Protein AF-A0A957YJZ7-F1 (afdb_monomer)

Sequence (368 aa):
MTRAVYEALVDGCMPLAQTTYSGGDKSKKPYHYKDLKKHHGKECNSVDFLCRACQLFGTIEGDKTHCQSRIRFTDAVLTSGGPRTEKCHLRTLLSPKPHHN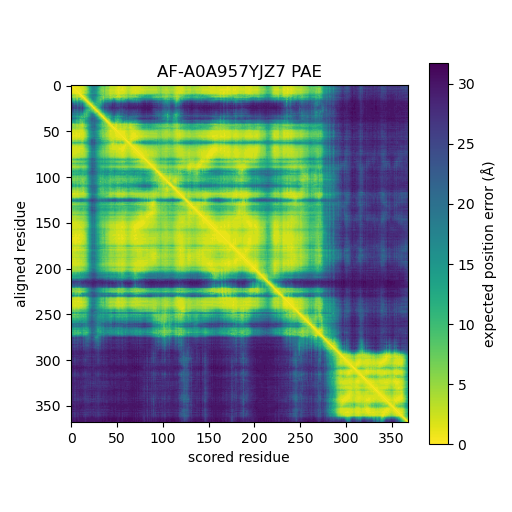QNYGLHGKGGGTIAGRKFYYHHDEATDFALDRPTEYSKTIRDYAPHGALFSFNVHIQDLTPQELGQLILTLELDTGLGHKLGLGKAIGMGSCQITIKDDKSSIYHPKQRYEQWPQSEYSSSWREHKLSRSHLPKMLEQILRLNKSRDGDIGYPNHQDYKSGYANKPIDEKGFFGEAEHAATYSQAMINKAPKPIQKGQEIEGELYKKGERWSAKFIGDKREAIVINFREVPESTPDGARAEFFITEQSKRAGIKARFSKIINTSKDS

Foldseek 3Di:
DLLQLLCCQQVFLQHDFDQDDDPDDPFRAFGPQDPSCQPPYHGCQAPVNGGPSCQAQPDDDPPHHTHDHQKDKDDWAWDDQDKDFAKFWFDFDDDDDQLQCLVFADLSDGPHDTSGDDDFFAAPPQPPGGDPDHDPRTDIDGIDGDPPTDIDMDMHGHDDDLQRLLSSCCSQAPDPLFWDADDDCSNRRPRTDGHDDDPVPDADDDVVVPVVDPDDDSPPPVSVVSNVVDDHRDPLSVCLRNGYCVPPDNQDADDSVVCVVPLPSAHAHSSRHGGDPVVVVVVSVVVPVVQDDDDDAFDKFKFFWADDDPFIWTDGPRDPFIEGAPPRVPPDPPADGRFMFIWHWHDDDPPPTTYIHTDGTDDPPPDD

Solvent-accessible surface area (backbone atoms only — not comparable to full-atom values): 21842 Å² total; per-residue (Å²): 86,51,65,59,49,38,14,39,70,67,57,18,54,47,21,54,55,37,62,58,86,62,90,92,54,94,72,81,49,43,58,44,51,68,61,51,62,36,52,96,78,36,48,62,72,37,76,94,44,49,30,70,41,39,57,38,66,25,42,77,48,85,95,81,20,69,39,75,47,36,53,46,75,52,76,69,42,80,76,42,76,57,71,44,79,50,84,39,23,30,57,70,70,76,74,91,52,76,86,48,17,48,82,43,14,45,74,23,36,66,96,51,58,64,44,49,64,88,82,71,53,44,44,60,86,62,81,81,35,63,39,99,63,74,54,99,60,33,51,74,44,49,67,45,74,48,91,87,44,38,67,49,62,52,76,49,75,51,95,64,49,68,66,57,45,14,50,48,46,45,38,52,42,53,58,92,76,41,53,43,59,45,80,85,45,30,92,52,34,38,41,71,44,77,50,80,82,57,66,97,79,56,87,68,84,57,70,72,60,55,75,74,42,82,96,70,67,92,58,78,64,67,66,66,50,37,38,71,77,44,83,72,70,54,67,68,58,47,49,56,41,45,38,26,43,74,79,70,42,96,48,43,79,68,57,73,69,54,46,73,72,77,53,55,64,46,43,41,41,99,58,26,44,71,60,60,77,78,45,56,55,57,54,46,50,64,50,66,67,49,71,54,82,76,86,55,60,79,40,77,47,65,29,30,36,37,76,60,83,99,42,41,32,34,44,40,90,73,48,96,64,62,22,44,33,75,50,43,85,77,54,63,89,85,62,58,76,63,38,45,26,38,30,37,26,75,39,60,46,94,85,82,41,34,33,25,35,70,72,49,76,56,80,75,86,80,75,134

Structure (mmCIF, N/CA/C/O backbone):
data_AF-A0A957YJZ7-F1
#
_entry.id   AF-A0A957YJZ7-F1
#
loop_
_atom_site.group_PDB
_atom_site.id
_atom_site.type_symbol
_atom_site.label_atom_id
_atom_site.label_alt_id
_atom_site.label_comp_id
_atom_site.label_asym_id
_atom_site.label_entity_id
_atom_site.label_seq_id
_atom_site.pdbx_PDB_ins_code
_atom_site.Cartn_x
_atom_site.Cartn_y
_atom_site.Cartn_z
_atom_site.occupancy
_atom_site.B_iso_or_equiv
_atom_site.auth_seq_id
_atom_site.auth_comp_id
_atom_site.auth_asym_id
_atom_site.auth_atom_id
_atom_site.pdbx_PDB_model_num
ATOM 1 N N . MET A 1 1 ? 1.423 -0.418 4.459 1.00 88.25 1 MET A N 1
ATOM 2 C CA . MET A 1 1 ? 0.469 -0.307 3.333 1.00 88.25 1 MET A CA 1
ATOM 3 C C . MET A 1 1 ? -0.937 -0.113 3.865 1.00 88.25 1 MET A C 1
ATOM 5 O O . MET A 1 1 ? -1.402 1.012 3.792 1.00 88.25 1 MET A O 1
ATOM 9 N N . THR A 1 2 ? -1.524 -1.108 4.535 1.00 92.88 2 THR A N 1
ATOM 10 C CA . THR A 1 2 ? -2.866 -1.035 5.140 1.00 92.88 2 THR A CA 1
ATOM 11 C C . THR A 1 2 ? -3.058 0.181 6.045 1.00 92.88 2 THR A C 1
ATOM 13 O O . THR A 1 2 ? -4.012 0.922 5.851 1.00 92.88 2 THR A O 1
ATOM 16 N N . ARG A 1 3 ? -2.101 0.475 6.944 1.00 92.06 3 ARG A N 1
ATOM 17 C CA . ARG A 1 3 ? -2.146 1.682 7.795 1.00 92.06 3 ARG A CA 1
ATOM 18 C C . ARG A 1 3 ? -2.320 2.977 6.999 1.00 92.06 3 ARG A C 1
ATOM 20 O O . ARG A 1 3 ? -3.103 3.818 7.404 1.00 92.06 3 ARG A O 1
ATOM 27 N N . ALA A 1 4 ? -1.620 3.127 5.873 1.00 88.44 4 ALA A N 1
ATOM 28 C CA . ALA A 1 4 ? -1.685 4.351 5.074 1.00 88.44 4 ALA A CA 1
ATOM 29 C C . ALA A 1 4 ? -3.058 4.522 4.407 1.00 88.44 4 ALA A C 1
ATOM 31 O O . ALA A 1 4 ? -3.582 5.630 4.375 1.00 88.44 4 ALA A O 1
ATOM 32 N N . VAL A 1 5 ? -3.652 3.428 3.917 1.00 91.25 5 VAL A N 1
ATOM 33 C CA . VAL A 1 5 ? -5.015 3.443 3.363 1.00 91.25 5 VAL A CA 1
ATOM 34 C C . VAL A 1 5 ? -6.038 3.713 4.467 1.00 91.25 5 VAL A C 1
ATOM 36 O O . VAL A 1 5 ? -6.919 4.545 4.288 1.00 91.25 5 VAL A O 1
ATOM 39 N N . TYR A 1 6 ? -5.891 3.072 5.629 1.00 91.94 6 TYR A N 1
ATOM 40 C CA . TYR A 1 6 ? -6.776 3.284 6.774 1.00 91.94 6 TYR A CA 1
ATOM 41 C C . TYR A 1 6 ? -6.712 4.723 7.294 1.00 91.94 6 TYR A C 1
ATOM 43 O O . TYR A 1 6 ? -7.745 5.340 7.509 1.00 91.94 6 TYR A O 1
ATOM 51 N N . GLU A 1 7 ? -5.517 5.297 7.443 1.00 87.31 7 GLU A N 1
ATOM 52 C CA . GLU A 1 7 ? -5.337 6.704 7.822 1.00 87.31 7 GLU A CA 1
ATOM 53 C C . GLU A 1 7 ? -5.985 7.667 6.830 1.00 87.31 7 GLU A C 1
ATOM 55 O O . GLU A 1 7 ? -6.613 8.635 7.256 1.00 87.31 7 GLU A O 1
ATOM 60 N N . ALA A 1 8 ? -5.856 7.392 5.529 1.00 83.69 8 ALA A N 1
ATOM 61 C CA . ALA A 1 8 ? -6.506 8.166 4.479 1.00 83.69 8 ALA A CA 1
ATOM 62 C C . ALA A 1 8 ? -8.037 8.029 4.509 1.00 83.69 8 ALA A C 1
ATOM 64 O O . ALA A 1 8 ? -8.735 9.000 4.243 1.00 83.69 8 ALA A O 1
ATOM 65 N N . LEU A 1 9 ? -8.558 6.849 4.857 1.00 85.88 9 LEU A N 1
ATOM 66 C CA . LEU A 1 9 ? -9.993 6.589 4.993 1.00 85.88 9 LEU A CA 1
ATOM 67 C C . LEU A 1 9 ? -10.613 7.332 6.185 1.00 85.88 9 LEU A C 1
ATOM 69 O O . LEU A 1 9 ? -11.751 7.784 6.099 1.00 85.88 9 LEU A O 1
ATOM 73 N N . VAL A 1 10 ? -9.893 7.428 7.305 1.00 83.19 10 VAL A N 1
ATOM 74 C CA . VAL A 1 10 ? -10.430 7.972 8.566 1.00 83.19 10 VAL A CA 1
ATOM 75 C C . VAL A 1 10 ? -10.015 9.415 8.852 1.00 83.19 10 VAL A C 1
ATOM 77 O O . VAL A 1 10 ? -10.259 9.889 9.959 1.00 83.19 10 VAL A O 1
ATOM 80 N N . ASP A 1 11 ? -9.378 10.094 7.891 1.00 75.44 11 ASP A N 1
ATOM 81 C CA . ASP A 1 11 ? -8.783 11.426 8.063 1.00 75.44 11 ASP A CA 1
ATOM 82 C C . ASP A 1 11 ? -7.869 11.510 9.305 1.00 75.44 11 ASP A C 1
ATOM 84 O O . ASP A 1 11 ? -8.021 12.382 10.162 1.00 75.44 11 ASP A O 1
ATOM 88 N N . GLY A 1 12 ? -6.921 10.574 9.426 1.00 76.69 12 GLY A N 1
ATOM 89 C CA . GLY A 1 12 ? -6.000 10.501 10.563 1.00 76.69 12 GLY A CA 1
ATOM 90 C C . GLY A 1 12 ? -5.043 11.699 10.690 1.00 76.69 12 GLY A C 1
ATOM 91 O O . GLY A 1 12 ? -5.116 12.674 9.951 1.00 76.69 12 GLY A O 1
ATOM 92 N N . CYS A 1 13 ? -4.069 11.609 11.602 1.00 73.81 13 CYS A N 1
ATOM 93 C CA . CYS A 1 13 ? -3.030 12.638 11.785 1.00 73.81 13 CYS A CA 1
ATOM 94 C C . CYS A 1 13 ? -2.080 12.801 10.586 1.00 73.81 13 CYS A C 1
ATOM 96 O O . CYS A 1 13 ? -1.299 13.743 10.535 1.00 73.81 13 CYS A O 1
ATOM 98 N N . MET A 1 14 ? -2.156 11.881 9.624 1.00 72.19 14 MET A N 1
ATOM 99 C CA . MET A 1 14 ? -1.515 11.941 8.316 1.00 72.19 14 MET A CA 1
ATOM 100 C C . MET A 1 14 ? -2.589 11.663 7.251 1.00 72.19 14 MET A C 1
ATOM 102 O O . MET A 1 14 ? -2.565 10.585 6.652 1.00 72.19 14 MET A O 1
ATOM 106 N N . PRO A 1 15 ? -3.586 12.552 7.059 1.00 63.78 15 PRO A N 1
ATOM 107 C CA . PRO A 1 15 ? -4.691 12.279 6.167 1.00 63.78 15 PRO A CA 1
ATOM 108 C C . PRO A 1 15 ? -4.212 12.289 4.715 1.00 63.78 15 PRO A C 1
ATOM 110 O O . PRO A 1 15 ? -3.104 12.734 4.379 1.00 63.78 15 PRO A O 1
ATOM 113 N N . LEU A 1 16 ? -5.083 11.790 3.841 1.00 52.88 16 LEU A N 1
ATOM 114 C CA . LEU A 1 16 ? -4.949 12.067 2.424 1.00 52.88 16 LEU A CA 1
ATOM 115 C C . LEU A 1 16 ? -5.110 13.567 2.237 1.00 52.88 16 LEU A C 1
ATOM 117 O O . LEU A 1 16 ? -5.997 14.190 2.824 1.00 52.88 16 LEU A O 1
ATOM 121 N N . ALA A 1 17 ? -4.243 14.158 1.438 1.00 53.25 17 ALA A N 1
ATOM 122 C CA . ALA A 1 17 ? -4.367 15.570 1.212 1.00 53.25 17 ALA A CA 1
ATOM 123 C C . ALA A 1 17 ? -5.624 15.854 0.380 1.00 53.25 17 ALA A C 1
ATOM 125 O O . ALA A 1 17 ? -5.786 15.325 -0.719 1.00 53.25 17 ALA A O 1
ATOM 126 N N . GLN A 1 18 ? -6.544 16.635 0.942 1.00 40.59 18 GLN A N 1
ATOM 127 C CA . GLN A 1 18 ? -7.795 16.963 0.275 1.00 40.59 18 GLN A CA 1
ATOM 128 C C . GLN A 1 18 ? -7.533 18.053 -0.762 1.00 40.59 18 GLN A C 1
ATOM 130 O O . GLN A 1 18 ? -6.764 18.974 -0.528 1.00 40.59 18 GLN A O 1
ATOM 135 N N . THR A 1 19 ? -8.188 18.003 -1.911 1.00 37.47 19 THR A N 1
ATOM 136 C CA . THR A 1 19 ? -8.359 19.175 -2.777 1.00 37.47 19 THR A CA 1
ATOM 137 C C . THR A 1 19 ? -9.716 19.776 -2.413 1.00 37.47 19 THR A C 1
ATOM 139 O O . THR A 1 19 ? -10.742 19.185 -2.750 1.00 37.47 19 THR A O 1
ATOM 142 N N . THR A 1 20 ? -9.786 20.892 -1.680 1.00 33.31 20 THR A N 1
ATOM 143 C CA . THR A 1 20 ? -11.094 21.540 -1.474 1.00 33.31 20 THR A CA 1
ATOM 144 C C . THR A 1 20 ? -11.386 22.490 -2.620 1.00 33.31 20 THR A C 1
ATOM 146 O O . THR A 1 20 ? -10.597 23.383 -2.922 1.00 33.31 20 THR A O 1
ATOM 149 N N . TYR A 1 21 ? -12.565 22.319 -3.210 1.00 33.25 21 TYR A N 1
ATOM 150 C CA . TYR A 1 21 ? -13.220 23.330 -4.023 1.00 33.25 21 TYR A CA 1
ATOM 151 C C . TYR A 1 21 ? -13.899 24.313 -3.062 1.00 33.25 21 TYR A C 1
ATOM 153 O O . TYR A 1 21 ? -14.850 23.942 -2.377 1.00 33.25 21 TYR A O 1
ATOM 161 N N . SER A 1 22 ? -13.411 25.547 -2.973 1.00 31.58 22 SER A N 1
ATOM 162 C CA . SER A 1 22 ? -14.134 26.632 -2.305 1.00 31.58 22 SER A CA 1
ATOM 163 C C . SER A 1 22 ? -14.664 27.576 -3.375 1.00 31.58 22 SER A C 1
ATOM 165 O O . SER A 1 22 ? -13.898 28.310 -3.996 1.00 31.58 22 SER A O 1
ATOM 167 N N . GLY A 1 23 ? -15.975 27.513 -3.618 1.00 37.81 23 GLY A N 1
ATOM 168 C CA . GLY A 1 23 ? -16.668 28.453 -4.492 1.00 37.81 23 GLY A CA 1
ATOM 169 C C . GLY A 1 23 ? -16.469 29.893 -4.015 1.00 37.81 23 GLY A C 1
ATOM 170 O O . GLY A 1 23 ? -16.541 30.171 -2.821 1.00 37.81 23 GLY A O 1
ATOM 171 N N . GLY A 1 24 ? -16.200 30.786 -4.967 1.00 32.75 24 GLY A N 1
ATOM 172 C CA . GLY A 1 24 ? -16.052 32.229 -4.760 1.00 32.75 24 GLY A CA 1
ATOM 173 C C . GLY A 1 24 ? -14.754 32.802 -5.328 1.00 32.75 24 GLY A C 1
ATOM 174 O O . GLY A 1 24 ? -14.742 33.945 -5.769 1.00 32.75 24 GLY A O 1
ATOM 175 N N . ASP A 1 25 ? -13.701 31.991 -5.413 1.00 34.94 25 ASP A N 1
ATOM 176 C CA . ASP A 1 25 ? -12.435 32.361 -6.040 1.00 34.94 25 ASP A CA 1
ATOM 177 C C . ASP A 1 25 ? -12.094 31.324 -7.119 1.00 34.94 25 ASP A C 1
ATOM 179 O O . ASP A 1 25 ? -12.176 30.119 -6.886 1.00 34.94 25 ASP A O 1
ATOM 183 N N . LYS A 1 26 ? -11.767 31.779 -8.332 1.00 36.75 26 LYS A N 1
ATOM 184 C CA . LYS A 1 26 ? -11.501 30.903 -9.491 1.00 36.75 26 LYS A CA 1
ATOM 185 C C . LYS A 1 26 ? -10.148 30.187 -9.396 1.00 36.75 26 LYS A C 1
ATOM 187 O O . LYS A 1 26 ? -9.775 29.503 -10.339 1.00 36.75 26 LYS A O 1
ATOM 192 N N . SER A 1 27 ? -9.430 30.324 -8.280 1.00 30.94 27 SER A N 1
ATOM 193 C CA . SER A 1 27 ? -8.170 29.631 -8.042 1.00 30.94 27 SER A CA 1
ATOM 194 C C . SER A 1 27 ? -8.422 28.182 -7.610 1.00 30.94 27 SER A C 1
ATOM 196 O O . SER A 1 27 ? -8.846 27.895 -6.487 1.00 30.94 27 SER A O 1
ATOM 198 N N . LYS A 1 28 ? -8.142 27.223 -8.501 1.00 36.31 28 LYS A N 1
ATOM 199 C CA . LYS A 1 28 ? -8.052 25.814 -8.097 1.00 36.31 28 LYS A CA 1
ATOM 200 C C . LYS A 1 28 ? -6.794 25.668 -7.245 1.00 36.31 28 LYS A C 1
ATOM 202 O O . LYS A 1 28 ? -5.681 25.745 -7.756 1.00 36.31 28 LYS A O 1
ATOM 207 N N . LYS A 1 29 ? -6.955 25.463 -5.938 1.00 34.81 29 LYS A N 1
ATOM 208 C CA . LYS A 1 29 ? -5.850 25.101 -5.041 1.00 34.81 29 LYS A CA 1
ATOM 209 C C . LYS A 1 29 ? -5.775 23.582 -4.965 1.00 34.81 29 LYS A C 1
ATOM 211 O O . LYS A 1 29 ? -6.592 22.975 -4.267 1.00 34.81 29 LYS A O 1
ATOM 216 N N . PRO A 1 30 ? -4.841 22.935 -5.672 1.00 35.53 30 PRO A N 1
ATOM 217 C CA . PRO A 1 30 ? -4.609 21.535 -5.421 1.00 35.53 30 PRO A CA 1
ATOM 218 C C . PRO A 1 30 ? -3.930 21.432 -4.050 1.00 35.53 30 PRO A C 1
ATOM 220 O O . PRO A 1 30 ? -3.076 22.246 -3.704 1.00 35.53 30 PRO A O 1
ATOM 223 N N . TYR A 1 31 ? -4.379 20.486 -3.233 1.00 39.47 31 TYR A N 1
ATOM 224 C CA . TYR A 1 31 ? -3.986 20.327 -1.835 1.00 39.47 31 TYR A CA 1
ATOM 225 C C . TYR A 1 31 ? -4.431 21.449 -0.869 1.00 39.47 31 TYR A C 1
ATOM 227 O O . TYR A 1 31 ? -3.634 22.251 -0.381 1.00 39.47 31 TYR A O 1
ATOM 235 N N . HIS A 1 32 ? -5.696 21.425 -0.454 1.00 34.91 32 HIS A N 1
ATOM 236 C CA . HIS A 1 32 ? -6.027 21.798 0.920 1.00 34.91 32 HIS A CA 1
ATOM 237 C C . HIS A 1 32 ? -5.661 20.648 1.858 1.00 34.91 32 HIS A C 1
ATOM 239 O O . HIS A 1 32 ? -6.451 19.779 2.225 1.00 34.91 32 HIS A O 1
ATOM 245 N N . TYR A 1 33 ? -4.401 20.652 2.259 1.00 45.59 33 TYR A N 1
ATOM 246 C CA . TYR A 1 33 ? -3.954 19.872 3.392 1.00 45.59 33 TYR A CA 1
ATOM 247 C C . TYR A 1 33 ? -4.780 20.274 4.623 1.00 45.59 33 TYR A C 1
ATOM 249 O O . TYR A 1 33 ? -4.748 21.436 5.034 1.00 45.59 33 TYR A O 1
ATOM 257 N N . LYS A 1 34 ? -5.521 19.329 5.222 1.00 41.44 34 LYS A N 1
ATOM 258 C CA . LYS A 1 34 ? -5.943 19.500 6.618 1.00 41.44 34 LYS A CA 1
ATOM 259 C C . LYS A 1 34 ? -4.668 19.766 7.407 1.00 41.44 34 LYS A C 1
ATOM 261 O O . LYS A 1 34 ? -3.677 19.066 7.206 1.00 41.44 34 LYS A O 1
ATOM 266 N N . ASP A 1 35 ? -4.686 20.792 8.248 1.00 47.75 35 ASP A N 1
ATOM 267 C CA . ASP A 1 35 ? -3.572 21.111 9.129 1.00 47.75 35 ASP A CA 1
ATOM 268 C C . ASP A 1 35 ? -3.246 19.840 9.932 1.00 47.75 35 ASP A C 1
ATOM 270 O O . ASP A 1 35 ? -4.014 19.430 10.800 1.00 47.75 35 ASP A O 1
ATOM 274 N N . LEU A 1 36 ? -2.170 19.139 9.558 1.00 50.75 36 LEU A N 1
ATOM 275 C CA . LEU A 1 36 ? -1.832 17.791 10.051 1.00 50.75 36 LEU A CA 1
ATOM 276 C C . LEU A 1 36 ? -1.641 17.758 11.565 1.00 50.75 36 LEU A C 1
ATOM 278 O O . LEU A 1 36 ? -1.778 16.720 12.209 1.00 50.75 36 LEU A O 1
ATOM 282 N N . LYS A 1 37 ? -1.363 18.934 12.127 1.00 46.25 37 LYS A N 1
ATOM 283 C CA . LYS A 1 37 ? -1.264 19.180 13.558 1.00 46.25 37 LYS A CA 1
ATOM 284 C C . LYS A 1 37 ? -2.618 19.210 14.268 1.00 46.25 37 LYS A C 1
ATOM 286 O O . LYS A 1 37 ? -2.645 19.312 15.482 1.00 46.25 37 LYS A O 1
ATOM 291 N N . LYS A 1 38 ? -3.752 19.171 13.569 1.00 49.25 38 LYS A N 1
ATOM 292 C CA . LYS A 1 38 ? -5.072 19.361 14.178 1.00 49.25 38 LYS A CA 1
ATOM 293 C C . LYS A 1 38 ? -6.080 18.334 13.675 1.00 49.25 38 LYS A C 1
ATOM 295 O O . LYS A 1 38 ? -6.949 18.641 12.862 1.00 49.25 38 LYS A O 1
ATOM 300 N N . HIS A 1 39 ? -6.042 17.130 14.242 1.00 51.00 39 HIS A N 1
ATOM 301 C CA . HIS A 1 39 ? -7.198 16.236 14.191 1.00 51.00 39 HIS A CA 1
ATOM 302 C C . HIS A 1 39 ? -8.281 16.819 15.114 1.00 51.00 39 HIS A C 1
ATOM 304 O O . HIS A 1 39 ? -8.073 16.939 16.319 1.00 51.00 39 HIS A O 1
ATOM 310 N N . HIS A 1 40 ? -9.408 17.269 14.552 1.00 53.22 40 HIS A N 1
ATOM 311 C CA . HIS A 1 40 ? -10.446 18.018 15.287 1.00 53.22 40 HIS A CA 1
ATOM 312 C C . HIS A 1 40 ? -9.902 19.192 16.131 1.00 53.22 40 HIS A C 1
ATOM 314 O O . HIS A 1 40 ? -10.383 19.455 17.230 1.00 53.22 40 HIS A O 1
ATOM 320 N N . GLY A 1 41 ? -8.881 19.903 15.64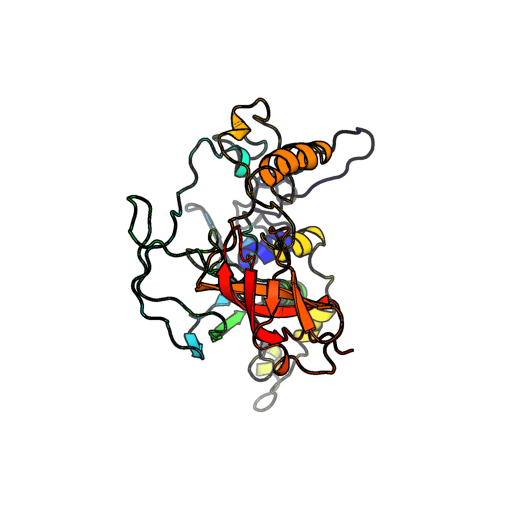1 1.00 57.06 41 GLY A N 1
ATOM 321 C CA . GLY A 1 41 ? -8.328 21.062 16.351 1.00 57.06 41 GLY A CA 1
ATOM 322 C C . GLY A 1 41 ? -7.202 20.762 17.349 1.00 57.06 41 GLY A C 1
ATOM 323 O O . GLY A 1 41 ? -6.667 21.719 17.908 1.00 57.06 41 GLY A O 1
ATOM 324 N N . LYS A 1 42 ? -6.807 19.493 17.553 1.00 59.94 42 LYS A N 1
ATOM 325 C CA . LYS A 1 42 ? -5.749 19.086 18.501 1.00 59.94 42 LYS A CA 1
ATOM 326 C C . LYS A 1 42 ? -4.656 18.221 17.861 1.00 59.94 42 LYS A C 1
ATOM 328 O O . LYS A 1 42 ? -4.916 17.486 16.906 1.00 59.94 42 LYS A O 1
ATOM 333 N N . GLU A 1 43 ? -3.443 18.316 18.403 1.00 71.19 43 GLU A N 1
ATOM 334 C CA . GLU A 1 43 ? -2.297 17.508 17.977 1.00 71.19 43 GLU A CA 1
ATOM 335 C C . GLU A 1 43 ? -2.477 16.041 18.389 1.00 71.19 43 GLU A C 1
ATOM 337 O O . GLU A 1 43 ? -2.957 15.732 19.477 1.00 71.19 43 GLU A O 1
ATOM 342 N N . CYS A 1 44 ? -2.091 15.124 17.498 1.00 78.12 44 CYS A N 1
ATOM 343 C CA . CYS A 1 44 ? -2.158 13.679 17.727 1.00 78.12 44 CYS A CA 1
ATOM 344 C C . CYS A 1 44 ? -0.925 13.192 18.504 1.00 78.12 44 CYS A C 1
ATOM 346 O O . CYS A 1 44 ? -0.243 12.271 18.065 1.00 78.12 44 CYS A O 1
ATOM 348 N N . ASN A 1 45 ? -0.640 13.838 19.632 1.00 77.56 45 ASN A N 1
ATOM 349 C CA . ASN A 1 45 ? 0.567 13.635 20.436 1.00 77.56 45 ASN A CA 1
ATOM 350 C C . ASN A 1 45 ? 0.267 13.377 21.917 1.00 77.56 45 ASN A C 1
ATOM 352 O O . ASN A 1 45 ? 1.153 13.495 22.758 1.00 77.56 45 ASN A O 1
ATOM 356 N N . SER A 1 46 ? -0.973 13.014 22.238 1.00 82.25 46 SER A N 1
ATOM 357 C CA . SER A 1 46 ? -1.411 12.576 23.563 1.00 82.25 46 SER A CA 1
ATOM 358 C C . SER A 1 46 ? -2.375 11.408 23.407 1.00 82.25 46 SER A C 1
ATOM 360 O O . SER A 1 46 ? -3.130 11.366 22.433 1.00 82.25 46 SER A O 1
ATOM 362 N N . VAL A 1 47 ? -2.376 10.492 24.378 1.00 83.62 47 VAL A N 1
ATOM 363 C CA . VAL A 1 47 ? -3.277 9.328 24.436 1.00 83.62 47 VAL A CA 1
ATOM 364 C C . VAL A 1 47 ? -4.749 9.748 24.308 1.00 83.62 47 VAL A C 1
ATOM 366 O O . VAL A 1 47 ? -5.509 9.093 23.595 1.00 83.62 47 VAL A O 1
ATOM 369 N N . ASP A 1 48 ? -5.123 10.895 24.879 1.00 84.00 48 ASP A N 1
ATOM 370 C CA . ASP A 1 48 ? -6.495 11.423 24.844 1.00 84.00 48 ASP A CA 1
ATOM 371 C C . ASP A 1 48 ? -6.899 12.011 23.481 1.00 84.00 48 ASP A C 1
ATOM 373 O O . ASP A 1 48 ? -8.082 12.215 23.205 1.00 84.00 48 ASP A O 1
ATOM 377 N N . PHE A 1 49 ? -5.923 12.308 22.616 1.00 81.69 49 PHE A N 1
ATOM 378 C CA . PHE A 1 49 ? -6.131 13.008 21.342 1.00 81.69 49 PHE A CA 1
ATOM 379 C C . PHE A 1 49 ? -5.583 12.240 20.138 1.00 81.69 49 PHE A C 1
ATOM 381 O O . PHE A 1 49 ? -5.329 12.815 19.077 1.00 81.69 49 PHE A O 1
ATOM 388 N N . LEU A 1 50 ? -5.431 10.921 20.271 1.00 85.81 50 LEU A N 1
ATOM 389 C CA . LEU A 1 50 ? -5.015 10.079 19.159 1.00 85.81 50 LEU A CA 1
ATOM 390 C C . LEU A 1 50 ? -6.088 10.009 18.072 1.00 85.81 50 LEU A C 1
ATOM 392 O O . LEU A 1 50 ? -7.268 9.793 18.340 1.00 85.81 50 LEU A O 1
ATOM 396 N N . CYS A 1 51 ? -5.662 10.124 16.814 1.00 86.19 51 CYS A N 1
ATOM 397 C CA . CYS A 1 51 ? -6.539 9.842 15.686 1.00 86.19 51 CYS A CA 1
ATOM 398 C C . CYS A 1 51 ? -6.912 8.350 15.641 1.00 86.19 51 CYS A C 1
ATOM 400 O O . CYS A 1 51 ? -6.184 7.490 16.145 1.00 86.19 51 CYS A O 1
ATOM 402 N N . ARG A 1 52 ? -8.005 8.023 14.943 1.00 88.69 52 ARG A N 1
ATOM 403 C CA . ARG A 1 52 ? -8.551 6.652 14.858 1.00 88.69 52 ARG A CA 1
ATOM 404 C C . ARG A 1 52 ? -7.532 5.628 14.352 1.00 88.69 52 ARG A C 1
ATOM 406 O O . ARG A 1 52 ? -7.550 4.473 14.760 1.00 88.69 52 ARG A O 1
ATOM 413 N N . ALA A 1 53 ? -6.619 6.042 13.476 1.00 91.25 53 ALA A N 1
ATOM 414 C CA . ALA A 1 53 ? -5.562 5.164 12.999 1.00 91.25 53 ALA A CA 1
ATOM 415 C C . ALA A 1 53 ? -4.483 4.890 14.054 1.00 91.25 53 ALA A C 1
ATOM 417 O O . ALA A 1 53 ? -4.072 3.744 14.196 1.00 91.25 53 ALA A O 1
ATOM 418 N N . CYS A 1 54 ? -4.043 5.903 14.808 1.00 90.81 54 CYS A N 1
ATOM 419 C CA . CYS A 1 54 ? -3.093 5.715 15.908 1.00 90.81 54 CYS A CA 1
ATOM 420 C C . CYS A 1 54 ? -3.702 4.885 17.044 1.00 90.81 54 CYS A C 1
ATOM 422 O O . CYS A 1 54 ? -2.998 4.074 17.630 1.00 90.81 54 CYS A O 1
ATOM 424 N N . GLN A 1 55 ? -5.004 5.027 17.306 1.00 92.06 55 GLN A N 1
ATOM 425 C CA . GLN A 1 55 ? -5.728 4.194 18.276 1.00 92.06 55 GLN A CA 1
ATOM 426 C C . GLN A 1 55 ? -5.876 2.730 17.828 1.00 92.06 55 GLN A C 1
ATOM 428 O O . GLN A 1 55 ? -5.962 1.835 18.664 1.00 92.06 55 GLN A O 1
ATOM 433 N N . LEU A 1 56 ? -5.962 2.468 16.518 1.00 95.00 56 LEU A N 1
ATOM 434 C CA . LEU A 1 56 ? -6.114 1.107 15.995 1.00 95.00 56 LEU A CA 1
ATOM 435 C C . LEU A 1 56 ? -4.763 0.408 15.790 1.00 95.00 56 LEU A C 1
ATOM 437 O O . LEU A 1 56 ? -4.576 -0.707 16.265 1.00 95.00 56 LEU A O 1
ATOM 441 N N . PHE A 1 57 ? -3.834 1.061 15.083 1.00 95.19 57 PHE A N 1
ATOM 442 C CA . PHE A 1 57 ? -2.516 0.524 14.710 1.00 95.19 57 PHE A CA 1
ATOM 443 C C . PHE A 1 57 ? -1.435 0.758 15.774 1.00 95.19 57 PHE A C 1
ATOM 445 O O . PHE A 1 57 ? -0.304 0.301 15.602 1.00 95.19 57 PHE A O 1
ATOM 452 N N . GLY A 1 58 ? -1.752 1.506 16.828 1.00 93.44 58 GLY A N 1
ATOM 453 C CA . GLY A 1 58 ? -0.806 1.924 17.851 1.00 93.44 58 GLY A CA 1
ATOM 454 C C . GLY A 1 58 ? 0.074 3.109 17.441 1.00 93.44 58 GLY A C 1
ATOM 455 O O . GLY A 1 58 ? 0.238 3.456 16.258 1.00 93.44 58 GLY A O 1
ATOM 456 N N . THR A 1 59 ? 0.663 3.739 18.454 1.00 90.00 59 THR A N 1
ATOM 457 C CA . THR A 1 59 ? 1.626 4.831 18.298 1.00 90.00 59 THR A CA 1
ATOM 458 C C . THR A 1 59 ? 2.642 4.837 19.433 1.00 90.00 59 THR A C 1
ATOM 460 O O . THR A 1 59 ? 2.324 4.455 20.558 1.00 90.00 59 THR A O 1
ATOM 463 N N . ILE A 1 60 ? 3.850 5.292 19.113 1.00 87.12 60 ILE A N 1
ATOM 464 C CA . ILE A 1 60 ? 4.913 5.614 20.064 1.00 87.12 60 ILE A CA 1
ATOM 465 C C . ILE A 1 60 ? 5.458 6.970 19.624 1.00 87.12 60 ILE A C 1
ATOM 467 O O . ILE A 1 60 ? 5.984 7.094 18.516 1.00 87.12 60 ILE A O 1
ATOM 471 N N . GLU A 1 61 ? 5.295 7.985 20.463 1.00 80.25 61 GLU A N 1
ATOM 472 C CA . GLU A 1 61 ? 5.824 9.327 20.238 1.00 80.25 61 GLU A CA 1
ATOM 473 C C . GLU A 1 61 ? 6.487 9.846 21.517 1.00 80.25 61 GLU A C 1
ATOM 475 O O . GLU A 1 61 ? 5.829 10.131 22.524 1.00 80.25 61 GLU A O 1
ATOM 480 N N . GLY A 1 62 ? 7.819 9.947 21.463 1.00 77.38 62 GLY A N 1
ATOM 481 C CA . GLY A 1 62 ? 8.645 10.284 22.619 1.00 77.38 62 GLY A CA 1
ATOM 482 C C . GLY A 1 62 ? 8.396 9.346 23.803 1.00 77.38 62 GLY A C 1
ATOM 483 O O . GLY A 1 62 ? 8.039 8.183 23.629 1.00 77.38 62 GLY A O 1
ATOM 484 N N . ASP A 1 63 ? 8.551 9.880 25.012 1.00 78.06 63 ASP A N 1
ATOM 485 C CA . ASP A 1 63 ? 8.416 9.097 26.246 1.00 78.06 63 ASP A CA 1
ATOM 486 C C . ASP A 1 63 ? 7.001 9.112 26.834 1.00 78.06 63 ASP A C 1
ATOM 488 O O . ASP A 1 63 ? 6.724 8.374 27.776 1.00 78.06 63 ASP A O 1
ATOM 492 N N . LYS A 1 64 ? 6.093 9.940 26.303 1.00 78.38 64 LYS A N 1
ATOM 493 C CA . LYS A 1 64 ? 4.790 10.215 26.938 1.00 78.38 64 LYS A CA 1
ATOM 494 C C . LYS A 1 64 ? 3.594 9.628 26.200 1.00 78.38 64 LYS A C 1
ATOM 496 O O . LYS A 1 64 ? 2.569 9.385 26.831 1.00 78.38 64 LYS A O 1
ATOM 501 N N . THR A 1 65 ? 3.708 9.388 24.897 1.00 83.75 65 THR A N 1
ATOM 502 C CA . THR A 1 65 ? 2.552 9.023 24.073 1.00 83.75 65 THR A CA 1
ATOM 503 C C . THR A 1 65 ? 2.735 7.630 23.513 1.00 83.75 65 THR A C 1
ATOM 505 O O . THR A 1 65 ? 3.283 7.431 22.431 1.00 83.75 65 THR A O 1
ATOM 508 N N . HIS A 1 66 ? 2.238 6.662 24.280 1.00 91.81 66 HIS A N 1
ATOM 509 C CA . HIS A 1 66 ? 2.284 5.242 23.957 1.00 91.81 66 HIS A CA 1
ATOM 510 C C . HIS A 1 66 ? 0.865 4.695 23.905 1.00 91.81 66 HIS A C 1
ATOM 512 O O . HIS A 1 66 ? 0.122 4.775 24.880 1.00 91.81 66 HIS A O 1
ATOM 518 N N . CYS A 1 67 ? 0.481 4.132 22.766 1.00 92.19 67 CYS A N 1
ATOM 519 C CA . CYS A 1 67 ? -0.788 3.436 22.609 1.00 92.19 67 CYS A CA 1
ATOM 520 C C . CYS A 1 67 ? -0.533 2.103 21.922 1.00 92.19 67 CYS A C 1
ATOM 522 O O . CYS A 1 67 ? 0.020 2.052 20.819 1.00 92.19 67 CYS A O 1
ATOM 524 N N . GLN A 1 68 ? -0.921 1.023 22.595 1.00 94.50 68 GLN A N 1
ATOM 525 C CA . GLN A 1 68 ? -0.796 -0.320 22.059 1.00 94.50 68 GLN A CA 1
ATOM 526 C C . GLN A 1 68 ? -1.782 -0.527 20.905 1.00 94.50 68 GLN A C 1
ATOM 528 O O . GLN A 1 68 ? -2.939 -0.117 20.965 1.00 94.50 68 GLN A O 1
ATOM 533 N N . SER A 1 69 ? -1.312 -1.191 19.850 1.00 96.19 69 SER A N 1
ATOM 534 C CA . SER A 1 69 ? -2.159 -1.593 18.728 1.00 96.19 69 SER A CA 1
ATOM 535 C C . SER A 1 69 ? -3.229 -2.590 19.175 1.00 96.19 69 SER A C 1
ATOM 537 O O . SER A 1 69 ? -2.932 -3.536 19.903 1.00 96.19 69 SER A O 1
ATOM 539 N N . ARG A 1 70 ? -4.445 -2.435 18.648 1.00 96.50 70 ARG A N 1
ATOM 540 C CA . ARG A 1 70 ? -5.541 -3.411 18.773 1.00 96.50 70 ARG A CA 1
ATOM 541 C C . ARG A 1 70 ? -5.576 -4.419 17.626 1.00 96.50 70 ARG A C 1
ATOM 543 O O . ARG A 1 70 ? -6.468 -5.260 17.551 1.00 96.50 70 ARG A O 1
ATOM 550 N N . ILE A 1 71 ? -4.605 -4.338 16.720 1.00 97.19 71 ILE A N 1
ATOM 551 C CA . ILE A 1 71 ? -4.429 -5.288 15.624 1.00 97.19 71 ILE A CA 1
ATOM 552 C C . ILE A 1 71 ? -2.996 -5.812 15.576 1.00 97.19 71 ILE A C 1
ATOM 554 O O . ILE A 1 71 ? -2.036 -5.084 15.840 1.00 97.19 71 ILE A O 1
ATOM 558 N N . ARG A 1 72 ? -2.835 -7.075 15.193 1.00 96.88 72 ARG A N 1
ATOM 559 C CA . ARG A 1 72 ? -1.533 -7.728 15.053 1.00 96.88 72 ARG A CA 1
ATOM 560 C C . ARG A 1 72 ? -1.491 -8.525 13.761 1.00 96.88 72 ARG A C 1
ATOM 562 O O . ARG A 1 72 ? -2.286 -9.438 13.571 1.00 96.88 72 ARG A O 1
ATOM 569 N N . PHE A 1 73 ? -0.536 -8.194 12.904 1.00 97.25 73 PHE A N 1
ATOM 570 C CA . PHE A 1 73 ? -0.231 -8.955 11.698 1.00 97.25 73 PHE A CA 1
ATOM 571 C C . PHE A 1 73 ? 0.822 -10.006 12.040 1.00 97.25 73 PHE A C 1
ATOM 573 O O . PHE A 1 73 ? 1.793 -9.693 12.729 1.00 97.25 73 PHE A O 1
ATOM 580 N N . THR A 1 74 ? 0.637 -11.239 11.579 1.00 98.12 74 THR A N 1
ATOM 581 C CA . THR A 1 74 ? 1.746 -12.197 11.520 1.00 98.12 74 THR A CA 1
ATOM 582 C C . THR A 1 74 ? 2.642 -11.878 10.331 1.00 98.12 74 THR A C 1
ATOM 584 O O . THR A 1 74 ? 2.250 -11.140 9.421 1.00 98.12 74 THR A O 1
ATOM 587 N N . ASP A 1 75 ? 3.816 -12.497 10.299 1.00 97.31 75 ASP A N 1
ATOM 588 C CA . ASP A 1 75 ? 4.626 -12.505 9.090 1.00 97.31 75 ASP A CA 1
ATOM 589 C C . ASP A 1 75 ? 3.841 -13.123 7.927 1.00 97.31 75 ASP A C 1
ATOM 591 O O . ASP A 1 75 ? 3.045 -14.054 8.102 1.00 97.31 75 ASP A O 1
ATOM 595 N N . ALA A 1 76 ? 4.054 -12.561 6.738 1.00 96.00 76 ALA A N 1
ATOM 596 C CA . ALA A 1 76 ? 3.485 -13.059 5.500 1.00 96.00 76 ALA A CA 1
ATOM 597 C C . ALA A 1 76 ? 4.400 -14.127 4.911 1.00 96.00 76 ALA A C 1
ATOM 599 O O . ALA A 1 76 ? 5.516 -13.841 4.480 1.00 96.00 76 ALA A O 1
ATOM 600 N N . VAL A 1 77 ? 3.909 -15.362 4.898 1.00 96.25 77 VAL A N 1
ATOM 601 C CA . VAL A 1 77 ? 4.645 -16.539 4.439 1.00 96.25 77 VAL A CA 1
ATOM 602 C C . VAL A 1 77 ? 4.304 -16.805 2.983 1.00 96.25 77 VAL A C 1
ATOM 604 O O . VAL A 1 77 ? 3.131 -16.836 2.620 1.00 96.25 77 VAL A O 1
ATOM 607 N N . LEU A 1 78 ? 5.320 -16.999 2.146 1.00 95.56 78 LEU A N 1
ATOM 608 C CA . LEU A 1 78 ? 5.140 -17.361 0.745 1.00 95.56 78 LEU A CA 1
ATOM 609 C C . LEU A 1 78 ? 4.540 -18.770 0.641 1.00 95.56 78 LEU A C 1
ATOM 611 O O . LEU A 1 78 ? 5.124 -19.731 1.135 1.00 95.56 78 LEU A O 1
ATOM 615 N N . THR A 1 79 ? 3.393 -18.893 -0.018 1.00 95.38 79 THR A N 1
ATOM 616 C CA . THR A 1 79 ? 2.669 -20.163 -0.182 1.00 95.38 79 THR A CA 1
ATOM 617 C C . THR A 1 79 ? 2.634 -20.654 -1.626 1.00 95.38 79 THR A C 1
ATOM 619 O O . THR A 1 79 ? 2.405 -21.838 -1.852 1.00 95.38 79 THR A O 1
ATOM 622 N N . SER A 1 80 ? 2.866 -19.775 -2.608 1.00 94.69 80 SER A N 1
ATOM 623 C CA . SER A 1 80 ? 2.924 -20.138 -4.030 1.00 94.69 80 SER A CA 1
ATOM 624 C C . SER A 1 80 ? 3.819 -19.187 -4.829 1.00 94.69 80 SER A C 1
ATOM 626 O O . SER A 1 80 ? 3.955 -18.015 -4.481 1.00 94.69 80 SER A O 1
ATOM 628 N N . GLY A 1 81 ? 4.408 -19.692 -5.917 1.00 88.19 81 GLY A N 1
ATOM 629 C CA . GLY A 1 81 ? 5.248 -18.947 -6.863 1.00 88.19 81 GLY A CA 1
ATOM 630 C C . GLY A 1 81 ? 6.758 -19.072 -6.631 1.00 88.19 81 GLY A C 1
ATOM 631 O O . GLY A 1 81 ? 7.513 -18.952 -7.589 1.00 88.19 81 GLY A O 1
ATOM 632 N N . GLY A 1 82 ? 7.196 -19.366 -5.399 1.00 89.56 82 GLY A N 1
ATOM 633 C CA . GLY A 1 82 ? 8.620 -19.417 -5.032 1.00 89.56 82 GLY A CA 1
ATOM 634 C C . GLY A 1 82 ? 9.310 -18.039 -5.105 1.00 89.56 82 GLY A C 1
ATOM 635 O O . GLY A 1 82 ? 8.857 -17.154 -5.833 1.00 89.56 82 GLY A O 1
ATOM 636 N N . PRO A 1 83 ? 10.377 -17.782 -4.326 1.00 90.00 83 PRO A N 1
ATOM 637 C CA . PRO A 1 83 ? 11.180 -16.589 -4.553 1.00 90.00 83 PRO A CA 1
ATOM 638 C C . PRO A 1 83 ? 11.941 -16.746 -5.874 1.00 90.00 83 PRO A C 1
ATOM 640 O O . PRO A 1 83 ? 12.455 -17.821 -6.184 1.00 90.00 83 PRO A O 1
ATOM 643 N N . ARG A 1 84 ? 12.050 -15.667 -6.652 1.00 88.88 84 ARG A N 1
ATOM 644 C CA . ARG A 1 84 ? 13.049 -15.593 -7.717 1.00 88.88 84 ARG A CA 1
ATOM 645 C C . ARG A 1 84 ? 14.385 -15.247 -7.090 1.00 88.88 84 ARG A C 1
ATOM 647 O O . ARG A 1 84 ? 14.550 -14.135 -6.593 1.00 88.88 84 ARG A O 1
ATOM 654 N N . THR A 1 85 ? 15.304 -16.204 -7.129 1.00 91.00 85 THR A N 1
ATOM 655 C CA . THR A 1 85 ? 16.670 -16.042 -6.635 1.00 91.00 85 THR A CA 1
ATOM 656 C C . THR A 1 85 ? 17.583 -15.671 -7.793 1.00 91.00 85 THR A C 1
ATOM 658 O O . THR A 1 85 ? 18.150 -16.523 -8.475 1.00 91.00 85 THR A O 1
ATOM 661 N N . GLU A 1 86 ? 17.710 -14.372 -8.026 1.00 87.56 86 GLU A N 1
ATOM 662 C CA . GLU A 1 86 ? 18.621 -13.808 -9.012 1.00 87.56 86 GLU A CA 1
ATOM 663 C C . GLU A 1 86 ? 19.192 -12.484 -8.505 1.00 87.56 86 GLU A C 1
ATOM 665 O O . GLU A 1 86 ? 18.533 -11.676 -7.842 1.00 87.56 86 GLU A O 1
ATOM 670 N N . LYS A 1 87 ? 20.467 -12.248 -8.814 1.00 90.12 87 LYS A N 1
ATOM 671 C CA . LYS A 1 87 ? 21.121 -10.995 -8.455 1.00 90.12 87 LYS A CA 1
ATOM 672 C C . LYS A 1 87 ? 20.605 -9.892 -9.375 1.00 90.12 87 LYS A C 1
ATOM 674 O O . LYS A 1 87 ? 20.973 -9.840 -10.541 1.00 90.12 87 LYS A O 1
ATOM 679 N N . CYS A 1 88 ? 19.816 -8.980 -8.821 1.00 89.62 88 CYS A N 1
ATOM 680 C CA . CYS A 1 88 ? 19.217 -7.875 -9.557 1.00 89.62 88 CYS A CA 1
ATOM 681 C C . CYS A 1 88 ? 19.708 -6.530 -9.005 1.00 89.62 88 CYS A C 1
ATOM 683 O O . CYS A 1 88 ? 19.553 -6.227 -7.816 1.00 89.62 88 CYS A O 1
ATOM 685 N N . HIS A 1 89 ? 20.286 -5.696 -9.873 1.00 91.94 89 HIS A N 1
ATOM 686 C CA . HIS A 1 89 ? 20.661 -4.321 -9.544 1.00 91.94 89 HIS A CA 1
ATOM 687 C C . HIS A 1 89 ? 19.480 -3.397 -9.816 1.00 91.94 89 HIS A C 1
ATOM 689 O O . HIS A 1 89 ? 19.186 -3.080 -10.959 1.00 91.94 89 HIS A O 1
ATOM 695 N N . LEU A 1 90 ? 18.783 -2.951 -8.777 1.00 91.69 90 LEU A N 1
ATOM 696 C CA . LEU A 1 90 ? 17.625 -2.084 -8.952 1.00 91.69 90 LEU A CA 1
ATOM 697 C C . LEU A 1 90 ? 18.031 -0.712 -9.497 1.00 91.69 90 LEU A C 1
ATOM 699 O O . LEU A 1 90 ? 19.070 -0.149 -9.117 1.00 91.69 90 LEU A O 1
ATOM 703 N N . ARG A 1 91 ? 17.149 -0.133 -10.318 1.00 87.88 91 ARG A N 1
ATOM 704 C CA . ARG A 1 91 ? 17.200 1.292 -10.658 1.00 87.88 91 ARG A CA 1
ATOM 705 C C . ARG A 1 91 ? 17.284 2.135 -9.390 1.00 87.88 91 ARG A C 1
ATOM 707 O O . ARG A 1 91 ? 16.724 1.799 -8.351 1.00 87.88 91 ARG A O 1
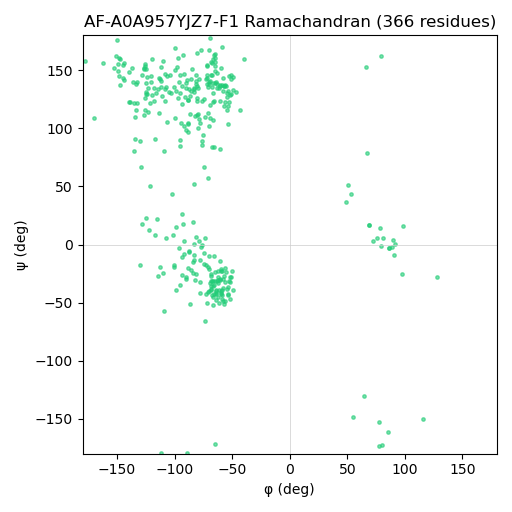ATOM 714 N N . THR A 1 92 ? 18.004 3.240 -9.498 1.00 82.62 92 THR A N 1
ATOM 715 C CA . THR A 1 92 ? 18.354 4.118 -8.385 1.00 82.62 92 THR A CA 1
ATOM 716 C C . THR A 1 92 ? 17.130 4.583 -7.585 1.00 82.62 92 THR A C 1
ATOM 718 O O . THR A 1 92 ? 16.242 5.261 -8.102 1.00 82.62 92 THR A O 1
ATOM 721 N N . LEU A 1 93 ? 17.112 4.239 -6.294 1.00 78.19 93 LEU A N 1
ATOM 722 C CA . LEU A 1 93 ? 16.074 4.606 -5.327 1.00 78.19 93 LEU A CA 1
ATOM 723 C C . LEU A 1 93 ? 16.650 5.629 -4.345 1.00 78.19 93 LEU A C 1
ATOM 725 O O . LEU A 1 93 ? 17.086 5.274 -3.248 1.00 78.19 93 LEU A O 1
ATOM 729 N N . LEU A 1 94 ? 16.696 6.897 -4.757 1.00 68.31 94 LEU A N 1
ATOM 730 C CA . LEU A 1 94 ? 17.271 7.960 -3.932 1.00 68.31 94 LEU A CA 1
ATOM 731 C C . LEU A 1 94 ? 16.378 8.315 -2.746 1.00 68.31 94 LEU A C 1
ATOM 733 O O . LEU A 1 94 ? 15.148 8.351 -2.840 1.00 68.31 94 LEU A O 1
ATOM 737 N N . SER A 1 95 ? 17.034 8.662 -1.642 1.00 64.31 95 SER A N 1
ATOM 738 C CA . SER A 1 95 ? 16.391 9.309 -0.505 1.00 64.31 95 SER A CA 1
ATOM 739 C C . SER A 1 95 ? 15.839 10.683 -0.903 1.00 64.31 95 SER A C 1
ATOM 741 O O . SER A 1 95 ? 16.452 11.371 -1.730 1.00 64.31 95 SER A O 1
ATOM 743 N N . PRO A 1 96 ? 14.718 11.121 -0.300 1.00 62.50 96 PRO A N 1
ATOM 744 C CA . PRO A 1 96 ? 14.207 12.469 -0.503 1.00 62.50 96 PRO A CA 1
ATOM 745 C C . PRO A 1 96 ? 15.285 13.494 -0.131 1.00 62.50 96 PRO A C 1
ATOM 747 O O . PRO A 1 96 ? 15.821 13.488 0.975 1.00 62.50 96 PRO A O 1
ATOM 750 N N . LYS A 1 97 ? 15.637 14.354 -1.086 1.00 68.50 97 LYS A N 1
ATOM 751 C CA . LYS A 1 97 ? 16.570 15.468 -0.889 1.00 68.50 97 LYS A CA 1
ATOM 752 C C . LYS A 1 97 ? 15.833 16.697 -0.338 1.00 68.50 97 LYS A C 1
ATOM 754 O O . LYS A 1 97 ? 14.665 16.884 -0.682 1.00 68.50 97 LYS A O 1
ATOM 759 N N . PRO A 1 98 ? 16.502 17.575 0.436 1.00 59.69 98 PRO A N 1
ATOM 760 C CA . PRO A 1 98 ? 15.885 18.782 1.003 1.00 59.69 98 PRO A CA 1
ATOM 761 C C . PRO A 1 98 ? 15.177 19.685 -0.021 1.00 59.69 98 PRO A C 1
ATOM 763 O O . PRO A 1 98 ? 14.159 20.294 0.292 1.00 59.69 98 PRO A O 1
ATOM 766 N N . HIS A 1 99 ? 15.666 19.726 -1.264 1.00 66.56 99 HIS A N 1
ATOM 767 C CA . HIS A 1 99 ? 15.069 20.502 -2.356 1.00 66.56 99 HIS A CA 1
ATOM 768 C C . HIS A 1 99 ? 13.809 19.868 -2.978 1.00 66.56 99 HIS A C 1
ATOM 770 O O . HIS A 1 99 ? 13.214 20.467 -3.863 1.00 66.56 99 HIS A O 1
ATOM 776 N N . HIS A 1 100 ? 13.384 18.680 -2.534 1.00 69.69 100 HIS A N 1
ATOM 777 C CA . HIS A 1 100 ? 12.082 18.091 -2.877 1.00 69.69 100 HIS A CA 1
ATOM 778 C C . HIS A 1 100 ? 10.991 18.439 -1.854 1.00 69.69 100 HIS A C 1
ATOM 780 O O . HIS A 1 100 ? 9.957 17.777 -1.802 1.00 69.69 100 HIS A O 1
ATOM 786 N N . ASN A 1 101 ? 11.202 19.460 -1.023 1.00 67.12 101 ASN A N 1
ATOM 787 C CA . ASN A 1 101 ? 10.196 20.001 -0.108 1.00 67.12 101 ASN A CA 1
ATOM 788 C C . ASN A 1 101 ? 8.855 20.324 -0.792 1.00 67.12 101 ASN A C 1
ATOM 790 O O . ASN A 1 101 ? 7.818 20.189 -0.160 1.00 67.12 101 ASN A O 1
ATOM 794 N N . GLN A 1 102 ? 8.848 20.647 -2.084 1.00 66.12 102 GLN A N 1
ATOM 795 C CA . GLN A 1 102 ? 7.624 20.838 -2.870 1.00 66.12 102 GLN A CA 1
ATOM 796 C C . GLN A 1 102 ? 6.759 19.571 -2.969 1.00 66.12 102 GLN A C 1
ATOM 798 O O . GLN A 1 102 ? 5.540 19.673 -3.035 1.00 66.12 102 GLN A O 1
ATOM 803 N N . ASN A 1 103 ? 7.368 18.384 -2.880 1.00 65.88 103 ASN A N 1
ATOM 804 C CA . ASN A 1 103 ? 6.657 17.103 -2.893 1.00 65.88 103 ASN A CA 1
ATOM 805 C C . ASN A 1 103 ? 6.160 16.663 -1.509 1.00 65.88 103 ASN A C 1
ATOM 807 O O . ASN A 1 103 ? 5.309 15.780 -1.421 1.00 65.88 103 ASN A O 1
ATOM 811 N N . TYR A 1 104 ? 6.756 17.184 -0.432 1.00 68.88 104 TYR A N 1
ATOM 812 C CA . TYR A 1 104 ? 6.613 16.603 0.909 1.00 68.88 104 TYR A CA 1
ATOM 813 C C . TYR A 1 104 ? 6.238 17.603 1.998 1.00 68.88 104 TYR A C 1
ATOM 815 O O . TYR A 1 104 ? 5.820 17.169 3.063 1.00 68.88 104 TYR A O 1
ATOM 823 N N . GLY A 1 105 ? 6.407 18.903 1.779 1.00 66.31 105 GLY A N 1
ATOM 824 C CA . GLY A 1 105 ? 6.128 19.959 2.743 1.00 66.31 105 GLY A CA 1
ATOM 825 C C . GLY A 1 105 ? 4.742 20.559 2.537 1.00 66.31 105 GLY A C 1
ATOM 826 O O . GLY A 1 105 ? 4.316 20.812 1.410 1.00 66.31 105 GLY A O 1
ATOM 827 N N . LEU A 1 106 ? 4.060 20.841 3.639 1.00 62.91 106 LEU A N 1
ATOM 828 C CA . LEU A 1 106 ? 2.862 21.663 3.710 1.00 62.91 106 LEU A CA 1
ATOM 829 C C . LEU A 1 106 ? 3.192 23.024 3.070 1.00 62.91 106 LEU A C 1
ATOM 831 O O . LEU A 1 106 ? 4.080 23.736 3.540 1.00 62.91 106 LEU A O 1
ATOM 835 N N . HIS A 1 107 ? 2.537 23.358 1.953 1.00 61.56 107 HIS A N 1
ATOM 836 C CA . HIS A 1 107 ? 2.823 24.539 1.108 1.00 61.56 107 HIS A CA 1
ATOM 837 C C . HIS A 1 107 ? 4.156 24.516 0.334 1.00 61.56 107 HIS A C 1
ATOM 839 O O . HIS A 1 107 ? 4.630 25.556 -0.119 1.00 61.56 107 HIS A O 1
ATOM 845 N N . GLY A 1 108 ? 4.781 23.347 0.194 1.00 60.81 108 GLY A N 1
ATOM 846 C CA . GLY A 1 108 ? 6.000 23.161 -0.590 1.00 60.81 108 GLY A CA 1
ATOM 847 C C . GLY A 1 108 ? 7.262 23.810 -0.011 1.00 60.81 108 GLY A C 1
ATOM 848 O O . GLY A 1 108 ? 8.253 23.969 -0.723 1.00 60.81 108 GLY A O 1
ATOM 849 N N . LYS A 1 109 ? 7.243 24.183 1.277 1.00 60.19 109 LYS A N 1
ATOM 850 C CA . LYS A 1 109 ? 8.373 24.806 1.982 1.00 60.19 109 LYS A CA 1
ATOM 851 C C . LYS A 1 109 ? 9.210 23.779 2.744 1.00 60.19 109 LYS A C 1
ATOM 853 O O . LYS A 1 109 ? 8.707 22.784 3.258 1.00 60.19 109 LYS A O 1
ATOM 858 N N . GLY A 1 110 ? 10.519 24.027 2.809 1.00 60.88 110 GLY A N 1
ATOM 859 C CA . GLY A 1 110 ? 11.475 23.178 3.528 1.00 60.88 110 GLY A CA 1
ATOM 860 C C . GLY A 1 110 ? 11.455 23.499 5.018 1.00 60.88 110 GLY A C 1
ATOM 861 O O . GLY A 1 110 ? 11.223 24.646 5.384 1.00 60.88 110 GLY A O 1
ATOM 862 N N . GLY A 1 111 ? 11.663 22.493 5.871 1.00 60.66 111 GLY A N 1
ATOM 863 C CA . GLY A 1 111 ? 11.633 22.660 7.332 1.00 60.66 111 GLY A CA 1
ATOM 864 C C . GLY A 1 111 ? 10.237 22.885 7.936 1.00 60.66 111 GLY A C 1
ATOM 865 O O . GLY A 1 111 ? 10.131 23.090 9.141 1.00 60.66 111 GLY A O 1
ATOM 866 N N . GLY A 1 112 ? 9.176 22.855 7.121 1.00 62.47 112 GLY A N 1
ATOM 867 C CA . GLY A 1 112 ? 7.785 22.970 7.563 1.00 62.47 112 GLY A CA 1
ATOM 868 C C . GLY A 1 112 ? 7.134 21.624 7.907 1.00 62.47 112 GLY A C 1
ATOM 869 O O . GLY A 1 112 ? 7.753 20.565 7.792 1.00 62.47 112 GLY A O 1
ATOM 870 N N . THR A 1 113 ? 5.857 21.666 8.299 1.00 63.75 113 THR A N 1
ATOM 871 C CA . THR A 1 113 ? 5.005 20.474 8.461 1.00 63.75 113 THR A CA 1
ATOM 872 C C . THR A 1 113 ? 5.028 19.636 7.179 1.00 63.75 113 THR A C 1
ATOM 874 O O . THR A 1 113 ? 5.104 20.188 6.085 1.00 63.75 113 THR A O 1
ATOM 877 N N . ILE A 1 114 ? 4.972 18.308 7.285 1.00 67.62 114 ILE A N 1
ATOM 878 C CA . ILE A 1 114 ? 4.865 17.420 6.112 1.00 67.62 114 ILE A CA 1
ATOM 879 C C . ILE A 1 114 ? 3.502 17.655 5.428 1.00 67.62 114 ILE A C 1
ATOM 881 O O . ILE A 1 114 ? 2.634 18.274 6.013 1.00 67.62 114 ILE A O 1
ATOM 885 N N . ALA A 1 115 ? 3.307 17.233 4.184 1.00 66.38 115 ALA A N 1
ATOM 886 C CA . ALA A 1 115 ? 2.072 17.377 3.404 1.00 66.38 115 ALA A CA 1
ATOM 887 C C . ALA A 1 115 ? 1.063 16.220 3.613 1.00 66.38 115 ALA A C 1
ATOM 889 O O . ALA A 1 115 ? -0.053 16.247 3.111 1.00 66.38 115 ALA A O 1
ATOM 890 N N . GLY A 1 116 ? 1.430 15.175 4.353 1.00 70.62 116 GLY A N 1
ATOM 891 C CA . GLY A 1 116 ? 0.606 13.983 4.570 1.00 70.62 116 GLY A CA 1
ATOM 892 C C . GLY A 1 116 ? 1.225 12.721 3.976 1.00 70.62 116 GLY A C 1
ATOM 893 O O . GLY A 1 116 ? 2.450 12.562 3.959 1.00 70.62 116 GLY A O 1
ATOM 894 N N . ARG A 1 117 ? 0.383 11.768 3.558 1.00 74.00 117 ARG A N 1
ATOM 895 C CA . ARG A 1 117 ? 0.838 10.444 3.103 1.00 74.00 117 ARG A CA 1
ATOM 896 C C . ARG A 1 117 ? 1.216 10.428 1.626 1.00 74.00 117 ARG A C 1
ATOM 898 O O . ARG A 1 117 ? 0.452 10.819 0.751 1.00 74.00 117 ARG A O 1
ATOM 905 N N . LYS A 1 118 ? 2.387 9.851 1.355 1.00 77.88 118 LYS A N 1
ATOM 906 C CA . LYS A 1 118 ? 2.839 9.506 0.009 1.00 77.88 118 LYS A CA 1
ATOM 907 C C . LYS A 1 118 ? 2.208 8.186 -0.445 1.00 77.88 118 LYS A C 1
ATOM 909 O O . LYS A 1 118 ? 2.437 7.156 0.192 1.00 77.88 118 LYS A O 1
ATOM 914 N N . PHE A 1 119 ? 1.511 8.203 -1.578 1.00 82.50 119 PHE A N 1
ATOM 915 C CA . PHE A 1 119 ? 1.063 7.004 -2.291 1.00 82.50 119 PHE A CA 1
ATOM 916 C C . PHE A 1 119 ? 1.934 6.760 -3.527 1.00 82.50 119 PHE A C 1
ATOM 918 O O . PHE A 1 119 ? 2.431 7.697 -4.141 1.00 82.50 119 PHE A O 1
ATOM 925 N N . TYR A 1 120 ? 2.168 5.493 -3.866 1.00 84.81 120 TYR A N 1
ATOM 926 C CA . TYR A 1 120 ? 2.910 5.120 -5.072 1.00 84.81 120 TYR A CA 1
ATOM 927 C C . TYR A 1 120 ? 1.925 4.613 -6.117 1.00 84.81 120 TYR A C 1
ATOM 929 O O . TYR A 1 120 ? 1.129 3.731 -5.810 1.00 84.81 120 TYR A O 1
ATOM 937 N N . TYR A 1 121 ? 2.028 5.120 -7.341 1.00 85.81 121 TYR A N 1
ATOM 938 C CA . TYR A 1 121 ? 1.175 4.697 -8.449 1.00 85.81 121 TYR A CA 1
ATOM 939 C C . TYR A 1 121 ? 1.524 3.285 -8.930 1.00 85.81 121 TYR A C 1
ATOM 941 O O . TYR A 1 121 ? 2.646 2.790 -8.748 1.00 85.81 121 TYR A O 1
ATOM 949 N N . HIS A 1 122 ? 0.553 2.608 -9.529 1.00 86.12 122 HIS A N 1
ATOM 950 C CA . HIS A 1 122 ? 0.774 1.365 -10.248 1.00 86.12 122 HIS A CA 1
ATOM 951 C C . HIS A 1 122 ? 1.580 1.612 -11.522 1.00 86.12 122 HIS A C 1
ATOM 953 O O . HIS A 1 122 ? 1.706 2.729 -12.014 1.00 86.12 122 HIS A O 1
ATOM 959 N N . HIS A 1 123 ? 2.223 0.557 -11.985 1.00 82.69 123 HIS A N 1
ATOM 960 C CA . HIS A 1 123 ? 2.903 0.507 -13.265 1.00 82.69 123 HIS A CA 1
ATOM 961 C C . HIS A 1 123 ? 2.330 -0.728 -13.963 1.00 82.69 123 HIS A C 1
ATOM 963 O O . HIS A 1 123 ? 1.939 -1.675 -13.267 1.00 82.69 123 HIS A O 1
ATOM 969 N N . ASP A 1 124 ? 2.299 -0.744 -15.293 1.00 76.31 124 ASP A N 1
ATOM 970 C CA . ASP A 1 124 ? 2.205 -2.020 -16.004 1.00 76.31 124 ASP A CA 1
ATOM 971 C C . ASP A 1 124 ? 3.399 -2.916 -15.646 1.00 76.31 124 ASP A C 1
ATOM 973 O O . ASP A 1 124 ? 4.325 -2.484 -14.946 1.00 76.31 124 ASP A O 1
ATOM 977 N N . GLU A 1 125 ? 3.331 -4.180 -16.066 1.00 69.75 125 GLU A N 1
ATOM 978 C CA . GLU A 1 125 ? 4.295 -5.209 -15.695 1.00 69.75 125 GLU A CA 1
ATOM 979 C C . GLU A 1 125 ? 5.726 -4.666 -15.776 1.00 69.75 125 GLU A C 1
ATOM 981 O O . GLU A 1 125 ? 6.191 -4.191 -16.815 1.00 69.75 125 GLU A O 1
ATOM 986 N N . ALA A 1 126 ? 6.383 -4.610 -14.614 1.00 63.88 126 ALA A N 1
ATOM 987 C CA . ALA A 1 126 ? 7.651 -3.921 -14.488 1.00 63.88 126 ALA A CA 1
ATOM 988 C C . ALA A 1 126 ? 8.707 -4.735 -15.238 1.00 63.88 126 ALA A 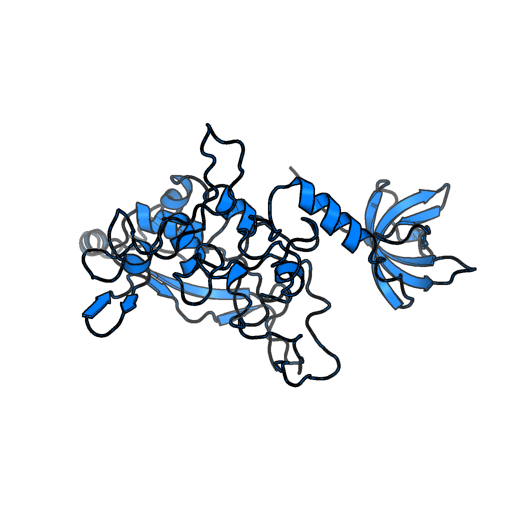C 1
ATOM 990 O O . ALA A 1 126 ? 9.180 -5.747 -14.734 1.00 63.88 126 ALA A O 1
ATOM 991 N N . THR A 1 127 ? 9.073 -4.292 -16.436 1.00 63.81 127 THR A N 1
ATOM 992 C CA . THR A 1 127 ? 10.121 -4.922 -17.254 1.00 63.81 127 THR A CA 1
ATOM 993 C C . THR A 1 127 ? 11.458 -4.182 -17.167 1.00 63.81 127 THR A C 1
ATOM 995 O O . THR A 1 127 ? 12.500 -4.761 -17.443 1.00 63.81 127 THR A O 1
ATOM 998 N N . ASP A 1 128 ? 11.455 -2.923 -16.713 1.00 73.81 128 ASP A N 1
ATOM 999 C CA . ASP A 1 128 ? 12.627 -2.027 -16.666 1.00 73.81 128 ASP A CA 1
ATOM 1000 C C . ASP A 1 128 ? 12.915 -1.544 -15.226 1.00 73.81 128 ASP A C 1
ATOM 1002 O O . ASP A 1 128 ? 12.987 -0.343 -14.931 1.00 73.81 128 ASP A O 1
ATOM 1006 N N . PHE A 1 129 ? 12.983 -2.488 -14.277 1.00 84.06 129 PHE A N 1
ATOM 1007 C CA . PHE A 1 129 ? 13.343 -2.218 -12.874 1.00 84.06 129 PHE A CA 1
ATOM 1008 C C . PHE A 1 129 ? 14.804 -2.562 -12.545 1.00 84.06 129 PHE A C 1
ATOM 1010 O O . PHE A 1 129 ? 15.335 -2.052 -11.551 1.00 84.06 129 PHE A O 1
ATOM 1017 N N . ALA A 1 130 ? 15.441 -3.399 -13.366 1.00 87.25 130 ALA A N 1
ATOM 1018 C CA . ALA A 1 130 ? 16.811 -3.868 -13.207 1.00 87.25 130 ALA A CA 1
ATOM 1019 C C . ALA A 1 130 ? 17.784 -3.091 -14.111 1.00 87.25 130 ALA A C 1
ATOM 1021 O O . ALA A 1 130 ? 17.419 -2.610 -15.178 1.00 87.25 130 ALA A O 1
ATOM 1022 N N . LEU A 1 131 ? 19.030 -2.963 -13.668 1.00 87.00 131 LEU A N 1
ATOM 1023 C CA . LEU A 1 131 ? 20.154 -2.400 -14.404 1.00 87.00 131 LEU A CA 1
ATOM 1024 C C . LEU A 1 131 ? 21.170 -3.506 -14.694 1.00 87.00 131 LEU A C 1
ATOM 1026 O O . LEU A 1 131 ? 21.474 -4.308 -13.812 1.00 87.00 131 LEU A O 1
ATOM 1030 N N . ASP A 1 132 ? 21.787 -3.468 -15.874 1.00 86.69 132 ASP A N 1
ATOM 1031 C CA . ASP A 1 132 ? 22.868 -4.401 -16.227 1.00 86.69 132 ASP A CA 1
ATOM 1032 C C . ASP A 1 132 ? 24.098 -4.236 -15.323 1.00 86.69 132 ASP A C 1
ATOM 1034 O O . ASP A 1 132 ? 24.831 -5.186 -15.047 1.00 86.69 132 ASP A O 1
ATOM 1038 N N . ARG A 1 133 ? 24.347 -3.005 -14.857 1.00 86.31 133 ARG A N 1
ATOM 1039 C CA . ARG A 1 133 ? 25.463 -2.658 -13.969 1.00 86.31 133 ARG A CA 1
ATOM 1040 C C . ARG A 1 133 ? 24.975 -1.792 -12.807 1.00 86.31 133 ARG A C 1
ATOM 1042 O O . ARG A 1 133 ? 24.156 -0.897 -13.024 1.00 86.31 133 ARG A O 1
ATOM 1049 N N . PRO A 1 134 ? 25.480 -2.011 -11.581 1.00 87.94 134 PRO A N 1
ATOM 1050 C CA . PRO A 1 134 ? 25.121 -1.176 -10.446 1.00 87.94 134 PRO A CA 1
ATOM 1051 C C . PRO A 1 134 ? 25.692 0.235 -10.606 1.00 87.94 134 PRO A C 1
ATOM 1053 O O . PRO A 1 134 ? 26.801 0.424 -11.102 1.00 87.94 134 PRO A O 1
ATOM 1056 N N . THR A 1 135 ? 24.946 1.222 -10.123 1.00 86.44 135 THR A N 1
ATOM 1057 C CA . THR A 1 135 ? 25.457 2.573 -9.856 1.00 86.44 135 THR A CA 1
ATOM 1058 C C . THR A 1 135 ? 25.768 2.726 -8.365 1.00 86.44 135 THR A C 1
ATOM 1060 O O . THR A 1 135 ? 25.331 1.903 -7.559 1.00 86.44 135 THR A O 1
ATOM 1063 N N . GLU A 1 136 ? 26.444 3.811 -7.975 1.00 85.19 136 GLU A N 1
ATOM 1064 C CA . GLU A 1 136 ? 26.674 4.180 -6.562 1.00 85.19 136 GLU A CA 1
ATOM 1065 C C . GLU A 1 136 ? 25.373 4.215 -5.733 1.00 85.19 136 GLU A C 1
ATOM 1067 O O . GLU A 1 136 ? 25.374 3.945 -4.535 1.00 85.19 136 GLU A O 1
ATOM 1072 N N . TYR A 1 137 ? 24.240 4.498 -6.382 1.00 82.94 137 TYR A N 1
ATOM 1073 C CA . TYR A 1 137 ? 22.936 4.660 -5.738 1.00 82.94 137 TYR A CA 1
ATOM 1074 C C . TYR A 1 137 ? 21.970 3.494 -5.996 1.00 82.94 137 TYR A C 1
ATOM 1076 O O . TYR A 1 137 ? 20.796 3.553 -5.611 1.00 82.94 137 TYR A O 1
ATOM 1084 N N . SER A 1 138 ? 22.441 2.438 -6.662 1.00 86.12 138 SER A N 1
ATOM 1085 C CA . SER A 1 138 ? 21.655 1.237 -6.929 1.00 86.12 138 SER A CA 1
ATOM 1086 C C . SER A 1 138 ? 21.646 0.320 -5.714 1.00 86.12 138 SER A C 1
ATOM 1088 O O . SER A 1 138 ? 22.663 0.105 -5.059 1.00 86.12 138 SER A O 1
ATOM 1090 N N . LYS A 1 139 ? 20.493 -0.290 -5.440 1.00 89.62 139 LYS A N 1
ATOM 1091 C CA . LYS A 1 139 ? 20.386 -1.357 -4.439 1.00 89.62 139 LYS A CA 1
ATOM 1092 C C . LYS A 1 139 ? 20.418 -2.701 -5.142 1.00 89.62 139 LYS A C 1
ATOM 1094 O O . LYS A 1 139 ? 19.694 -2.902 -6.110 1.00 89.62 139 LYS A O 1
ATOM 1099 N N . THR A 1 140 ? 21.242 -3.617 -4.648 1.00 91.19 140 THR A N 1
ATOM 1100 C CA . THR A 1 140 ? 21.286 -4.987 -5.168 1.00 91.19 140 THR A CA 1
ATOM 1101 C C . THR A 1 140 ? 20.430 -5.877 -4.288 1.00 91.19 140 THR A C 1
ATOM 1103 O O . THR A 1 140 ? 20.635 -5.917 -3.076 1.00 91.19 140 THR A O 1
ATOM 1106 N N . ILE A 1 141 ? 19.489 -6.586 -4.899 1.00 92.19 141 ILE A N 1
ATOM 1107 C CA . ILE A 1 141 ? 18.698 -7.627 -4.244 1.00 92.19 141 ILE A CA 1
ATOM 1108 C C . ILE A 1 141 ? 19.109 -8.993 -4.793 1.00 92.19 141 ILE A C 1
ATOM 1110 O O . ILE A 1 141 ? 19.699 -9.080 -5.872 1.00 92.19 141 ILE A O 1
ATOM 1114 N N . ARG A 1 142 ? 18.844 -10.045 -4.021 1.00 92.25 142 ARG A N 1
ATOM 1115 C CA . ARG A 1 142 ? 19.106 -11.436 -4.423 1.00 92.25 142 ARG A CA 1
ATOM 1116 C C . ARG A 1 142 ? 17.836 -12.255 -4.574 1.00 92.25 142 ARG A C 1
ATOM 1118 O O . ARG A 1 142 ? 17.827 -13.182 -5.365 1.00 92.25 142 ARG A O 1
ATOM 1125 N N . ASP A 1 143 ? 16.794 -11.877 -3.841 1.00 91.56 143 ASP A N 1
ATOM 1126 C CA . ASP A 1 143 ? 15.516 -12.565 -3.844 1.00 91.56 143 ASP A CA 1
ATOM 1127 C C . ASP A 1 143 ? 14.387 -11.551 -3.976 1.00 91.56 143 ASP A C 1
ATOM 1129 O O . ASP A 1 143 ? 14.396 -10.492 -3.335 1.00 91.56 143 ASP A O 1
ATOM 1133 N N . TYR A 1 144 ? 13.399 -11.881 -4.800 1.00 91.31 144 TYR A N 1
ATOM 1134 C CA . TYR A 1 144 ? 12.144 -11.146 -4.858 1.00 91.31 144 TYR A CA 1
ATOM 1135 C C . TYR A 1 144 ? 10.980 -12.057 -5.229 1.00 91.31 144 TYR A C 1
ATOM 1137 O O . TYR A 1 144 ? 11.141 -13.104 -5.851 1.00 91.31 144 TYR A O 1
ATOM 1145 N N . ALA A 1 145 ? 9.780 -11.646 -4.831 1.00 91.69 145 ALA A N 1
ATOM 1146 C CA . ALA A 1 145 ? 8.563 -12.348 -5.197 1.00 91.69 145 ALA A CA 1
ATOM 1147 C C . ALA A 1 145 ? 8.229 -12.076 -6.676 1.00 91.69 145 ALA A C 1
ATOM 1149 O O . ALA A 1 145 ? 8.126 -10.899 -7.047 1.00 91.69 145 ALA A O 1
ATOM 1150 N N . PRO A 1 146 ? 8.057 -13.107 -7.524 1.00 88.81 146 PRO A N 1
ATOM 1151 C CA . PRO A 1 146 ? 7.584 -12.912 -8.888 1.00 88.81 146 PRO A CA 1
ATOM 1152 C C . PRO A 1 146 ? 6.151 -12.372 -8.917 1.00 88.81 146 PRO A C 1
ATOM 1154 O O . PRO A 1 146 ? 5.406 -12.458 -7.937 1.00 88.81 146 PRO A O 1
ATOM 1157 N N . HIS A 1 147 ? 5.745 -11.847 -10.074 1.00 88.69 147 HIS A N 1
ATOM 1158 C CA . HIS A 1 147 ? 4.341 -11.535 -10.318 1.00 88.69 147 HIS A CA 1
ATOM 1159 C C . HIS A 1 147 ? 3.472 -12.787 -10.099 1.00 88.69 147 HIS A C 1
ATOM 1161 O O . HIS A 1 147 ? 3.851 -13.889 -10.493 1.00 88.69 147 HIS A O 1
ATOM 1167 N N . GLY A 1 148 ? 2.330 -12.620 -9.429 1.00 90.25 148 GLY A N 1
ATOM 1168 C CA . GLY A 1 148 ? 1.430 -13.724 -9.079 1.00 90.25 148 GLY A CA 1
ATOM 1169 C C . GLY A 1 148 ? 1.845 -14.559 -7.860 1.00 90.25 148 GLY A C 1
ATOM 1170 O O . GLY A 1 148 ? 1.103 -15.464 -7.485 1.00 90.25 148 GLY A O 1
ATOM 1171 N N . ALA A 1 149 ? 2.978 -14.265 -7.210 1.00 93.81 149 ALA A N 1
ATOM 1172 C CA . ALA A 1 149 ? 3.348 -14.923 -5.957 1.00 93.81 149 ALA A CA 1
ATOM 1173 C C . ALA A 1 149 ? 2.284 -14.700 -4.871 1.00 93.81 149 ALA A C 1
ATOM 1175 O O . ALA A 1 149 ? 1.792 -13.583 -4.683 1.00 93.81 149 ALA A O 1
ATOM 1176 N N . LEU A 1 150 ? 1.961 -15.761 -4.129 1.00 96.75 150 LEU A N 1
ATOM 1177 C CA . LEU A 1 150 ? 0.944 -15.724 -3.080 1.00 96.75 150 LEU A CA 1
ATOM 1178 C C . LEU A 1 150 ? 1.594 -15.806 -1.707 1.00 96.75 150 LEU A C 1
ATOM 1180 O O . LEU A 1 150 ? 2.445 -16.659 -1.461 1.00 96.75 150 LEU A O 1
ATOM 1184 N N . PHE A 1 151 ? 1.142 -14.937 -0.810 1.00 97.06 151 PHE A N 1
ATOM 1185 C CA . PHE A 1 151 ? 1.545 -14.924 0.587 1.00 97.06 151 PHE A CA 1
ATOM 1186 C C . PHE A 1 151 ? 0.324 -15.106 1.483 1.00 97.06 151 PHE A C 1
ATOM 1188 O O . PHE A 1 151 ? -0.751 -14.586 1.184 1.00 97.06 151 PHE A O 1
ATOM 1195 N N . SER A 1 152 ? 0.504 -15.803 2.600 1.00 97.56 152 SER A N 1
ATOM 1196 C CA . SER A 1 152 ? -0.513 -15.982 3.633 1.00 97.56 152 SER A CA 1
ATOM 1197 C C . SER A 1 152 ? -0.037 -15.376 4.946 1.00 97.56 152 SER A C 1
ATOM 1199 O O . SER A 1 152 ? 1.097 -15.599 5.364 1.00 97.56 152 SER A O 1
ATOM 1201 N N . PHE A 1 153 ? -0.912 -14.627 5.605 1.00 97.75 153 PHE A N 1
ATOM 1202 C CA . PHE A 1 153 ? -0.704 -14.071 6.940 1.00 97.75 153 PHE A CA 1
ATOM 1203 C C . PHE A 1 153 ? -2.040 -14.010 7.672 1.00 97.75 153 PHE A C 1
ATOM 1205 O O . PHE A 1 153 ? -3.097 -13.989 7.044 1.00 97.75 153 PHE A O 1
ATOM 1212 N N . ASN A 1 154 ? -1.978 -13.930 8.996 1.00 97.38 154 ASN A N 1
ATOM 1213 C CA . ASN A 1 154 ? -3.143 -13.742 9.844 1.00 97.38 154 ASN A CA 1
ATOM 1214 C C . ASN A 1 154 ? -3.163 -12.317 10.399 1.00 97.38 154 ASN A C 1
ATOM 1216 O O . ASN A 1 154 ? -2.121 -11.737 10.719 1.00 97.38 154 ASN A O 1
ATOM 1220 N N . VAL A 1 155 ? -4.369 -11.770 10.547 1.00 96.69 155 VAL A N 1
ATOM 1221 C CA . VAL A 1 155 ? -4.611 -10.515 11.260 1.00 96.69 155 VAL A CA 1
ATOM 1222 C C . VAL A 1 155 ? -5.429 -10.837 12.497 1.00 96.69 155 VAL A C 1
ATOM 1224 O O . VAL A 1 155 ? -6.582 -11.243 12.405 1.00 96.69 155 VAL A O 1
ATOM 1227 N N . HIS A 1 156 ? -4.821 -10.658 13.661 1.00 95.62 156 HIS A N 1
ATOM 1228 C CA . HIS A 1 156 ? -5.516 -10.748 14.935 1.00 95.62 156 HIS A CA 1
ATOM 1229 C C . HIS A 1 156 ? -6.050 -9.370 15.303 1.00 95.62 156 HIS A C 1
ATOM 1231 O O . HIS A 1 156 ? -5.349 -8.371 15.131 1.00 95.62 156 HIS A O 1
ATOM 1237 N N . ILE A 1 157 ? -7.270 -9.326 15.821 1.00 94.00 157 ILE A N 1
ATOM 1238 C CA . ILE A 1 157 ? -7.953 -8.100 16.228 1.00 94.00 157 ILE A CA 1
ATOM 1239 C C . ILE A 1 157 ? -8.389 -8.222 17.688 1.00 94.00 157 ILE A C 1
ATOM 1241 O O . ILE A 1 157 ? -8.663 -9.326 18.160 1.00 94.00 157 ILE A O 1
ATOM 1245 N N . GLN A 1 158 ? -8.468 -7.098 18.388 1.00 92.25 158 GLN A N 1
ATOM 1246 C CA . GLN A 1 158 ? -8.892 -7.034 19.780 1.00 92.25 158 GLN A CA 1
ATOM 1247 C C . GLN A 1 158 ? -9.814 -5.833 19.993 1.00 92.25 158 GLN A C 1
ATOM 1249 O O . GLN A 1 158 ? -9.413 -4.702 19.745 1.00 92.25 158 GLN A O 1
ATOM 1254 N N . ASP A 1 159 ? -11.031 -6.078 20.483 1.00 90.38 159 ASP A N 1
ATOM 1255 C CA . ASP A 1 159 ? -11.969 -5.034 20.919 1.00 90.38 159 ASP A CA 1
ATOM 1256 C C . ASP A 1 159 ? -12.230 -3.947 19.856 1.00 90.38 159 ASP A C 1
ATOM 1258 O O . ASP A 1 159 ? -12.222 -2.746 20.137 1.00 90.38 159 ASP A O 1
ATOM 1262 N N . LEU A 1 160 ? -12.426 -4.367 18.601 1.00 91.81 160 LEU A N 1
ATOM 1263 C CA . LEU A 1 160 ? -12.829 -3.475 17.512 1.00 91.81 160 LEU A CA 1
ATOM 1264 C C . LEU A 1 160 ? -14.343 -3.281 17.545 1.00 91.81 160 LEU A C 1
ATOM 1266 O O . LEU A 1 160 ? -15.111 -4.243 17.595 1.00 91.81 160 LEU A O 1
ATOM 1270 N N . THR A 1 161 ? -14.780 -2.032 17.427 1.00 89.62 161 THR A N 1
ATOM 1271 C CA . THR A 1 161 ? -16.188 -1.743 17.140 1.00 89.62 161 THR A CA 1
ATOM 1272 C C . THR A 1 161 ? -16.568 -2.268 15.745 1.00 89.62 161 THR A C 1
ATOM 1274 O O . THR A 1 161 ? -15.706 -2.341 14.863 1.00 89.62 161 THR A O 1
ATOM 1277 N N . PRO A 1 162 ? -17.860 -2.531 15.467 1.00 88.12 162 PRO A N 1
ATOM 1278 C CA . PRO A 1 162 ? -18.321 -2.865 14.115 1.00 88.12 162 PRO A CA 1
ATOM 1279 C C . PRO A 1 162 ? -17.880 -1.851 13.047 1.00 88.12 162 PRO A C 1
ATOM 1281 O O . PRO A 1 162 ? -17.619 -2.202 11.898 1.00 88.12 162 PRO A O 1
ATOM 1284 N N . GLN A 1 163 ? -17.763 -0.571 13.426 1.00 88.00 163 GLN A N 1
ATOM 1285 C CA . GLN A 1 163 ? -17.250 0.474 12.543 1.00 88.00 163 GLN A CA 1
ATOM 1286 C C . GLN A 1 163 ? -15.774 0.281 12.199 1.00 88.00 163 GLN A C 1
ATOM 1288 O O . GLN A 1 163 ? -15.423 0.320 11.022 1.00 88.00 163 GLN A O 1
ATOM 1293 N N . GLU A 1 164 ? -14.925 0.103 13.208 1.00 91.69 164 GLU A N 1
ATOM 1294 C CA . GLU A 1 164 ? -13.482 -0.078 13.019 1.00 91.69 164 GLU A CA 1
ATOM 1295 C C . GLU A 1 164 ? -13.185 -1.358 12.248 1.00 91.69 164 GLU A C 1
ATOM 1297 O O . GLU A 1 164 ? -12.334 -1.357 11.362 1.00 91.69 164 GLU A O 1
ATOM 1302 N N . LEU A 1 165 ? -13.932 -2.426 12.535 1.00 92.25 165 LEU A N 1
ATOM 1303 C CA . LEU A 1 165 ? -13.839 -3.686 11.815 1.00 92.25 165 LEU A CA 1
ATOM 1304 C C . LEU A 1 165 ? -14.191 -3.516 10.333 1.00 92.25 165 LEU A C 1
ATOM 1306 O O . LEU A 1 165 ? -13.398 -3.900 9.477 1.00 92.25 165 LEU A O 1
ATOM 1310 N N . GLY A 1 166 ? -15.325 -2.883 10.015 1.00 91.31 166 GLY A N 1
ATOM 1311 C CA . GLY A 1 166 ? -15.709 -2.613 8.627 1.00 91.31 166 GLY A CA 1
ATOM 1312 C C . GLY A 1 166 ? -14.673 -1.767 7.878 1.00 91.31 166 GLY A C 1
ATOM 1313 O O . GLY A 1 166 ? -14.298 -2.093 6.752 1.00 91.31 166 GLY A O 1
ATOM 1314 N N . GLN A 1 167 ? -14.141 -0.722 8.524 1.00 91.88 167 GLN A N 1
ATOM 1315 C CA . GLN A 1 167 ? -13.073 0.116 7.965 1.00 91.88 167 GLN A CA 1
ATOM 1316 C C . GLN A 1 167 ? -11.775 -0.674 7.751 1.00 91.88 167 GLN A C 1
ATOM 1318 O O . GLN A 1 167 ? -11.132 -0.534 6.712 1.00 91.88 167 GLN A O 1
ATOM 1323 N N . LEU A 1 168 ? -11.395 -1.534 8.698 1.00 94.19 168 LEU A N 1
ATOM 1324 C CA . LEU A 1 168 ? -10.212 -2.378 8.574 1.00 94.19 168 LEU A CA 1
ATOM 1325 C C . LEU A 1 168 ? -10.359 -3.364 7.411 1.00 94.19 168 LEU A C 1
ATOM 1327 O O . LEU A 1 168 ? -9.456 -3.436 6.579 1.00 94.19 168 LEU A O 1
ATOM 1331 N N . ILE A 1 169 ? -11.495 -4.059 7.306 1.00 92.88 169 ILE A N 1
ATOM 1332 C CA . ILE A 1 169 ? -11.777 -5.001 6.213 1.00 92.88 169 ILE A CA 1
ATOM 1333 C C . ILE A 1 169 ? -11.718 -4.286 4.860 1.00 92.88 169 ILE A C 1
ATOM 1335 O O . ILE A 1 169 ? -11.035 -4.768 3.958 1.00 92.88 169 ILE A O 1
ATOM 1339 N N . LEU A 1 170 ? -12.360 -3.116 4.738 1.00 91.56 170 LEU A N 1
ATOM 1340 C CA . LEU A 1 170 ? -12.330 -2.299 3.520 1.00 91.56 170 LEU A CA 1
ATOM 1341 C C . LEU A 1 170 ? -10.897 -1.914 3.120 1.00 91.56 170 LEU A C 1
ATOM 1343 O O . LEU A 1 170 ? -10.569 -1.884 1.941 1.00 91.56 170 LEU A O 1
ATOM 1347 N N . THR A 1 171 ? -10.028 -1.633 4.094 1.00 93.56 171 THR A N 1
ATOM 1348 C CA . THR A 1 171 ? -8.630 -1.253 3.824 1.00 93.56 171 THR A CA 1
ATOM 1349 C C . THR A 1 171 ? -7.712 -2.441 3.567 1.00 93.56 171 THR A C 1
ATOM 1351 O O . THR A 1 171 ? -6.682 -2.275 2.918 1.00 93.56 171 THR A O 1
ATOM 1354 N N . LEU A 1 172 ? -8.037 -3.626 4.087 1.00 94.62 172 LEU A N 1
ATOM 1355 C CA . LEU A 1 172 ? -7.313 -4.856 3.792 1.00 94.62 172 LEU A CA 1
ATOM 1356 C C . LEU A 1 172 ? -7.663 -5.303 2.375 1.00 94.62 172 LEU A C 1
ATOM 1358 O O . LEU A 1 172 ? -6.810 -5.244 1.493 1.00 94.62 172 LEU A O 1
ATOM 1362 N N . GLU A 1 173 ? -8.920 -5.670 2.154 1.00 92.62 173 GLU A N 1
ATOM 1363 C CA . GLU A 1 173 ? -9.434 -6.194 0.891 1.00 92.62 173 GLU A CA 1
ATOM 1364 C C . GLU A 1 173 ? -10.067 -5.071 0.060 1.00 92.62 173 GLU A C 1
ATOM 1366 O O . GLU A 1 173 ? -11.280 -4.848 0.104 1.00 92.62 173 GLU A O 1
ATOM 1371 N N . LEU A 1 174 ? -9.217 -4.361 -0.687 1.00 90.75 174 LEU A N 1
ATOM 1372 C CA . LEU A 1 174 ? -9.628 -3.297 -1.606 1.00 90.75 174 LEU A CA 1
ATOM 1373 C C . LEU A 1 174 ? -10.423 -3.854 -2.798 1.00 90.75 174 LEU A C 1
ATOM 1375 O O . LEU A 1 174 ? -10.247 -5.011 -3.188 1.00 90.75 174 LEU A O 1
ATOM 1379 N N . ASP A 1 175 ? -11.248 -2.999 -3.403 1.00 85.31 175 ASP A N 1
ATOM 1380 C CA . ASP A 1 175 ? -12.034 -3.338 -4.591 1.00 85.31 175 ASP A CA 1
ATOM 1381 C C . ASP A 1 175 ? -11.162 -3.626 -5.824 1.00 85.31 175 ASP A C 1
ATOM 1383 O O . ASP A 1 175 ? -9.997 -3.225 -5.924 1.00 85.31 175 ASP A O 1
ATOM 1387 N N . THR A 1 176 ? -11.750 -4.318 -6.800 1.00 81.44 176 THR A N 1
ATOM 1388 C CA . THR A 1 176 ? -11.081 -4.715 -8.042 1.00 81.44 176 THR A CA 1
ATOM 1389 C C . THR A 1 176 ? -10.466 -3.522 -8.780 1.00 81.44 176 THR A C 1
ATOM 1391 O O . THR A 1 176 ? -11.113 -2.508 -9.052 1.00 81.44 176 THR A O 1
ATOM 1394 N N . GLY A 1 177 ? -9.198 -3.676 -9.164 1.00 80.56 177 GLY A N 1
ATOM 1395 C CA . GLY A 1 177 ? -8.418 -2.642 -9.848 1.00 80.56 177 GLY A CA 1
ATOM 1396 C C . GLY A 1 177 ? -7.717 -1.659 -8.909 1.00 80.56 177 GLY A C 1
ATOM 1397 O O . GLY A 1 177 ? -6.971 -0.814 -9.395 1.00 80.56 177 GLY A O 1
ATOM 1398 N N . LEU A 1 178 ? -7.914 -1.782 -7.594 1.00 88.38 178 LEU A N 1
ATOM 1399 C CA . LEU A 1 178 ? -7.125 -1.089 -6.581 1.00 88.38 178 LEU A CA 1
ATOM 1400 C C . LEU A 1 178 ? -6.041 -2.019 -6.040 1.00 88.38 178 LEU A C 1
ATOM 1402 O O . LEU A 1 178 ? -6.199 -3.242 -6.010 1.00 88.38 178 LEU A O 1
ATOM 1406 N N . GLY A 1 179 ? -4.941 -1.442 -5.569 1.00 90.06 179 GLY A N 1
ATOM 1407 C CA . GLY A 1 179 ? -3.855 -2.230 -5.015 1.00 90.06 179 GLY A CA 1
ATOM 1408 C C . GLY A 1 179 ? -3.097 -1.536 -3.901 1.00 90.06 179 GLY A C 1
ATOM 1409 O O . GLY A 1 179 ? -3.095 -0.318 -3.727 1.00 90.06 179 GLY A O 1
ATOM 1410 N N . HIS A 1 180 ? -2.400 -2.360 -3.136 1.00 93.75 180 HIS A N 1
ATOM 1411 C CA . HIS A 1 180 ? -1.459 -1.926 -2.126 1.00 93.75 180 HIS A CA 1
ATOM 1412 C C . HIS A 1 180 ? -0.046 -1.841 -2.687 1.00 93.75 180 HIS A C 1
ATOM 1414 O O . HIS A 1 180 ? 0.284 -2.413 -3.725 1.00 93.75 180 HIS A O 1
ATOM 1420 N N . LYS A 1 181 ? 0.814 -1.132 -1.951 1.00 92.06 181 LYS A N 1
ATOM 1421 C CA . LYS A 1 181 ? 2.231 -0.968 -2.281 1.00 92.06 181 LYS A CA 1
ATOM 1422 C C . LYS A 1 181 ? 3.125 -1.372 -1.115 1.00 92.06 181 LYS A C 1
ATOM 1424 O O . LYS A 1 181 ? 3.150 -0.693 -0.078 1.00 92.06 181 LYS A O 1
ATOM 1429 N N . LEU A 1 182 ? 3.930 -2.416 -1.302 1.00 91.81 182 LEU A N 1
ATOM 1430 C CA . LEU A 1 182 ? 4.848 -2.994 -0.314 1.00 91.81 182 LEU A CA 1
ATOM 1431 C C . LEU A 1 182 ? 6.290 -3.079 -0.844 1.00 91.81 182 LEU A C 1
ATOM 1433 O O . LEU A 1 182 ? 6.527 -3.075 -2.042 1.00 91.81 182 LEU A O 1
ATOM 1437 N N . GLY A 1 183 ? 7.269 -3.097 0.058 1.00 90.56 183 GLY A N 1
ATOM 1438 C CA . GLY A 1 183 ? 8.667 -3.335 -0.302 1.00 90.56 183 GLY A CA 1
ATOM 1439 C C . GLY A 1 183 ? 9.419 -2.129 -0.869 1.00 90.56 183 GLY A C 1
ATOM 1440 O O . GLY A 1 183 ? 8.966 -0.986 -0.832 1.00 90.56 183 GLY A O 1
ATOM 1441 N N . LEU A 1 184 ? 10.631 -2.400 -1.343 1.00 88.62 184 LEU A N 1
ATOM 1442 C CA . LEU A 1 184 ? 11.618 -1.391 -1.719 1.00 88.62 184 LEU A CA 1
ATOM 1443 C C . LEU A 1 184 ? 11.335 -0.756 -3.094 1.00 88.62 184 LEU A C 1
ATOM 1445 O O . LEU A 1 184 ? 11.452 0.457 -3.252 1.00 88.62 184 LEU A O 1
ATOM 1449 N N . GLY A 1 185 ? 10.947 -1.562 -4.083 1.00 89.06 185 GLY A N 1
ATOM 1450 C CA . GLY A 1 185 ? 10.860 -1.150 -5.489 1.00 89.06 185 GLY A CA 1
ATOM 1451 C C . GLY A 1 185 ? 9.564 -0.437 -5.900 1.00 89.06 185 GLY A C 1
ATOM 1452 O O . GLY A 1 185 ? 9.275 -0.358 -7.090 1.00 89.06 185 GLY A O 1
ATOM 1453 N N . LYS A 1 186 ? 8.783 0.113 -4.958 1.00 88.88 186 LYS A N 1
ATOM 1454 C CA . LYS A 1 186 ? 7.485 0.768 -5.246 1.00 88.88 186 LYS A CA 1
ATOM 1455 C C . LYS A 1 186 ? 7.576 1.873 -6.295 1.00 88.88 186 LYS A C 1
ATOM 1457 O O . LYS A 1 186 ? 6.674 2.025 -7.107 1.00 88.88 186 LYS A O 1
ATOM 1462 N N . ALA A 1 187 ? 8.659 2.653 -6.255 1.00 84.00 187 ALA A N 1
ATOM 1463 C CA . ALA A 1 187 ? 8.897 3.775 -7.167 1.00 84.00 187 ALA A CA 1
ATOM 1464 C C . ALA A 1 187 ? 9.199 3.344 -8.612 1.00 84.00 187 ALA A C 1
ATOM 1466 O O . ALA A 1 187 ? 9.068 4.154 -9.528 1.00 84.00 187 ALA A O 1
ATOM 1467 N N . ILE A 1 188 ? 9.638 2.097 -8.790 1.00 85.31 188 ILE A N 1
ATOM 1468 C CA . ILE A 1 188 ? 10.112 1.523 -10.054 1.00 85.31 188 ILE A CA 1
ATOM 1469 C C . ILE A 1 188 ? 9.187 0.394 -10.533 1.00 85.31 188 ILE A C 1
ATOM 1471 O O . ILE A 1 188 ? 9.603 -0.467 -11.294 1.00 85.31 188 ILE A O 1
ATOM 1475 N N . GLY A 1 189 ? 7.931 0.387 -10.073 1.00 85.38 189 GLY A N 1
ATOM 1476 C CA . GLY A 1 189 ? 6.898 -0.548 -10.526 1.00 85.38 189 GLY A CA 1
ATOM 1477 C C . GLY A 1 189 ? 6.766 -1.849 -9.745 1.00 85.38 189 GLY A C 1
ATOM 1478 O O . GLY A 1 189 ? 5.767 -2.542 -9.909 1.00 85.38 189 GLY A O 1
ATOM 1479 N N . MET A 1 190 ? 7.682 -2.156 -8.828 1.00 89.88 190 MET A N 1
ATOM 1480 C CA . MET A 1 190 ? 7.581 -3.368 -8.011 1.00 89.88 190 MET A CA 1
ATOM 1481 C C . MET A 1 190 ? 6.622 -3.187 -6.825 1.00 89.88 190 MET A C 1
ATOM 1483 O O . MET A 1 190 ? 6.291 -2.071 -6.416 1.00 89.88 190 MET A O 1
ATOM 1487 N N . GLY A 1 191 ? 6.223 -4.302 -6.210 1.00 90.88 191 GLY A N 1
ATOM 1488 C CA . GLY A 1 191 ? 5.565 -4.288 -4.902 1.00 90.88 191 GLY A CA 1
ATOM 1489 C C . GLY A 1 191 ? 4.085 -3.913 -4.914 1.00 90.88 191 GLY A C 1
ATOM 1490 O O . GLY A 1 191 ? 3.541 -3.602 -3.856 1.00 90.88 191 GLY A O 1
ATOM 1491 N N . SER A 1 192 ? 3.441 -3.917 -6.085 1.00 91.75 192 SER A N 1
ATOM 1492 C CA . SER A 1 192 ? 1.979 -3.922 -6.182 1.00 91.75 192 SER A CA 1
ATOM 1493 C C . SER A 1 192 ? 1.447 -5.251 -5.642 1.00 91.75 192 SER A C 1
ATOM 1495 O O . SER A 1 192 ? 1.931 -6.303 -6.052 1.00 91.75 192 SER A O 1
ATOM 1497 N N . CYS A 1 193 ? 0.467 -5.220 -4.744 1.00 92.50 193 CYS A N 1
ATOM 1498 C CA . CYS A 1 193 ? -0.195 -6.432 -4.267 1.00 92.50 193 CYS A CA 1
ATOM 1499 C C . CYS A 1 193 ? -1.681 -6.202 -3.993 1.00 92.50 193 CYS A C 1
ATOM 1501 O O . CYS A 1 193 ? -2.109 -5.091 -3.680 1.00 92.50 193 CYS A O 1
ATOM 1503 N N . GLN A 1 194 ? -2.454 -7.278 -4.082 1.00 93.56 194 GLN A N 1
ATOM 1504 C CA . GLN A 1 194 ? -3.836 -7.341 -3.628 1.00 93.56 194 GLN A CA 1
ATOM 1505 C C . GLN A 1 194 ? -3.890 -8.214 -2.372 1.00 93.56 194 GLN A C 1
ATOM 1507 O O . GLN A 1 194 ? -3.105 -9.151 -2.229 1.00 93.56 194 GLN A O 1
ATOM 1512 N N . ILE A 1 195 ? -4.798 -7.894 -1.455 1.00 95.62 195 ILE A N 1
ATOM 1513 C CA . ILE A 1 195 ? -5.125 -8.760 -0.322 1.00 95.62 195 ILE A CA 1
ATOM 1514 C C . ILE A 1 195 ? -6.545 -9.265 -0.538 1.00 95.62 195 ILE A C 1
ATOM 1516 O O . ILE A 1 195 ? -7.435 -8.485 -0.868 1.00 95.62 195 ILE A O 1
ATOM 1520 N N . THR A 1 196 ? -6.742 -10.556 -0.306 1.00 93.62 196 THR A N 1
ATOM 1521 C CA . THR A 1 196 ? -8.053 -11.207 -0.276 1.00 93.62 196 THR A CA 1
ATOM 1522 C C . THR A 1 196 ? -8.213 -11.875 1.077 1.00 93.62 196 THR A C 1
ATOM 1524 O O . THR A 1 196 ? -7.292 -12.552 1.538 1.00 93.62 196 THR A O 1
ATOM 1527 N N . ILE A 1 197 ? -9.370 -11.703 1.709 1.00 93.12 197 ILE A N 1
ATOM 1528 C CA . ILE A 1 197 ? -9.684 -12.375 2.968 1.00 93.12 197 ILE A CA 1
ATOM 1529 C C . ILE A 1 197 ? -10.379 -13.699 2.642 1.00 93.12 197 ILE A C 1
ATOM 1531 O O . ILE A 1 197 ? -11.339 -13.745 1.869 1.00 93.12 197 ILE A O 1
ATOM 1535 N N . LYS A 1 198 ? -9.855 -14.790 3.205 1.00 91.62 198 LYS A N 1
ATOM 1536 C CA . LYS A 1 198 ? -10.387 -16.147 3.043 1.00 91.62 198 LYS A CA 1
ATOM 1537 C C . LYS A 1 198 ? -11.445 -16.412 4.109 1.00 91.62 198 LYS A C 1
ATOM 1539 O O . LYS A 1 198 ? -11.087 -16.613 5.268 1.00 91.62 198 LYS A O 1
ATOM 1544 N N . ASP A 1 199 ? -12.719 -16.384 3.724 1.00 86.31 199 ASP A N 1
ATOM 1545 C CA . ASP A 1 199 ? -13.849 -16.555 4.654 1.00 86.31 199 ASP A CA 1
ATOM 1546 C C . ASP A 1 199 ? -13.815 -17.892 5.377 1.00 86.31 199 ASP A C 1
ATOM 1548 O O . ASP A 1 199 ? -13.965 -17.939 6.592 1.00 86.31 199 ASP A O 1
ATOM 1552 N N . ASP A 1 200 ? -13.503 -18.956 4.643 1.00 85.88 200 ASP A N 1
ATOM 1553 C CA . ASP A 1 200 ? -13.347 -20.321 5.146 1.00 85.88 200 ASP A CA 1
ATOM 1554 C C . ASP A 1 200 ? -12.233 -20.465 6.197 1.00 85.88 200 ASP A C 1
ATOM 1556 O O . ASP A 1 200 ? -12.160 -21.474 6.892 1.00 85.88 200 ASP A O 1
ATOM 1560 N N . LYS A 1 201 ? -11.356 -19.462 6.321 1.00 88.19 201 LYS A N 1
ATOM 1561 C CA . LYS A 1 201 ? -10.232 -19.437 7.269 1.00 88.19 201 LYS A CA 1
ATOM 1562 C C . LYS A 1 201 ? -10.273 -18.242 8.218 1.00 88.19 201 LYS A C 1
ATOM 1564 O O . LYS A 1 201 ? -9.272 -17.961 8.878 1.00 88.19 201 LYS A O 1
ATOM 1569 N N . SER A 1 202 ? -11.394 -17.523 8.271 1.00 89.12 202 SER A N 1
ATOM 1570 C CA . SER A 1 202 ? -11.534 -16.293 9.049 1.00 89.12 202 SER A CA 1
ATOM 1571 C C . SER A 1 202 ? -12.713 -16.385 10.008 1.00 89.12 202 SER A C 1
ATOM 1573 O O . SER A 1 202 ? -13.830 -16.717 9.628 1.00 89.12 202 SER A O 1
ATOM 1575 N N . SER A 1 203 ? -12.472 -16.035 11.266 1.00 85.12 203 SER A N 1
ATOM 1576 C CA . SER A 1 203 ? -13.474 -16.095 12.331 1.00 85.12 203 SER A CA 1
ATOM 1577 C C . SER A 1 203 ? -13.292 -14.925 13.289 1.00 85.12 203 SER A C 1
ATOM 1579 O O . SER A 1 203 ? -12.154 -14.590 13.635 1.00 85.12 203 SER A O 1
ATOM 1581 N N . ILE A 1 204 ? -14.394 -14.357 13.774 1.00 82.75 204 ILE A N 1
ATOM 1582 C CA . ILE A 1 204 ? -14.391 -13.364 14.852 1.00 82.75 204 ILE A CA 1
ATOM 1583 C C . ILE A 1 204 ? -15.132 -13.946 16.045 1.00 82.75 204 ILE A C 1
ATOM 1585 O O . ILE A 1 204 ? -16.246 -14.442 15.912 1.00 82.75 204 ILE A O 1
ATOM 1589 N N . TYR A 1 205 ? -14.509 -13.859 17.217 1.00 75.44 205 TYR A N 1
ATOM 1590 C CA . TYR A 1 205 ? -15.059 -14.394 18.455 1.00 75.44 205 TYR A CA 1
ATOM 1591 C C . TYR A 1 205 ? -15.534 -13.262 19.362 1.00 75.44 205 TYR A C 1
ATOM 1593 O O . TYR A 1 205 ? -14.805 -12.294 19.581 1.00 75.44 205 TYR A O 1
ATOM 1601 N N . HIS A 1 206 ? -16.718 -13.422 19.954 1.00 72.12 206 HIS A N 1
ATOM 1602 C CA . HIS A 1 206 ? -17.198 -12.571 21.040 1.00 72.12 206 HIS A CA 1
ATOM 1603 C C . HIS A 1 206 ? -16.973 -13.288 22.379 1.00 72.12 206 HIS A C 1
ATOM 1605 O O . HIS A 1 206 ? -17.667 -14.269 22.657 1.00 72.12 206 HIS A O 1
ATOM 1611 N N . PRO A 1 207 ? -16.026 -12.831 23.226 1.00 69.06 207 PRO A N 1
ATOM 1612 C CA . PRO A 1 207 ? -15.647 -13.545 24.446 1.00 69.06 207 PRO A CA 1
ATOM 1613 C C . PRO A 1 207 ? -16.832 -13.868 25.360 1.00 69.06 207 PRO A C 1
ATOM 1615 O O . PRO A 1 207 ? -16.949 -15.000 25.811 1.00 69.06 207 PRO A O 1
ATOM 1618 N N . LYS A 1 208 ? -17.751 -12.915 25.569 1.00 70.44 208 LYS A N 1
ATOM 1619 C CA . LYS A 1 208 ? -18.949 -13.117 26.397 1.00 70.44 208 LYS A CA 1
ATOM 1620 C C . LYS A 1 208 ? -19.797 -14.300 25.908 1.00 70.44 208 LYS A C 1
ATOM 1622 O O . LYS A 1 208 ? -20.094 -15.195 26.686 1.00 70.44 208 LYS A O 1
ATOM 1627 N N . GLN A 1 209 ? -20.085 -14.350 24.610 1.00 65.94 209 GLN A N 1
ATOM 1628 C CA . GLN A 1 209 ? -20.895 -15.412 24.005 1.00 65.94 209 GLN A CA 1
ATOM 1629 C C . GLN A 1 209 ? -20.178 -16.769 24.026 1.00 65.94 209 GLN A C 1
ATOM 1631 O O . GLN A 1 209 ? -20.806 -17.791 24.282 1.00 65.94 209 GLN A O 1
ATOM 1636 N N . ARG A 1 210 ? -18.847 -16.783 23.851 1.00 64.88 210 ARG A N 1
ATOM 1637 C CA . ARG A 1 210 ? -18.032 -18.004 23.970 1.00 64.88 210 ARG A CA 1
ATOM 1638 C C . ARG A 1 210 ? -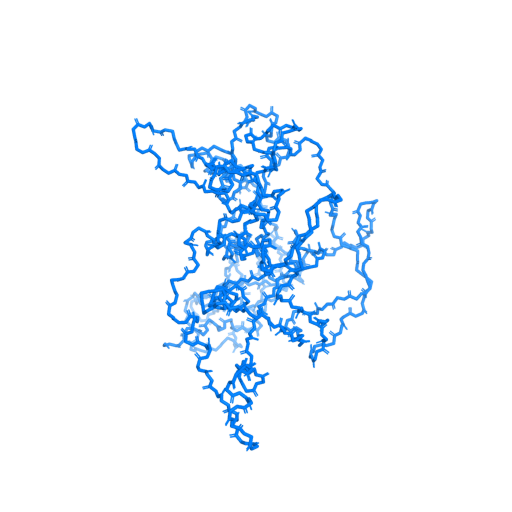18.159 -18.660 25.349 1.00 64.88 210 ARG A C 1
ATOM 1640 O O . ARG A 1 210 ? -18.153 -19.882 25.438 1.00 64.88 210 ARG A O 1
ATOM 1647 N N . TYR A 1 211 ? -18.221 -17.863 26.415 1.00 69.38 211 TYR A N 1
ATOM 1648 C CA . TYR A 1 211 ? -18.355 -18.381 27.781 1.00 69.38 211 TYR A CA 1
ATOM 1649 C C . TYR A 1 211 ? -19.811 -18.675 28.178 1.00 69.38 211 TYR A C 1
ATOM 1651 O O . TYR A 1 211 ? -20.030 -19.391 29.149 1.00 69.38 211 TYR A O 1
ATOM 1659 N N . GLU A 1 212 ? -20.793 -18.174 27.424 1.00 71.00 212 GLU A N 1
ATOM 1660 C CA . GLU A 1 212 ? -22.219 -18.476 27.611 1.00 71.00 212 GLU A CA 1
ATOM 1661 C C . GLU A 1 212 ? -22.644 -19.786 26.915 1.00 71.00 212 GLU A C 1
ATOM 1663 O O . GLU A 1 212 ? -23.616 -20.407 27.342 1.00 71.00 212 GLU A O 1
ATOM 1668 N N . GLN A 1 213 ? -21.927 -20.237 25.873 1.00 62.75 213 GLN A N 1
ATOM 1669 C CA . GLN A 1 213 ? -22.256 -21.437 25.086 1.00 62.75 213 GLN A CA 1
ATOM 1670 C C . GLN A 1 213 ? -21.009 -22.318 24.845 1.00 62.75 213 GLN A C 1
ATOM 1672 O O . GLN A 1 213 ? -20.275 -22.154 23.873 1.00 62.75 213 GLN A O 1
ATOM 1677 N N . TRP A 1 214 ? -20.762 -23.277 25.746 1.00 51.06 214 TRP A N 1
ATOM 1678 C CA . TRP A 1 214 ? -19.703 -24.301 25.653 1.00 51.06 214 TRP A CA 1
ATOM 1679 C C . TRP A 1 214 ? -20.376 -25.672 25.433 1.00 51.06 214 TRP A C 1
ATOM 1681 O O . TRP A 1 214 ? -21.272 -25.976 26.218 1.00 51.06 214 TRP A O 1
ATOM 1691 N N . PRO A 1 215 ? -20.041 -26.521 24.428 1.00 60.06 215 PRO A N 1
ATOM 1692 C CA . PRO A 1 215 ? -18.799 -26.626 23.650 1.00 60.06 215 PRO A CA 1
ATOM 1693 C C . PRO A 1 215 ? -18.967 -26.349 22.139 1.00 60.06 215 PRO A C 1
ATOM 1695 O O . PRO A 1 215 ? -18.045 -26.586 21.361 1.00 60.06 215 PRO A O 1
ATOM 1698 N N . GLN A 1 216 ? -20.143 -25.891 21.711 1.00 54.03 216 GLN A N 1
ATOM 1699 C CA . GLN A 1 216 ? -20.478 -25.652 20.312 1.00 54.03 216 GLN A CA 1
ATOM 1700 C C . GLN A 1 216 ? -20.983 -24.227 20.133 1.00 54.03 216 GLN A C 1
ATOM 1702 O O . GLN A 1 216 ? -22.096 -23.913 20.529 1.00 54.03 216 GLN A O 1
ATOM 1707 N N . SER A 1 217 ? -20.189 -23.414 19.448 1.00 49.97 217 SER A N 1
ATOM 1708 C CA . SER A 1 217 ? -20.695 -22.639 18.319 1.00 49.97 217 SER A CA 1
ATOM 1709 C C . SER A 1 217 ? -19.499 -22.012 17.615 1.00 49.97 217 SER A C 1
ATOM 1711 O O . SER A 1 217 ? -18.889 -21.070 18.128 1.00 49.97 217 SER A O 1
ATOM 1713 N N . GLU A 1 218 ? -19.176 -22.509 16.422 1.00 48.41 218 GLU A N 1
ATOM 1714 C CA . GLU A 1 218 ? -18.630 -21.652 15.372 1.00 48.41 218 GLU A CA 1
ATOM 1715 C C . GLU A 1 218 ? -19.694 -20.590 15.095 1.00 48.41 218 GLU A C 1
ATOM 1717 O O . GLU A 1 218 ? -20.553 -20.740 14.229 1.00 48.41 218 GLU A O 1
ATOM 1722 N N . TYR A 1 219 ? -19.723 -19.548 15.921 1.00 49.59 219 TYR A N 1
ATOM 1723 C CA . TYR A 1 219 ? -20.617 -18.438 15.679 1.00 49.59 219 TYR A CA 1
ATOM 1724 C C . TYR A 1 219 ? -20.004 -17.651 14.529 1.00 49.59 219 TYR A C 1
ATOM 1726 O O . TYR A 1 219 ? -19.112 -16.822 14.713 1.00 49.59 219 TYR A O 1
ATOM 1734 N N . SER A 1 220 ? -20.457 -17.965 13.319 1.00 51.66 220 SER A N 1
ATOM 1735 C CA . SER A 1 220 ? -20.277 -17.099 12.168 1.00 51.66 220 SER A CA 1
ATOM 1736 C C . SER A 1 220 ? -21.125 -15.857 12.418 1.00 51.66 220 SER A C 1
ATOM 1738 O O . SER A 1 220 ? -22.281 -15.765 12.013 1.00 51.66 220 SER A O 1
ATOM 1740 N N . SER A 1 221 ? -20.576 -14.895 13.164 1.00 57.91 221 SER A N 1
ATOM 1741 C CA . SER A 1 221 ? -21.001 -13.521 12.947 1.00 57.91 221 SER A CA 1
ATOM 1742 C C . SER A 1 221 ? -20.701 -13.236 11.483 1.00 57.91 221 SER A C 1
ATOM 1744 O O . SER A 1 221 ? -19.616 -13.557 10.993 1.00 57.91 221 SER A O 1
ATOM 1746 N N . SER A 1 222 ? -21.660 -12.674 10.759 1.00 72.94 222 SER A N 1
ATOM 1747 C CA . SER A 1 222 ? -21.478 -12.229 9.383 1.00 72.94 222 SER A CA 1
ATOM 1748 C C . SER A 1 222 ? -20.586 -10.985 9.373 1.00 72.94 222 SER A C 1
ATOM 1750 O O . SER A 1 222 ? -20.942 -9.921 8.889 1.00 72.94 222 SER A O 1
ATOM 1752 N N . TRP A 1 223 ? -19.379 -11.092 9.929 1.00 81.12 223 TRP A N 1
ATOM 1753 C CA . TRP A 1 223 ? -18.422 -10.005 10.094 1.00 81.12 223 TRP A CA 1
ATOM 1754 C C . TRP A 1 223 ? -18.109 -9.309 8.764 1.00 81.12 223 TRP A C 1
ATOM 1756 O O . TRP A 1 223 ? -17.746 -8.132 8.741 1.00 81.12 223 TRP A O 1
ATOM 1766 N N . ARG A 1 224 ? -18.308 -10.020 7.647 1.00 82.06 224 ARG A N 1
ATOM 1767 C CA . ARG A 1 224 ? -18.199 -9.506 6.282 1.00 82.06 224 ARG A CA 1
ATOM 1768 C C . ARG A 1 224 ? -19.305 -8.503 5.924 1.00 82.06 224 ARG A C 1
ATOM 1770 O O . ARG A 1 224 ? -19.046 -7.586 5.148 1.00 82.06 224 ARG A O 1
ATOM 1777 N N . GLU A 1 225 ? -20.483 -8.568 6.545 1.00 82.00 225 GLU A N 1
ATOM 1778 C CA . GLU A 1 225 ? -21.540 -7.553 6.411 1.00 82.00 225 GLU A CA 1
ATOM 1779 C C . GLU A 1 225 ? -21.074 -6.175 6.877 1.00 82.00 225 GLU A C 1
ATOM 1781 O O . GLU A 1 225 ? -21.482 -5.175 6.296 1.00 82.00 225 GLU A O 1
ATOM 1786 N N . HIS A 1 226 ? -20.153 -6.089 7.844 1.00 81.44 226 HIS A N 1
ATOM 1787 C CA . HIS A 1 226 ? -19.590 -4.800 8.254 1.00 81.44 226 HIS A CA 1
ATOM 1788 C C . HIS A 1 226 ? -18.782 -4.115 7.143 1.00 81.44 226 HIS A C 1
ATOM 1790 O O . HIS A 1 226 ? -18.643 -2.890 7.170 1.00 81.44 226 HIS A O 1
ATOM 1796 N N . LYS A 1 227 ? -18.261 -4.874 6.164 1.00 76.69 227 LYS A N 1
ATOM 1797 C CA . LYS A 1 227 ? -17.683 -4.314 4.931 1.00 76.69 227 LYS A CA 1
ATOM 1798 C C . LYS A 1 227 ? -18.792 -3.769 4.032 1.00 76.69 227 LYS A C 1
ATOM 1800 O O . LYS A 1 227 ? -18.714 -2.629 3.592 1.00 76.69 227 LYS A O 1
ATOM 1805 N N . LEU A 1 228 ? -19.821 -4.584 3.791 1.00 63.97 228 LEU A N 1
ATOM 1806 C CA . LEU A 1 228 ? -20.929 -4.286 2.874 1.00 63.97 228 LEU A CA 1
ATOM 1807 C C . LEU A 1 228 ? -21.802 -3.120 3.357 1.00 63.97 228 LEU A C 1
ATOM 1809 O O . LEU A 1 228 ? -22.326 -2.359 2.552 1.00 63.97 228 LEU A O 1
ATOM 1813 N N . SER A 1 229 ? -21.925 -2.937 4.672 1.00 57.75 22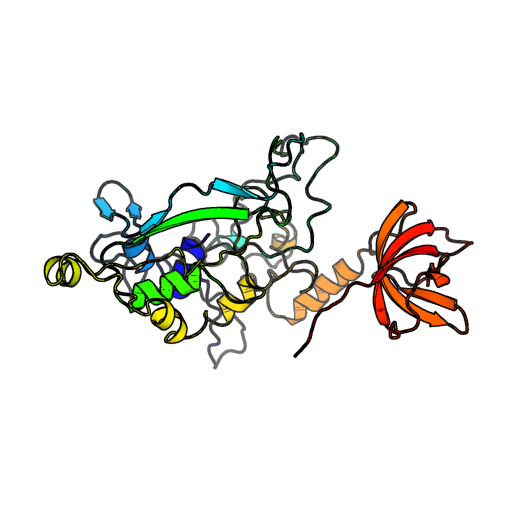9 SER A N 1
ATOM 1814 C CA . SER A 1 229 ? -22.711 -1.866 5.287 1.00 57.75 229 SER A CA 1
ATOM 1815 C C . SER A 1 229 ? -21.997 -0.506 5.291 1.00 57.75 229 SER A C 1
ATOM 1817 O O . SER A 1 229 ? -22.485 0.440 5.916 1.00 57.75 229 SER A O 1
ATOM 1819 N N . ARG A 1 230 ? -20.797 -0.397 4.706 1.00 62.94 230 ARG A N 1
ATOM 1820 C CA . ARG A 1 230 ? -19.987 0.827 4.716 1.00 62.94 230 ARG A CA 1
ATOM 1821 C C . ARG A 1 230 ? -19.855 1.410 3.317 1.00 62.94 230 ARG A C 1
ATOM 1823 O O . ARG A 1 230 ? -19.736 0.704 2.326 1.00 62.94 230 ARG A O 1
ATOM 1830 N N . SER A 1 231 ? -19.858 2.740 3.267 1.00 61.88 231 SER A N 1
ATOM 1831 C CA . SER A 1 231 ? -19.549 3.519 2.074 1.00 61.88 231 SER A CA 1
ATOM 1832 C C . SER A 1 231 ? -18.162 3.149 1.544 1.00 61.88 231 SER A C 1
ATOM 1834 O O . SER A 1 231 ? -17.221 3.030 2.333 1.00 61.88 231 SER A O 1
ATOM 1836 N N . HIS A 1 232 ? -18.067 3.003 0.221 1.00 76.06 232 HIS A N 1
ATOM 1837 C CA . HIS A 1 232 ? -16.841 2.868 -0.566 1.00 76.06 232 HIS A CA 1
ATOM 1838 C C . HIS A 1 232 ? -15.721 3.791 -0.066 1.00 76.06 232 HIS A C 1
ATOM 1840 O O . HIS A 1 232 ? -15.971 4.812 0.588 1.00 76.06 232 HIS A O 1
ATOM 1846 N N . LEU A 1 233 ? -14.474 3.459 -0.412 1.00 83.19 233 LEU A N 1
ATOM 1847 C CA . LEU A 1 233 ? -13.355 4.371 -0.177 1.00 83.19 233 LEU A CA 1
ATOM 1848 C C . LEU A 1 233 ? -13.701 5.772 -0.715 1.00 83.19 233 LEU A C 1
ATOM 1850 O O . LEU A 1 233 ? -14.369 5.882 -1.747 1.00 83.19 233 LEU A O 1
ATOM 1854 N N . PRO A 1 234 ? -13.255 6.856 -0.053 1.00 81.75 234 PRO A N 1
ATOM 1855 C CA . PRO A 1 234 ? -13.421 8.196 -0.591 1.00 81.75 234 PRO A CA 1
ATOM 1856 C C . PRO A 1 234 ? -12.956 8.236 -2.049 1.00 81.75 234 PRO A C 1
ATOM 1858 O O . PRO A 1 234 ? -11.869 7.747 -2.351 1.00 81.75 234 PRO A O 1
ATOM 1861 N N . LYS A 1 235 ? -13.746 8.838 -2.944 1.00 78.25 235 LYS A N 1
ATOM 1862 C CA . LYS A 1 235 ? -13.488 8.832 -4.398 1.00 78.25 235 LYS A CA 1
ATOM 1863 C C . LYS A 1 235 ? -12.050 9.224 -4.760 1.00 78.25 235 LYS A C 1
ATOM 1865 O O . LYS A 1 235 ? -11.443 8.612 -5.628 1.00 78.25 235 LYS A O 1
ATOM 1870 N N . MET A 1 236 ? -11.490 10.207 -4.055 1.00 76.00 236 MET A N 1
ATOM 1871 C CA . MET A 1 236 ? -10.100 10.635 -4.240 1.00 76.00 236 MET A CA 1
ATOM 1872 C C . MET A 1 236 ? -9.090 9.534 -3.877 1.00 76.00 236 MET A C 1
ATOM 1874 O O . MET A 1 236 ? -8.114 9.312 -4.590 1.00 76.00 236 MET A O 1
ATOM 1878 N N . LEU A 1 237 ? -9.324 8.821 -2.772 1.00 82.19 237 LEU A N 1
ATOM 1879 C CA . LEU A 1 237 ? -8.485 7.699 -2.358 1.00 82.19 237 LEU A CA 1
ATOM 1880 C C . LEU A 1 237 ? -8.590 6.548 -3.362 1.00 82.19 237 LEU A C 1
ATOM 1882 O O . LEU A 1 237 ? -7.569 5.981 -3.737 1.00 82.19 237 LEU A O 1
ATOM 1886 N N . GLU A 1 238 ? -9.800 6.243 -3.832 1.00 84.00 238 GLU A N 1
ATOM 1887 C CA . GLU A 1 238 ? -10.017 5.246 -4.881 1.00 84.00 238 GLU A CA 1
ATOM 1888 C C . GLU A 1 238 ? -9.243 5.599 -6.159 1.00 84.00 238 GLU A C 1
ATOM 1890 O O . GLU A 1 238 ? -8.508 4.766 -6.686 1.00 84.00 238 GLU A O 1
ATOM 1895 N N . GLN A 1 239 ? -9.348 6.847 -6.624 1.00 81.44 239 GLN A N 1
ATOM 1896 C CA . GLN A 1 239 ? -8.626 7.327 -7.802 1.00 81.44 239 GLN A CA 1
ATOM 1897 C C . GLN A 1 239 ? -7.115 7.145 -7.639 1.00 81.44 239 GLN A C 1
ATOM 1899 O O . GLN A 1 239 ? -6.488 6.511 -8.482 1.00 81.44 239 GLN A O 1
ATOM 1904 N N . ILE A 1 240 ? -6.535 7.615 -6.530 1.00 82.56 240 ILE A N 1
ATOM 1905 C CA . ILE A 1 240 ? -5.090 7.510 -6.272 1.00 82.56 240 ILE A CA 1
ATOM 1906 C C . ILE A 1 240 ? -4.619 6.052 -6.208 1.00 82.56 240 ILE A C 1
ATOM 1908 O O . ILE A 1 240 ? -3.537 5.740 -6.707 1.00 82.56 240 ILE A O 1
ATOM 1912 N N . LEU A 1 241 ? -5.413 5.159 -5.609 1.00 86.94 241 LEU A N 1
ATOM 1913 C CA . LEU A 1 241 ? -5.103 3.728 -5.527 1.00 86.94 241 LEU A CA 1
ATOM 1914 C C . LEU A 1 241 ? -5.273 2.994 -6.864 1.00 86.94 241 LEU A C 1
ATOM 1916 O O . LEU A 1 241 ? -4.739 1.898 -7.013 1.00 86.94 241 LEU A O 1
ATOM 1920 N N . ARG A 1 242 ? -5.996 3.578 -7.826 1.00 86.44 242 ARG A N 1
ATOM 1921 C CA . ARG A 1 242 ? -6.203 3.023 -9.171 1.00 86.44 242 ARG A CA 1
ATOM 1922 C C . ARG A 1 242 ? -5.143 3.483 -10.175 1.00 86.44 242 ARG A C 1
ATOM 1924 O O . ARG A 1 242 ? -4.860 2.752 -11.121 1.00 86.44 242 ARG A O 1
ATOM 1931 N N . LEU A 1 243 ? -4.565 4.671 -9.969 1.00 82.69 243 LEU A N 1
ATOM 1932 C CA . LEU A 1 243 ? -3.638 5.312 -10.906 1.00 82.69 243 LEU A CA 1
ATOM 1933 C C . LEU A 1 243 ? -2.486 4.390 -11.332 1.00 82.69 243 LEU A C 1
ATOM 1935 O O . LEU A 1 243 ? -1.746 3.862 -10.496 1.00 82.69 243 LEU A O 1
ATOM 1939 N N . ASN A 1 244 ? -2.292 4.272 -12.643 1.00 83.50 244 ASN A N 1
ATOM 1940 C CA . ASN A 1 244 ? -1.230 3.528 -13.300 1.00 83.50 244 ASN A CA 1
ATOM 1941 C C . ASN A 1 244 ? -0.451 4.426 -14.278 1.00 83.50 244 ASN A C 1
ATOM 1943 O O . ASN A 1 244 ? -1.014 5.015 -15.197 1.00 83.50 244 ASN A O 1
ATOM 1947 N N . LYS A 1 245 ? 0.875 4.477 -14.107 1.00 77.25 245 LYS A N 1
ATOM 1948 C CA . LYS A 1 245 ? 1.794 5.330 -14.874 1.00 77.25 245 LYS A CA 1
ATOM 1949 C C . LYS A 1 245 ? 1.767 5.148 -16.386 1.00 77.25 245 LYS A C 1
ATOM 1951 O O . LYS A 1 245 ? 2.154 6.062 -17.097 1.00 77.25 245 LYS A O 1
ATOM 1956 N N . SER A 1 246 ? 1.410 3.977 -16.886 1.00 72.75 246 SER A N 1
ATOM 1957 C CA . SER A 1 246 ? 1.351 3.735 -18.331 1.00 72.75 246 SER A CA 1
ATOM 1958 C C . SER A 1 246 ? -0.039 3.980 -18.912 1.00 72.75 246 SER A C 1
ATOM 1960 O O . SER A 1 246 ? -0.149 4.294 -20.093 1.00 72.75 246 SER A O 1
ATOM 1962 N N . ARG A 1 247 ? -1.096 3.852 -18.100 1.00 72.81 247 ARG A N 1
ATOM 1963 C CA . ARG A 1 247 ? -2.494 3.942 -18.556 1.00 72.81 247 ARG A CA 1
ATOM 1964 C C . ARG A 1 247 ? -3.086 5.334 -18.393 1.00 72.81 247 ARG A C 1
ATOM 1966 O O . ARG A 1 247 ? -3.875 5.755 -19.229 1.00 72.81 247 ARG A O 1
ATOM 1973 N N . ASP A 1 248 ? -2.692 6.047 -17.344 1.00 71.19 248 ASP A N 1
ATOM 1974 C CA . ASP A 1 248 ? -3.293 7.328 -16.961 1.00 71.19 248 ASP A CA 1
ATOM 1975 C C . ASP A 1 248 ? -2.480 8.549 -17.436 1.00 71.19 248 ASP A C 1
ATOM 1977 O O . ASP A 1 248 ? -2.717 9.676 -16.995 1.00 71.19 248 ASP A O 1
ATOM 1981 N N . GLY A 1 249 ? -1.540 8.337 -18.365 1.00 64.25 249 GLY A N 1
ATOM 1982 C CA . GLY A 1 249 ? -0.654 9.369 -18.908 1.00 64.25 249 GLY A CA 1
ATOM 1983 C C . GLY A 1 249 ? 0.599 9.598 -18.059 1.00 64.25 249 GLY A C 1
ATOM 1984 O O . GLY A 1 249 ? 0.980 8.747 -17.259 1.00 64.25 249 GLY A O 1
ATOM 1985 N N . ASP A 1 250 ? 1.259 10.746 -18.240 1.00 62.75 250 ASP A N 1
ATOM 1986 C CA . ASP A 1 250 ? 2.506 11.102 -17.542 1.00 62.75 250 ASP A CA 1
ATOM 1987 C C . ASP A 1 250 ? 2.250 11.485 -16.074 1.00 62.75 250 ASP A C 1
ATOM 1989 O O . ASP A 1 250 ? 2.375 12.635 -15.672 1.00 62.75 250 ASP A O 1
ATOM 1993 N N . ILE A 1 251 ? 1.818 10.518 -15.266 1.00 65.50 251 ILE A N 1
ATOM 1994 C CA . ILE A 1 251 ? 1.601 10.713 -13.835 1.00 65.50 251 ILE A CA 1
ATOM 1995 C C . ILE A 1 251 ? 2.894 10.432 -13.060 1.00 65.50 251 ILE A C 1
ATOM 1997 O O . ILE A 1 251 ? 3.511 9.357 -13.115 1.00 65.50 251 ILE A O 1
ATOM 2001 N N . GLY A 1 252 ? 3.337 11.406 -12.281 1.00 66.56 252 GLY A N 1
ATOM 2002 C CA . GLY A 1 252 ? 4.615 11.309 -11.599 1.00 66.56 252 GLY A CA 1
ATOM 2003 C C . GLY A 1 252 ? 4.880 12.508 -10.723 1.00 66.56 252 GLY A C 1
ATOM 2004 O O . GLY A 1 252 ? 4.317 13.569 -10.920 1.00 66.56 252 GLY A O 1
ATOM 2005 N N . TYR A 1 253 ? 5.759 12.346 -9.739 1.00 65.94 253 TYR A N 1
ATOM 2006 C CA . TYR A 1 253 ? 6.216 13.508 -8.988 1.00 65.94 253 TYR A CA 1
ATOM 2007 C C . TYR A 1 253 ? 7.003 14.436 -9.920 1.00 65.94 253 TYR A C 1
ATOM 2009 O O . TYR A 1 253 ? 7.826 13.921 -10.686 1.00 65.94 253 TYR A O 1
ATOM 2017 N N . PRO A 1 254 ? 6.818 15.761 -9.822 1.00 61.97 254 PRO A N 1
ATOM 2018 C CA . PRO A 1 254 ? 7.500 16.693 -10.701 1.00 61.97 254 PRO A CA 1
ATOM 2019 C C . PRO A 1 254 ? 9.021 16.576 -10.582 1.00 61.97 254 PRO A C 1
ATOM 2021 O O . PRO A 1 254 ? 9.561 16.224 -9.521 1.00 61.97 254 PRO A O 1
ATOM 2024 N N . ASN A 1 255 ? 9.727 16.909 -11.662 1.00 62.44 255 ASN A N 1
ATOM 2025 C CA . ASN A 1 255 ? 11.178 16.919 -11.659 1.00 62.44 255 ASN A CA 1
ATOM 2026 C C . ASN A 1 255 ? 11.681 18.110 -10.837 1.00 62.44 255 ASN A C 1
ATOM 2028 O O . ASN A 1 255 ? 11.145 19.214 -10.891 1.00 62.44 255 ASN A O 1
ATOM 2032 N N . HIS A 1 256 ? 12.781 17.916 -10.113 1.00 60.59 256 HIS A N 1
ATOM 2033 C CA . HIS A 1 256 ? 13.407 19.007 -9.376 1.00 60.59 256 HIS A CA 1
ATOM 2034 C C . HIS A 1 256 ? 13.864 20.192 -10.230 1.00 60.59 256 HIS A C 1
ATOM 2036 O O . HIS A 1 256 ? 14.040 21.296 -9.717 1.00 60.59 256 HIS A O 1
ATOM 2042 N N . GLN A 1 257 ? 14.085 19.967 -11.524 1.00 62.06 257 GLN A N 1
ATOM 2043 C CA . GLN A 1 257 ? 14.406 21.032 -12.466 1.00 62.06 257 GLN A CA 1
ATOM 2044 C C . GLN A 1 257 ? 13.199 21.943 -12.706 1.00 62.06 257 GLN A C 1
ATOM 2046 O O . GLN A 1 257 ? 13.376 23.156 -12.819 1.00 62.06 257 GLN A O 1
ATOM 2051 N N . ASP A 1 258 ? 11.982 21.396 -12.660 1.00 60.62 258 ASP A N 1
ATOM 2052 C CA . ASP A 1 258 ? 10.744 22.165 -12.822 1.00 60.62 258 ASP A CA 1
ATOM 2053 C C . ASP A 1 258 ? 10.569 23.159 -11.671 1.00 60.62 258 ASP A C 1
ATOM 2055 O O . ASP A 1 258 ? 10.109 24.282 -11.885 1.00 60.62 258 ASP A O 1
ATOM 2059 N N . TYR A 1 259 ? 11.065 22.809 -10.476 1.00 59.44 259 TYR A N 1
ATOM 2060 C CA . TYR A 1 259 ? 11.071 23.693 -9.307 1.00 59.44 259 TYR A CA 1
ATOM 2061 C C . TYR A 1 259 ? 11.817 25.006 -9.574 1.00 59.44 259 TYR A C 1
ATOM 2063 O O . TYR A 1 259 ? 11.488 26.021 -8.970 1.00 59.44 259 TYR A O 1
ATOM 2071 N N . LYS A 1 260 ? 12.827 25.010 -10.455 1.00 55.88 260 LYS A N 1
ATOM 2072 C CA . LYS A 1 260 ? 13.665 26.190 -10.731 1.00 55.88 260 LYS A CA 1
ATOM 2073 C C . LYS A 1 260 ? 13.048 27.155 -11.749 1.00 55.88 260 LYS A C 1
ATOM 2075 O O . LYS A 1 260 ? 13.515 28.282 -11.858 1.00 55.88 260 LYS A O 1
ATOM 2080 N N . SER A 1 261 ? 12.005 26.746 -12.472 1.00 55.81 261 SER A N 1
ATOM 2081 C CA . SER A 1 261 ? 11.455 27.483 -13.625 1.00 55.81 261 SER A CA 1
ATOM 2082 C C . SER A 1 261 ? 10.293 28.439 -13.293 1.00 55.81 261 SER A C 1
ATOM 2084 O O . SER A 1 261 ? 9.462 28.736 -14.142 1.00 55.81 261 SER A O 1
ATOM 2086 N N . GLY A 1 262 ? 10.213 28.937 -12.053 1.00 54.41 262 GLY A N 1
ATOM 2087 C CA . GLY A 1 262 ? 9.147 29.858 -11.616 1.00 54.41 262 GLY A CA 1
ATOM 2088 C C . GLY A 1 262 ? 7.864 29.177 -11.120 1.00 54.41 262 GLY A C 1
ATOM 2089 O O . GLY A 1 262 ? 6.972 29.847 -10.606 1.00 54.41 262 GLY A O 1
ATOM 2090 N N . TYR A 1 263 ? 7.792 27.843 -11.177 1.00 53.84 263 TYR A N 1
ATOM 2091 C CA . TYR A 1 263 ? 6.757 27.040 -10.504 1.00 53.84 263 TYR A CA 1
ATOM 2092 C C . TYR A 1 263 ? 7.078 26.770 -9.023 1.00 53.84 263 TYR A C 1
ATOM 2094 O O . TYR A 1 263 ? 6.292 26.127 -8.325 1.00 53.84 263 TYR A O 1
ATOM 2102 N N . ALA A 1 264 ? 8.212 27.284 -8.528 1.00 50.50 264 ALA A N 1
ATOM 2103 C CA . ALA A 1 264 ? 8.603 27.204 -7.129 1.00 50.50 264 ALA A CA 1
ATOM 2104 C C . ALA A 1 264 ? 7.467 27.682 -6.213 1.00 50.50 264 ALA A C 1
ATOM 2106 O O . ALA A 1 264 ? 6.953 28.787 -6.379 1.00 50.50 264 ALA A O 1
ATOM 2107 N N . ASN A 1 265 ? 7.123 26.874 -5.208 1.00 51.06 265 ASN A N 1
ATOM 2108 C CA . ASN A 1 265 ? 6.069 27.134 -4.214 1.00 51.06 265 ASN A CA 1
ATOM 2109 C C . ASN A 1 265 ? 4.616 26.943 -4.684 1.00 51.06 265 ASN A C 1
ATOM 2111 O O . ASN A 1 265 ? 3.704 27.223 -3.905 1.00 51.06 265 ASN A O 1
ATOM 2115 N N . LYS A 1 266 ? 4.363 26.449 -5.904 1.00 54.81 266 LYS A N 1
ATOM 2116 C CA . LYS A 1 266 ? 3.015 25.989 -6.268 1.00 54.81 266 LYS A CA 1
ATOM 2117 C C . LYS A 1 266 ? 2.785 24.569 -5.733 1.00 54.81 266 LYS A C 1
ATOM 2119 O O . LYS A 1 266 ? 3.698 23.745 -5.814 1.00 54.81 266 LYS A O 1
ATOM 2124 N N . PRO A 1 267 ? 1.602 24.263 -5.175 1.00 51.09 267 PRO A N 1
ATOM 2125 C CA . PRO A 1 267 ? 1.259 22.890 -4.848 1.00 51.09 267 PRO A CA 1
ATOM 2126 C C . PRO A 1 267 ? 1.161 22.048 -6.130 1.00 51.09 267 PRO A C 1
ATOM 2128 O O . PRO A 1 267 ? 0.831 22.556 -7.205 1.00 51.09 267 PRO A O 1
ATOM 2131 N N . ILE A 1 268 ? 1.492 20.766 -5.993 1.00 55.62 268 ILE A N 1
ATOM 2132 C CA . ILE A 1 268 ? 1.364 19.747 -7.046 1.00 55.62 268 ILE A CA 1
ATOM 2133 C C . ILE A 1 268 ? -0.147 19.484 -7.280 1.00 55.62 268 ILE A C 1
ATOM 2135 O O . ILE A 1 268 ? -0.936 20.033 -6.530 1.00 55.62 268 ILE A O 1
ATOM 2139 N N . ASP A 1 269 ? -0.615 18.642 -8.199 1.00 59.34 269 ASP A N 1
ATOM 2140 C CA . ASP A 1 269 ? -1.996 18.115 -8.218 1.00 59.34 269 ASP A CA 1
ATOM 2141 C C . ASP A 1 269 ? -2.069 16.602 -7.913 1.00 59.34 269 ASP A C 1
ATOM 2143 O O . ASP A 1 269 ? -1.057 15.949 -7.672 1.00 59.34 269 ASP A O 1
ATOM 2147 N N . GLU A 1 270 ? -3.269 16.011 -7.907 1.00 54.53 270 GLU A N 1
ATOM 2148 C CA . GLU A 1 270 ? -3.473 14.569 -7.652 1.00 54.53 270 GLU A CA 1
ATOM 2149 C C . GLU A 1 270 ? -2.737 13.640 -8.639 1.00 54.53 270 GLU A C 1
ATOM 2151 O O . GLU A 1 270 ? -2.433 12.487 -8.308 1.00 54.53 270 GLU A O 1
ATOM 2156 N N . LYS A 1 271 ? -2.408 14.155 -9.829 1.00 59.03 271 LYS A N 1
ATOM 2157 C CA . LYS A 1 271 ? -1.679 13.463 -10.897 1.00 59.03 271 LYS A CA 1
ATOM 2158 C C . LYS A 1 271 ? -0.171 13.715 -10.852 1.00 59.03 271 LYS A C 1
ATOM 2160 O O . LYS A 1 271 ? 0.578 13.007 -11.525 1.00 59.03 271 LYS A O 1
ATOM 2165 N N . GLY A 1 272 ? 0.276 14.664 -10.033 1.00 59.75 272 GLY A N 1
ATOM 2166 C CA . GLY A 1 272 ? 1.683 14.980 -9.851 1.00 59.75 272 GLY A CA 1
ATOM 2167 C C . GLY A 1 272 ? 2.202 16.184 -10.653 1.00 59.75 272 GLY A C 1
ATOM 2168 O O . GLY A 1 272 ? 3.414 16.358 -10.741 1.00 59.75 272 GLY A O 1
ATOM 2169 N N . PHE A 1 273 ? 1.338 17.049 -11.195 1.00 58.38 273 PHE A N 1
ATOM 2170 C CA . PHE A 1 273 ? 1.736 18.238 -11.971 1.00 58.38 273 PHE A CA 1
ATOM 2171 C C . PHE A 1 273 ? 1.762 19.540 -11.158 1.00 58.38 273 PHE A C 1
ATOM 2173 O O . PHE A 1 273 ? 1.116 19.647 -10.125 1.00 58.38 273 PHE A O 1
ATOM 2180 N N . PHE A 1 274 ? 2.479 20.565 -11.637 1.00 52.88 274 PHE A N 1
ATOM 2181 C CA . PHE A 1 274 ? 2.476 21.911 -11.046 1.00 52.88 274 PHE A CA 1
ATOM 2182 C C . PHE A 1 274 ? 1.376 22.820 -11.618 1.00 52.88 274 PHE A C 1
ATOM 2184 O O . PHE A 1 274 ? 1.396 23.129 -12.807 1.00 52.88 274 PHE A O 1
ATOM 2191 N N . GLY A 1 275 ? 0.516 23.382 -10.758 1.00 49.97 275 GLY A N 1
ATOM 2192 C CA . GLY A 1 275 ? -0.462 24.416 -11.147 1.00 49.97 275 GLY A CA 1
ATOM 2193 C C . GLY A 1 275 ? -1.715 23.896 -11.875 1.00 49.97 275 GLY A C 1
ATOM 2194 O O . GLY A 1 275 ? -1.957 22.697 -11.928 1.00 49.97 275 GLY A O 1
ATOM 2195 N N . GLU A 1 276 ? -2.563 24.806 -12.376 1.00 44.44 276 GLU A N 1
ATOM 2196 C CA . GLU A 1 276 ? -3.860 24.459 -12.988 1.00 44.44 276 GLU A CA 1
ATOM 2197 C C . GLU A 1 276 ? -3.734 23.637 -14.287 1.00 44.44 276 GLU A C 1
ATOM 2199 O O . GLU A 1 276 ? -2.756 23.748 -15.029 1.00 44.44 276 GLU A O 1
ATOM 2204 N N . ALA A 1 277 ? -4.783 22.856 -14.582 1.00 41.31 277 ALA A N 1
ATOM 2205 C CA . ALA A 1 277 ? -4.870 21.844 -15.643 1.00 41.31 277 ALA A CA 1
ATOM 2206 C C . ALA A 1 277 ? -4.440 22.290 -17.059 1.00 41.31 277 ALA A C 1
ATOM 2208 O O . ALA A 1 277 ? -4.042 21.443 -17.857 1.00 41.31 277 ALA A O 1
ATOM 2209 N N . GLU A 1 278 ? -4.467 23.588 -17.377 1.00 41.59 278 GLU A N 1
ATOM 2210 C CA . GLU A 1 278 ? -3.984 24.116 -18.664 1.00 41.59 278 GLU A CA 1
ATOM 2211 C C . GLU A 1 278 ? -2.477 23.874 -18.887 1.00 41.59 278 GLU A C 1
ATOM 2213 O O . GLU A 1 278 ? -2.033 23.781 -20.028 1.00 41.59 278 GLU A O 1
ATOM 2218 N N . HIS A 1 279 ? -1.683 23.682 -17.825 1.00 41.91 279 HIS A N 1
ATOM 2219 C CA . HIS A 1 279 ? -0.231 23.467 -17.930 1.00 41.91 279 HIS A CA 1
ATOM 2220 C C . HIS A 1 279 ? 0.171 21.992 -18.101 1.00 41.91 279 HIS A C 1
ATOM 2222 O O . HIS A 1 279 ? 1.250 21.711 -18.631 1.00 41.91 279 HIS A O 1
ATOM 2228 N N . ALA A 1 280 ? -0.704 21.047 -17.732 1.00 37.69 280 ALA A N 1
ATOM 2229 C CA . ALA A 1 280 ? -0.506 19.622 -18.012 1.00 37.69 280 ALA A CA 1
ATOM 2230 C C . ALA A 1 280 ? -0.460 19.354 -19.526 1.00 37.69 280 ALA A C 1
ATOM 2232 O O . ALA A 1 280 ? 0.271 18.468 -19.969 1.00 37.69 280 ALA A O 1
ATOM 2233 N N . ALA A 1 281 ? -1.175 20.162 -20.320 1.00 38.16 281 ALA A N 1
ATOM 2234 C CA . ALA A 1 281 ? -1.130 20.122 -21.778 1.00 38.16 281 ALA A CA 1
ATOM 2235 C C . ALA A 1 281 ? 0.243 20.551 -22.314 1.00 38.16 281 ALA A C 1
ATOM 2237 O O . ALA A 1 281 ? 0.807 19.849 -23.143 1.00 38.16 281 ALA A O 1
ATOM 2238 N N . THR A 1 282 ? 0.836 21.632 -21.800 1.00 40.97 282 THR A N 1
ATOM 2239 C CA . THR A 1 282 ? 2.143 22.147 -22.254 1.00 40.97 282 THR A CA 1
ATOM 2240 C C . THR A 1 282 ? 3.307 21.235 -21.850 1.00 40.97 282 THR A C 1
ATOM 2242 O O . THR A 1 282 ? 4.210 20.994 -22.653 1.00 40.97 282 THR A O 1
ATOM 2245 N N . TYR A 1 283 ? 3.274 20.680 -20.631 1.00 35.47 283 TYR A N 1
ATOM 2246 C CA . TYR A 1 283 ? 4.283 19.724 -20.154 1.00 35.47 283 TYR A CA 1
ATOM 2247 C C . TYR A 1 283 ? 4.149 18.365 -20.863 1.00 35.47 283 TYR A C 1
ATOM 2249 O O . TYR A 1 283 ? 5.147 17.812 -21.330 1.00 35.47 283 TYR A O 1
ATOM 2257 N N . SER A 1 284 ? 2.910 17.889 -21.065 1.00 37.38 284 SER A N 1
ATOM 2258 C CA . SER A 1 284 ? 2.637 16.742 -21.940 1.00 37.38 284 SER A CA 1
ATOM 2259 C C . SER A 1 284 ? 3.096 17.015 -23.366 1.00 37.38 284 SER A C 1
ATOM 2261 O O . SER A 1 284 ? 3.693 16.134 -23.954 1.00 37.38 284 SER A O 1
ATOM 2263 N N . GLN A 1 285 ? 2.923 18.213 -23.932 1.00 36.94 285 GLN A N 1
ATOM 2264 C CA . GLN A 1 285 ? 3.394 18.517 -25.288 1.00 36.94 285 GLN A CA 1
ATOM 2265 C C . GLN A 1 285 ? 4.928 18.443 -25.387 1.00 36.94 285 GLN A C 1
ATOM 2267 O O . GLN A 1 285 ? 5.458 17.894 -26.351 1.00 36.94 285 GLN A O 1
ATOM 2272 N N . ALA A 1 286 ? 5.652 18.934 -24.376 1.00 36.84 286 ALA A N 1
ATOM 2273 C CA . ALA A 1 286 ? 7.113 18.862 -24.314 1.00 36.84 286 ALA A CA 1
ATOM 2274 C C . ALA A 1 286 ? 7.647 17.421 -24.137 1.00 36.84 286 ALA A C 1
ATOM 2276 O O . ALA A 1 286 ? 8.707 17.100 -24.675 1.00 36.84 286 ALA A O 1
ATOM 2277 N N . MET A 1 287 ? 6.908 16.541 -23.446 1.00 33.53 287 MET A N 1
ATOM 2278 C CA . MET A 1 287 ? 7.254 15.119 -23.256 1.00 33.53 287 MET A CA 1
ATOM 2279 C C . MET A 1 287 ? 6.699 14.187 -24.351 1.00 33.53 287 MET A C 1
ATOM 2281 O O . MET A 1 287 ? 7.358 13.212 -24.684 1.00 33.53 287 MET A O 1
ATOM 2285 N N . ILE A 1 288 ? 5.564 14.497 -24.987 1.00 38.94 288 ILE A N 1
ATOM 2286 C CA . ILE A 1 288 ? 5.059 13.860 -26.225 1.00 38.94 288 ILE A CA 1
ATOM 2287 C C . ILE A 1 288 ? 6.048 14.110 -27.370 1.00 38.94 288 ILE A C 1
ATOM 2289 O O . ILE A 1 288 ? 6.272 13.243 -28.213 1.00 38.94 288 ILE A O 1
ATOM 2293 N N . ASN A 1 289 ? 6.709 15.271 -27.363 1.00 38.69 289 ASN A N 1
ATOM 2294 C CA . ASN A 1 289 ? 7.831 15.558 -28.254 1.00 38.69 289 ASN A CA 1
ATOM 2295 C C . ASN A 1 289 ? 9.099 14.750 -27.912 1.00 38.69 289 ASN A C 1
ATOM 2297 O O . ASN A 1 289 ? 10.045 14.734 -28.704 1.00 38.69 289 ASN A O 1
ATOM 2301 N N . LYS A 1 290 ? 9.141 14.041 -26.774 1.00 39.44 290 LYS A N 1
ATOM 2302 C CA . LYS A 1 290 ? 10.161 13.030 -26.499 1.00 39.44 290 LYS A CA 1
ATOM 2303 C C . LYS A 1 290 ? 9.751 11.765 -27.241 1.00 39.44 290 LYS A C 1
ATOM 2305 O O . LYS A 1 290 ? 8.855 11.040 -26.820 1.00 39.44 290 LYS A O 1
ATOM 2310 N N . ALA A 1 291 ? 10.393 11.553 -28.386 1.00 41.44 291 ALA A N 1
ATOM 2311 C CA . ALA A 1 291 ? 10.054 10.475 -29.301 1.00 41.44 291 ALA A CA 1
ATOM 2312 C C . ALA A 1 291 ? 9.878 9.132 -28.554 1.00 41.44 291 ALA A C 1
ATOM 2314 O O . ALA A 1 291 ? 10.746 8.778 -27.745 1.00 41.44 291 ALA A O 1
ATOM 2315 N N . PRO A 1 292 ? 8.785 8.3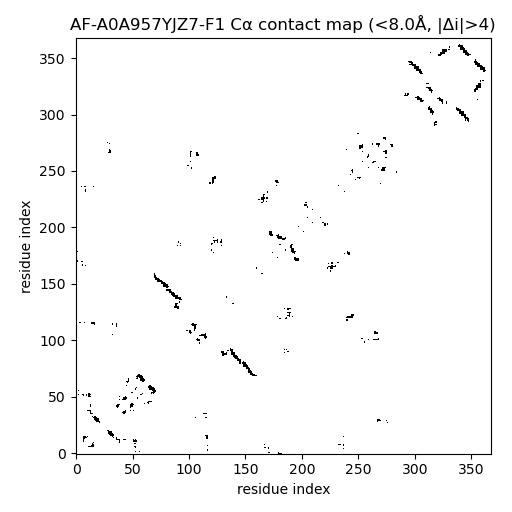83 -28.804 1.00 48.78 292 PRO A N 1
ATOM 2316 C CA . PRO A 1 292 ? 8.625 7.030 -28.276 1.00 48.78 292 PRO A CA 1
ATOM 2317 C C . PRO A 1 292 ? 9.872 6.198 -28.592 1.00 48.78 292 PRO A C 1
ATOM 2319 O O . PRO A 1 292 ? 10.487 6.367 -29.651 1.00 48.78 292 PRO A O 1
ATOM 2322 N N . LYS A 1 293 ? 10.276 5.322 -27.655 1.00 53.91 293 LYS A N 1
ATOM 2323 C CA . LYS A 1 293 ? 11.441 4.446 -27.854 1.00 53.91 293 LYS A CA 1
ATOM 2324 C C . LYS A 1 293 ? 11.249 3.706 -29.191 1.00 53.91 293 LYS A C 1
ATOM 2326 O O . LYS A 1 293 ? 10.214 3.063 -29.366 1.00 53.91 293 LYS A O 1
ATOM 2331 N N . PRO A 1 294 ? 12.188 3.817 -30.147 1.00 63.72 294 PRO A N 1
ATOM 2332 C CA . PRO A 1 294 ? 12.003 3.238 -31.470 1.00 63.72 294 PRO A CA 1
ATOM 2333 C C . PRO A 1 294 ? 11.885 1.719 -31.365 1.00 63.72 294 PRO A C 1
ATOM 2335 O O . PRO A 1 294 ? 12.656 1.097 -30.637 1.00 63.72 294 PRO A O 1
ATOM 2338 N N . ILE A 1 295 ? 10.952 1.135 -32.120 1.00 75.62 295 ILE A N 1
ATOM 2339 C CA . ILE A 1 295 ? 10.773 -0.318 -32.228 1.00 75.62 295 ILE A CA 1
ATOM 2340 C C . ILE A 1 295 ? 12.095 -0.962 -32.646 1.00 75.62 295 ILE A C 1
ATOM 2342 O O . ILE A 1 295 ? 12.682 -0.553 -33.654 1.00 75.62 295 ILE A O 1
ATOM 2346 N N . GLN A 1 296 ? 12.548 -1.963 -31.892 1.00 80.81 296 GLN A N 1
ATOM 2347 C CA . GLN A 1 296 ? 13.790 -2.692 -32.148 1.00 80.81 296 GLN A CA 1
ATOM 2348 C C . GLN A 1 296 ? 13.512 -4.133 -32.577 1.00 80.81 296 GLN A C 1
ATOM 2350 O O . GLN A 1 296 ? 12.497 -4.727 -32.222 1.00 80.81 296 GLN A O 1
ATOM 2355 N N . LYS A 1 297 ? 14.433 -4.714 -33.347 1.00 86.38 297 LYS A N 1
ATOM 2356 C CA . LYS A 1 297 ? 14.419 -6.148 -33.647 1.00 86.38 297 LYS A CA 1
ATOM 2357 C C . LYS A 1 297 ? 14.689 -6.946 -32.365 1.00 86.38 297 LYS A C 1
ATOM 2359 O O . LYS A 1 297 ? 15.584 -6.588 -31.610 1.00 86.38 297 LYS A O 1
ATOM 2364 N N . GLY A 1 298 ? 13.965 -8.045 -32.169 1.00 81.06 298 GLY A N 1
ATOM 2365 C CA . GLY A 1 298 ? 14.137 -8.961 -31.039 1.00 81.06 298 GLY A CA 1
ATOM 2366 C C . GLY A 1 298 ? 13.310 -8.624 -29.797 1.00 81.06 298 GLY A C 1
ATOM 2367 O O . GLY A 1 298 ? 13.465 -9.297 -28.786 1.00 81.06 298 GLY A O 1
ATOM 2368 N N . GLN A 1 299 ? 12.453 -7.602 -29.856 1.00 83.25 299 GLN A N 1
ATOM 2369 C CA . GLN A 1 299 ? 11.593 -7.223 -28.734 1.00 83.25 299 GLN A CA 1
ATOM 2370 C C . GLN A 1 299 ? 10.225 -7.917 -28.802 1.00 83.25 299 GLN A C 1
ATOM 2372 O O . GLN A 1 299 ? 9.671 -8.098 -29.892 1.00 83.25 299 GLN A O 1
ATOM 2377 N N . GLU A 1 300 ? 9.662 -8.230 -27.637 1.00 85.56 300 GLU A N 1
ATOM 2378 C CA . GLU A 1 300 ? 8.240 -8.538 -27.477 1.00 85.56 300 GLU A CA 1
ATOM 2379 C C . GLU A 1 300 ? 7.468 -7.240 -27.231 1.00 85.56 300 GLU A C 1
ATOM 2381 O O . GLU A 1 300 ? 7.908 -6.375 -26.473 1.00 85.56 300 GLU A O 1
ATOM 2386 N N . ILE A 1 301 ? 6.352 -7.061 -27.931 1.00 85.31 301 ILE A N 1
ATOM 2387 C CA . ILE A 1 301 ? 5.548 -5.843 -27.872 1.00 85.31 301 ILE A CA 1
ATOM 2388 C C . ILE A 1 301 ? 4.071 -6.166 -28.078 1.00 85.31 301 ILE A C 1
ATOM 2390 O O . ILE A 1 301 ? 3.710 -7.038 -28.868 1.00 85.31 301 ILE A O 1
ATOM 2394 N N . GLU A 1 302 ? 3.209 -5.425 -27.392 1.00 88.94 302 GLU A N 1
ATOM 2395 C CA . GLU A 1 302 ? 1.772 -5.473 -27.625 1.00 88.94 302 GLU A CA 1
ATOM 2396 C C . GLU A 1 302 ? 1.363 -4.530 -28.757 1.00 88.94 302 GLU A C 1
ATOM 2398 O O . GLU A 1 302 ? 1.869 -3.411 -28.884 1.00 88.94 302 GLU A O 1
ATOM 2403 N N . GLY A 1 303 ? 0.407 -4.970 -29.564 1.00 87.06 303 GLY A N 1
ATOM 2404 C CA . GLY A 1 303 ? -0.159 -4.171 -30.639 1.00 87.06 303 GLY A CA 1
ATOM 2405 C C . GLY A 1 303 ? -1.609 -4.521 -30.913 1.00 87.06 303 GLY A C 1
ATOM 2406 O O . GLY A 1 303 ? -2.177 -5.447 -30.331 1.00 87.06 303 GLY A O 1
ATOM 2407 N N . GLU A 1 304 ? -2.196 -3.772 -31.829 1.00 90.56 304 GLU A N 1
ATOM 2408 C CA . GLU A 1 304 ? -3.547 -4.010 -32.324 1.00 90.56 304 GLU A CA 1
ATOM 2409 C C . GLU A 1 304 ? -3.475 -4.664 -33.703 1.00 90.56 304 GLU A C 1
ATOM 2411 O O . GLU A 1 304 ? -2.741 -4.196 -34.581 1.00 90.56 304 GLU A O 1
ATOM 2416 N N . LEU A 1 305 ? -4.220 -5.756 -33.874 1.00 89.38 305 LEU A N 1
ATOM 2417 C CA . LEU A 1 305 ? -4.365 -6.485 -35.128 1.00 89.38 305 LEU A CA 1
ATOM 2418 C C . LEU A 1 305 ? -5.369 -5.796 -36.041 1.00 89.38 305 LEU A C 1
ATOM 2420 O O . LEU A 1 305 ? -6.459 -5.442 -35.604 1.00 89.38 305 LEU A O 1
ATOM 2424 N N . TYR A 1 306 ? -5.031 -5.699 -37.324 1.00 88.19 306 TYR A N 1
ATOM 2425 C CA . TYR A 1 306 ? -5.935 -5.198 -38.348 1.00 88.19 306 TYR A CA 1
ATOM 2426 C C . TYR A 1 306 ? -5.904 -6.057 -39.611 1.00 88.19 306 TYR A C 1
ATOM 2428 O O . TYR A 1 306 ? -4.824 -6.475 -40.049 1.00 88.19 306 TYR A O 1
ATOM 2436 N N . LYS A 1 307 ? -7.062 -6.297 -40.234 1.00 85.94 307 LYS A N 1
ATOM 2437 C CA . LYS A 1 307 ? -7.131 -6.990 -41.535 1.00 85.94 307 LYS A CA 1
ATOM 2438 C C . LYS A 1 307 ? -6.876 -6.016 -42.685 1.00 85.94 307 LYS A C 1
ATOM 2440 O O . LYS A 1 307 ? -7.494 -4.960 -42.784 1.00 85.94 307 LYS A O 1
ATOM 2445 N N . LYS A 1 308 ? -5.991 -6.398 -43.609 1.00 79.56 308 LYS A N 1
ATOM 2446 C CA . LYS A 1 308 ? -5.711 -5.657 -44.848 1.00 79.56 308 LYS A CA 1
ATOM 2447 C C . LYS A 1 308 ? -5.777 -6.615 -46.035 1.00 79.56 308 LYS A C 1
ATOM 2449 O O . LYS A 1 308 ? -4.781 -7.232 -46.415 1.00 79.56 308 LYS A O 1
ATOM 2454 N N . GLY A 1 309 ? -6.976 -6.758 -46.597 1.00 78.94 309 GLY A N 1
ATOM 2455 C CA . GLY A 1 309 ? -7.282 -7.826 -47.551 1.00 78.94 309 GLY A CA 1
ATOM 2456 C C . GLY A 1 309 ? -7.179 -9.199 -46.879 1.00 78.94 309 GLY A C 1
ATOM 2457 O O . GLY A 1 309 ? -7.684 -9.382 -45.777 1.00 78.94 309 GLY A O 1
ATOM 2458 N N . GLU A 1 310 ? -6.460 -10.129 -47.508 1.00 76.19 310 GLU A N 1
ATOM 2459 C CA . GLU A 1 310 ? -6.244 -11.514 -47.039 1.00 76.19 310 GLU A CA 1
ATOM 2460 C C . GLU A 1 310 ? -5.135 -11.660 -45.969 1.00 76.19 310 GLU A C 1
ATOM 2462 O O . GLU A 1 310 ? -4.721 -12.770 -45.635 1.00 76.19 310 GLU A O 1
ATOM 2467 N N . ARG A 1 311 ? -4.566 -10.555 -45.466 1.00 81.94 311 ARG A N 1
ATOM 2468 C CA . ARG A 1 311 ? -3.427 -10.576 -44.529 1.00 81.94 311 ARG A CA 1
ATOM 2469 C C . ARG A 1 311 ? -3.712 -9.784 -43.260 1.00 81.94 311 ARG A C 1
ATOM 2471 O O . ARG A 1 311 ? -4.464 -8.811 -43.276 1.00 81.94 311 ARG A O 1
ATOM 2478 N N . TRP A 1 312 ? -3.031 -10.172 -42.184 1.00 88.25 312 TRP A N 1
ATOM 2479 C CA . TRP A 1 312 ? -3.017 -9.437 -40.924 1.00 88.25 312 TRP A CA 1
ATOM 2480 C C . TRP A 1 312 ? -1.826 -8.477 -40.851 1.00 88.25 312 TRP A C 1
ATOM 2482 O O . TRP A 1 312 ? -0.688 -8.829 -41.181 1.00 88.25 312 TRP A O 1
ATOM 2492 N N . SER A 1 313 ? -2.101 -7.271 -40.373 1.00 92.00 313 SER A N 1
ATOM 2493 C CA . SER A 1 313 ? -1.116 -6.257 -40.008 1.00 92.00 313 SER A CA 1
ATOM 2494 C C . SER A 1 313 ? -1.261 -5.909 -38.529 1.00 92.00 313 SER A C 1
ATOM 2496 O O . SER A 1 313 ? -2.313 -6.132 -37.937 1.00 92.00 313 SER A O 1
ATOM 2498 N N . ALA A 1 314 ? -0.214 -5.344 -37.934 1.00 89.94 314 ALA A N 1
ATOM 2499 C CA . ALA A 1 314 ? -0.231 -4.855 -36.563 1.00 89.94 314 ALA A CA 1
ATOM 2500 C C . ALA A 1 314 ? 0.162 -3.376 -36.500 1.00 89.94 314 ALA A C 1
ATOM 2502 O O . ALA A 1 314 ? 1.034 -2.919 -37.250 1.00 89.94 314 ALA A O 1
ATOM 2503 N N . LYS A 1 315 ? -0.465 -2.630 -35.590 1.00 88.19 315 LYS A N 1
ATOM 2504 C CA . LYS A 1 315 ? -0.041 -1.277 -35.207 1.00 88.19 315 LYS A CA 1
ATOM 2505 C C . LYS A 1 315 ? 0.470 -1.285 -33.777 1.00 88.19 315 LYS A C 1
ATOM 2507 O O . LYS A 1 315 ? -0.094 -1.944 -32.907 1.00 88.19 315 LYS A O 1
ATOM 2512 N N . PHE A 1 316 ? 1.532 -0.522 -33.552 1.00 82.88 316 PHE A N 1
ATOM 2513 C CA . PHE A 1 316 ? 2.207 -0.429 -32.267 1.00 82.88 316 PHE A CA 1
ATOM 2514 C C . PHE A 1 316 ? 2.187 1.011 -31.774 1.00 82.88 316 PHE A C 1
ATOM 2516 O O . PHE A 1 316 ? 2.382 1.953 -32.548 1.00 82.88 316 PHE A O 1
ATOM 2523 N N . ILE A 1 317 ? 1.975 1.186 -30.473 1.00 68.69 317 ILE A N 1
ATOM 2524 C CA . ILE A 1 317 ? 1.977 2.509 -29.851 1.00 68.69 317 ILE A CA 1
ATOM 2525 C C . ILE A 1 317 ? 3.359 3.146 -30.050 1.00 68.69 317 ILE A C 1
ATOM 2527 O O . ILE A 1 317 ? 4.383 2.585 -29.668 1.00 68.69 317 ILE A O 1
ATOM 2531 N N . GLY A 1 318 ? 3.380 4.335 -30.654 1.00 63.50 318 GLY A N 1
ATOM 2532 C CA . GLY A 1 318 ? 4.597 5.122 -30.845 1.00 63.50 318 GLY A CA 1
ATOM 2533 C C . GLY A 1 318 ? 5.357 4.894 -32.158 1.00 63.50 318 GLY A C 1
ATOM 2534 O O . GLY A 1 318 ? 6.346 5.582 -32.394 1.00 63.50 318 GLY A O 1
ATOM 2535 N N . ASP A 1 319 ? 4.902 4.021 -33.060 1.00 69.56 319 ASP A N 1
ATOM 2536 C CA . ASP A 1 319 ? 5.468 3.916 -34.413 1.00 69.56 319 ASP A CA 1
ATOM 2537 C C . ASP A 1 319 ? 4.367 4.095 -35.462 1.00 69.56 319 ASP A C 1
ATOM 2539 O O . ASP A 1 319 ? 3.311 3.472 -35.403 1.00 69.56 319 ASP A O 1
ATOM 2543 N N . LYS A 1 320 ? 4.603 4.988 -36.429 1.00 74.12 320 LYS A N 1
ATOM 2544 C CA . LYS A 1 320 ? 3.630 5.285 -37.493 1.00 74.12 320 LYS A CA 1
ATOM 2545 C C . LYS A 1 320 ? 3.609 4.211 -38.583 1.00 74.12 320 LYS A C 1
ATOM 2547 O O . LYS A 1 320 ? 2.720 4.229 -39.430 1.00 74.12 320 LYS A O 1
ATOM 2552 N N . ARG A 1 321 ? 4.609 3.324 -38.615 1.00 79.25 321 ARG A N 1
ATOM 2553 C CA . ARG A 1 321 ? 4.712 2.257 -39.614 1.00 79.25 321 ARG A CA 1
ATOM 2554 C C . ARG A 1 321 ? 3.857 1.069 -39.191 1.00 79.25 321 ARG A C 1
ATOM 2556 O O . ARG A 1 321 ? 3.923 0.620 -38.052 1.00 79.25 321 ARG A O 1
ATOM 2563 N N . GLU A 1 322 ? 3.102 0.529 -40.138 1.00 85.69 322 GLU A N 1
ATOM 2564 C CA . GLU A 1 322 ? 2.396 -0.739 -39.962 1.00 85.69 322 GLU A CA 1
ATOM 2565 C C . GLU A 1 322 ? 3.394 -1.902 -40.000 1.00 85.69 322 GLU A C 1
ATOM 2567 O O . GLU A 1 322 ? 4.354 -1.893 -40.781 1.00 85.69 322 GLU A O 1
ATOM 2572 N N . ALA A 1 323 ? 3.158 -2.912 -39.170 1.00 89.56 323 ALA A N 1
ATOM 2573 C CA . ALA A 1 323 ? 3.928 -4.141 -39.173 1.00 89.56 323 ALA A CA 1
ATOM 2574 C C . ALA A 1 323 ? 3.185 -5.256 -39.897 1.00 89.56 323 ALA A C 1
ATOM 2576 O O . ALA A 1 323 ? 1.996 -5.471 -39.678 1.00 89.56 323 ALA A O 1
ATOM 2577 N N . ILE A 1 324 ? 3.900 -5.995 -40.737 1.00 91.94 324 ILE A N 1
ATOM 2578 C CA . ILE A 1 324 ? 3.363 -7.183 -41.398 1.00 91.94 324 ILE A CA 1
ATOM 2579 C C . ILE A 1 324 ? 3.422 -8.345 -40.407 1.00 91.94 324 ILE A C 1
ATOM 2581 O O . ILE A 1 324 ? 4.498 -8.647 -39.880 1.00 91.94 324 ILE A O 1
ATOM 2585 N N . VAL A 1 325 ? 2.288 -9.015 -40.186 1.00 92.69 325 VAL A N 1
ATOM 2586 C CA . VAL A 1 325 ? 2.237 -10.229 -39.366 1.00 92.69 325 VAL A CA 1
ATOM 2587 C C . VAL A 1 325 ? 2.664 -11.418 -40.224 1.00 92.69 325 VAL A C 1
ATOM 2589 O O . VAL A 1 325 ? 1.976 -11.798 -41.170 1.00 92.69 325 VAL A O 1
ATOM 2592 N N . ILE A 1 326 ? 3.832 -11.993 -39.940 1.00 91.69 326 ILE A N 1
ATOM 2593 C CA . ILE A 1 326 ? 4.444 -13.001 -40.826 1.00 91.69 326 ILE A CA 1
ATOM 2594 C C . ILE A 1 326 ? 3.815 -14.392 -40.688 1.00 91.69 326 ILE A C 1
ATOM 2596 O O . ILE A 1 326 ? 3.714 -15.116 -41.673 1.00 91.69 326 ILE A O 1
ATOM 2600 N N . ASN A 1 327 ? 3.342 -14.746 -39.494 1.00 91.50 327 ASN A N 1
ATOM 2601 C CA . ASN A 1 327 ? 2.604 -15.974 -39.186 1.00 91.50 327 ASN A CA 1
ATOM 2602 C C . ASN A 1 327 ? 1.102 -15.678 -39.060 1.00 91.50 327 ASN A C 1
ATOM 2604 O O . ASN A 1 327 ? 0.432 -16.162 -38.158 1.00 91.50 327 ASN A O 1
ATOM 2608 N N . PHE A 1 328 ? 0.557 -14.868 -39.970 1.00 87.69 328 PHE A N 1
ATOM 2609 C CA . PHE A 1 328 ? -0.842 -14.424 -39.932 1.00 87.69 328 PHE A CA 1
ATOM 2610 C C . PHE A 1 328 ? -1.874 -15.568 -39.907 1.00 87.69 328 PHE A C 1
ATOM 2612 O O . PHE A 1 328 ? -3.007 -15.345 -39.502 1.00 87.69 328 PHE A O 1
ATOM 2619 N N . ARG A 1 329 ? -1.491 -16.783 -40.320 1.00 88.19 329 ARG A N 1
ATOM 2620 C CA . ARG A 1 329 ? -2.328 -17.993 -40.241 1.00 88.19 329 ARG A CA 1
ATOM 2621 C C . ARG A 1 329 ? -2.536 -18.508 -38.813 1.00 88.19 329 ARG A C 1
ATOM 2623 O O . ARG A 1 329 ? -3.456 -19.278 -38.591 1.00 88.19 329 ARG A O 1
ATOM 2630 N N . GLU A 1 330 ? -1.6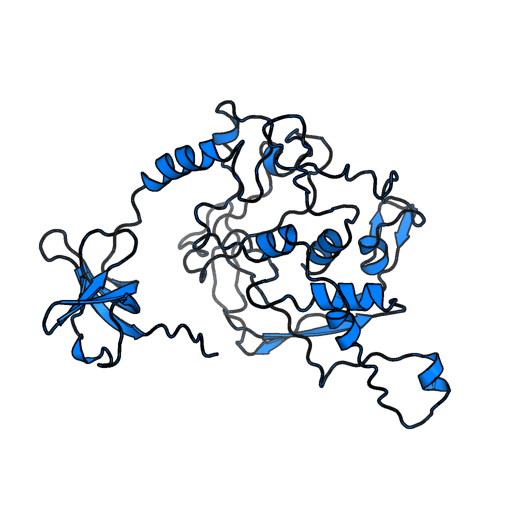87 -18.110 -37.867 1.00 89.75 330 GLU A N 1
ATOM 2631 C CA . GLU A 1 330 ? -1.836 -18.452 -36.445 1.00 89.75 330 GLU A CA 1
ATOM 2632 C C . GLU A 1 330 ? -2.808 -17.510 -35.719 1.00 89.75 330 GLU A C 1
ATOM 2634 O O . GLU A 1 330 ? -3.179 -17.769 -34.576 1.00 89.75 330 GLU A O 1
ATOM 2639 N N . VAL A 1 331 ? -3.245 -16.426 -36.371 1.00 88.69 331 VAL A N 1
ATOM 2640 C CA . VAL A 1 331 ? -4.271 -15.530 -35.831 1.00 88.69 331 VAL A CA 1
ATOM 2641 C C . VAL A 1 331 ? -5.641 -16.206 -35.981 1.00 88.69 331 VAL A C 1
ATOM 2643 O O . VAL A 1 331 ? -6.016 -16.531 -37.110 1.00 88.69 331 VAL A O 1
ATOM 2646 N N . PRO A 1 332 ? -6.418 -16.395 -34.894 1.00 88.81 332 PRO A N 1
ATOM 2647 C CA . PRO A 1 332 ? -7.744 -17.007 -34.980 1.00 88.81 332 PRO A CA 1
ATOM 2648 C C . PRO A 1 332 ? -8.666 -16.252 -35.945 1.00 88.81 332 PRO A C 1
ATOM 2650 O O . PRO A 1 332 ? -8.741 -15.023 -35.892 1.00 88.81 332 PRO A O 1
ATOM 2653 N N . GLU A 1 333 ? -9.413 -16.961 -36.794 1.00 83.50 333 GLU A N 1
ATOM 2654 C CA . GLU A 1 333 ? -10.298 -16.335 -37.795 1.00 83.50 333 GLU A CA 1
ATOM 2655 C C . GLU A 1 333 ? -11.385 -15.445 -37.176 1.00 83.50 333 GLU A C 1
ATOM 2657 O O . GLU A 1 333 ? -11.770 -14.438 -37.776 1.00 83.50 333 GLU A O 1
ATOM 2662 N N . SER A 1 334 ? -11.820 -15.783 -35.958 1.00 83.75 334 SER A N 1
ATOM 2663 C CA . SER A 1 334 ? -12.802 -15.044 -35.156 1.00 83.75 334 SER A CA 1
ATOM 2664 C C . SER A 1 334 ? -12.252 -13.773 -34.498 1.00 83.75 334 SER A C 1
ATOM 2666 O O . SER A 1 334 ? -12.991 -13.088 -33.793 1.00 83.75 334 SER A O 1
ATOM 2668 N N . THR A 1 335 ? -10.970 -13.451 -34.690 1.00 83.12 335 THR A N 1
ATOM 2669 C CA . THR A 1 335 ? -10.349 -12.258 -34.104 1.00 83.12 335 THR A CA 1
ATOM 2670 C C . THR A 1 335 ? -10.976 -10.989 -34.699 1.00 83.12 335 THR A C 1
ATOM 2672 O O . THR A 1 335 ? -10.950 -10.831 -35.924 1.00 83.12 335 THR A O 1
ATOM 2675 N N . PRO A 1 336 ? -11.528 -10.071 -33.880 1.00 85.19 336 PRO A N 1
ATOM 2676 C CA . PRO A 1 336 ? -12.062 -8.811 -34.384 1.00 85.19 336 PRO A CA 1
ATOM 2677 C C . PRO A 1 336 ? -10.943 -7.855 -34.821 1.00 85.19 336 PRO A C 1
ATOM 2679 O O . PRO A 1 336 ? -9.822 -7.899 -34.314 1.00 85.19 336 PRO A O 1
ATOM 2682 N N . ASP A 1 337 ? -11.262 -6.965 -35.758 1.00 84.94 337 ASP A N 1
ATOM 2683 C CA . ASP A 1 337 ? -10.383 -5.853 -36.129 1.00 84.94 337 ASP A CA 1
ATOM 2684 C C . ASP A 1 337 ? -10.154 -4.947 -34.905 1.00 84.94 337 ASP A C 1
ATOM 2686 O O . ASP A 1 337 ? -11.088 -4.660 -34.154 1.00 84.94 337 ASP A O 1
ATOM 2690 N N . GLY A 1 338 ? -8.909 -4.547 -34.657 1.00 82.00 338 GLY A N 1
ATOM 2691 C CA . GLY A 1 338 ? -8.508 -3.835 -33.441 1.00 82.00 338 GLY A CA 1
ATOM 2692 C C . GLY A 1 338 ? -8.274 -4.728 -32.214 1.00 82.00 338 GLY A C 1
ATOM 2693 O O . GLY A 1 338 ? -8.023 -4.206 -31.127 1.00 82.00 338 GLY A O 1
ATOM 2694 N N . ALA A 1 339 ? -8.325 -6.062 -32.340 1.00 84.56 339 ALA A N 1
ATOM 2695 C CA . ALA A 1 339 ? -7.999 -6.956 -31.229 1.00 84.56 339 ALA A CA 1
ATOM 2696 C C . ALA A 1 339 ? -6.558 -6.754 -30.742 1.00 84.56 339 ALA A C 1
ATOM 2698 O O . ALA A 1 339 ? -5.617 -6.665 -31.537 1.00 84.56 339 ALA A O 1
ATOM 2699 N N . ARG A 1 340 ? -6.374 -6.743 -29.420 1.00 88.88 340 ARG A N 1
ATOM 2700 C CA . ARG A 1 340 ? -5.046 -6.648 -28.807 1.00 88.88 340 ARG A CA 1
ATOM 2701 C C . ARG A 1 340 ? -4.349 -8.003 -28.808 1.00 88.88 340 ARG A C 1
ATOM 2703 O O . ARG A 1 340 ? -4.939 -9.020 -28.442 1.00 88.88 340 ARG A O 1
ATOM 2710 N N . ALA A 1 341 ? -3.079 -8.002 -29.184 1.00 89.06 341 ALA A N 1
ATOM 2711 C CA . ALA A 1 341 ? -2.250 -9.195 -29.255 1.00 89.06 341 ALA A CA 1
ATOM 2712 C C . ALA A 1 341 ? -0.802 -8.899 -28.854 1.00 89.06 341 ALA A C 1
ATOM 2714 O O . ALA A 1 341 ? -0.324 -7.769 -28.973 1.00 89.06 341 ALA A O 1
ATOM 2715 N N . GLU A 1 342 ? -0.101 -9.939 -28.410 1.00 90.94 342 GLU A N 1
ATOM 2716 C CA . GLU A 1 342 ? 1.349 -9.912 -28.222 1.00 90.94 342 GLU A CA 1
ATOM 2717 C C . GLU A 1 342 ? 2.066 -10.327 -29.511 1.00 90.94 342 GLU A C 1
ATOM 2719 O O . GLU A 1 342 ? 1.637 -11.249 -30.215 1.00 90.94 342 GLU A O 1
ATOM 2724 N N . PHE A 1 343 ? 3.189 -9.666 -29.794 1.00 92.38 343 PHE A N 1
ATOM 2725 C CA . PHE A 1 343 ? 4.010 -9.900 -30.973 1.00 92.38 343 PHE A CA 1
ATOM 2726 C C . PHE A 1 343 ? 5.500 -9.911 -30.647 1.00 92.38 343 PHE A C 1
ATOM 2728 O O . PHE A 1 343 ? 5.968 -9.176 -29.786 1.00 92.38 343 PHE A O 1
ATOM 2735 N N . PHE A 1 344 ? 6.269 -10.654 -31.436 1.00 91.06 344 PHE A N 1
ATOM 2736 C CA . PHE A 1 344 ? 7.727 -10.609 -31.439 1.00 91.06 344 PHE A CA 1
ATOM 2737 C C . PHE A 1 344 ? 8.247 -9.928 -32.712 1.00 91.06 344 PHE A C 1
ATOM 2739 O O . PHE A 1 344 ? 7.946 -10.365 -33.828 1.00 91.06 344 PHE A O 1
ATOM 2746 N N . ILE A 1 345 ? 9.050 -8.870 -32.579 1.00 91.56 345 ILE A N 1
ATOM 2747 C CA . ILE A 1 345 ? 9.584 -8.128 -33.730 1.00 91.56 345 ILE A CA 1
ATOM 2748 C C . ILE A 1 345 ? 10.753 -8.886 -34.351 1.00 91.56 345 ILE A C 1
ATOM 2750 O O . ILE A 1 345 ? 11.879 -8.882 -33.857 1.00 91.56 345 ILE A O 1
ATOM 2754 N N . THR A 1 346 ? 10.489 -9.509 -35.492 1.00 88.81 346 THR A N 1
ATOM 2755 C CA . THR A 1 346 ? 11.482 -10.291 -36.242 1.00 88.81 346 THR A CA 1
ATOM 2756 C C . THR A 1 346 ? 12.372 -9.426 -37.127 1.00 88.81 346 THR A C 1
ATOM 2758 O O . THR A 1 346 ? 13.546 -9.740 -37.330 1.00 88.81 346 THR A O 1
ATOM 2761 N N . GLU A 1 347 ? 11.842 -8.310 -37.628 1.00 87.94 347 GLU A N 1
ATOM 2762 C CA . GLU A 1 347 ? 12.577 -7.386 -38.482 1.00 87.94 347 GLU A CA 1
ATOM 2763 C C . GLU A 1 347 ? 12.109 -5.953 -38.243 1.00 87.94 347 GLU A C 1
ATOM 2765 O O . GLU A 1 347 ? 10.911 -5.679 -38.162 1.00 87.94 347 GLU A O 1
ATOM 2770 N N . GLN A 1 348 ? 13.067 -5.034 -38.169 1.00 83.38 348 GLN A N 1
ATOM 2771 C CA . GLN A 1 348 ? 12.812 -3.605 -38.201 1.00 83.38 348 GLN A CA 1
ATOM 2772 C C . GLN A 1 348 ? 13.884 -2.953 -39.065 1.00 83.38 348 GLN A C 1
ATOM 2774 O O . GLN A 1 348 ? 15.078 -3.106 -38.810 1.00 83.38 348 GLN A O 1
ATOM 2779 N N . SER A 1 349 ? 13.462 -2.239 -40.108 1.00 79.56 349 SER A N 1
ATOM 2780 C CA . SER A 1 349 ? 14.349 -1.343 -40.846 1.00 79.56 349 SER A CA 1
ATOM 2781 C C . SER A 1 349 ? 13.577 -0.177 -41.462 1.00 79.56 349 SER A C 1
ATOM 2783 O O . SER A 1 349 ? 12.354 -0.207 -41.610 1.00 79.56 349 SER A O 1
ATOM 2785 N N . LYS A 1 350 ? 14.294 0.888 -41.838 1.00 70.62 350 LYS A N 1
ATOM 2786 C CA . LYS A 1 350 ? 13.690 2.038 -42.534 1.00 70.62 350 LYS A CA 1
ATOM 2787 C C . LYS A 1 350 ? 13.216 1.693 -43.954 1.00 70.62 350 LYS A C 1
ATOM 2789 O O . LYS A 1 350 ? 12.313 2.353 -44.448 1.00 70.62 350 LYS A O 1
ATOM 2794 N N . ARG A 1 351 ? 13.812 0.676 -44.596 1.00 73.06 351 ARG A N 1
ATOM 2795 C CA . ARG A 1 351 ? 13.557 0.306 -46.001 1.00 73.06 351 ARG A CA 1
ATOM 2796 C C . ARG A 1 351 ? 12.572 -0.858 -46.156 1.00 73.06 351 ARG A C 1
ATOM 2798 O O . ARG A 1 351 ? 11.751 -0.819 -47.060 1.00 73.06 351 ARG A O 1
ATOM 2805 N N . ALA A 1 352 ? 12.653 -1.872 -45.295 1.00 71.94 352 ALA A N 1
ATOM 2806 C CA . ALA A 1 352 ? 11.822 -3.081 -45.364 1.00 71.94 352 ALA A CA 1
ATOM 2807 C C . ALA A 1 352 ? 10.583 -3.037 -44.449 1.00 71.94 352 ALA A C 1
ATOM 2809 O O . ALA A 1 352 ? 9.774 -3.962 -44.467 1.00 71.94 352 ALA A O 1
ATOM 2810 N N . GLY A 1 353 ? 10.421 -1.971 -43.659 1.00 84.38 353 GLY A N 1
ATOM 2811 C CA . GLY A 1 353 ? 9.312 -1.828 -42.718 1.00 84.38 353 GLY A CA 1
ATOM 2812 C C . GLY A 1 353 ? 9.510 -2.655 -41.447 1.00 84.38 353 GLY A C 1
ATOM 2813 O O . GLY A 1 353 ? 10.642 -2.892 -41.014 1.00 84.38 353 GLY A O 1
ATOM 2814 N N . ILE A 1 354 ? 8.400 -3.043 -40.821 1.00 90.38 354 ILE A N 1
ATOM 2815 C CA . ILE A 1 354 ? 8.384 -3.843 -39.594 1.00 90.38 354 ILE A CA 1
ATOM 2816 C C . ILE A 1 354 ? 7.752 -5.198 -39.913 1.00 90.38 354 ILE A C 1
ATOM 2818 O O . ILE A 1 354 ? 6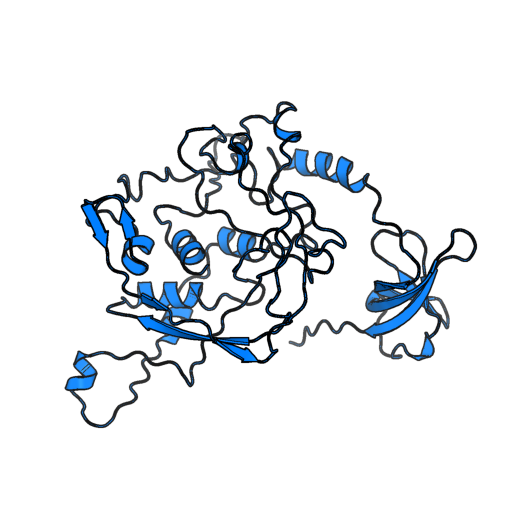.698 -5.261 -40.547 1.00 90.38 354 ILE A O 1
ATOM 2822 N N . LYS A 1 355 ? 8.381 -6.283 -39.459 1.00 92.62 355 LYS A N 1
ATOM 2823 C CA . LYS A 1 355 ? 7.797 -7.628 -39.489 1.00 92.62 355 LYS A CA 1
ATOM 2824 C C . LYS A 1 355 ? 7.684 -8.170 -38.082 1.00 92.62 355 LYS A C 1
ATOM 2826 O O . LYS A 1 355 ? 8.668 -8.218 -37.338 1.00 92.62 355 LYS A O 1
ATOM 2831 N N . ALA A 1 356 ? 6.494 -8.630 -37.748 1.00 93.31 356 ALA A N 1
ATOM 2832 C CA . ALA A 1 356 ? 6.164 -9.118 -36.428 1.00 93.31 356 ALA A CA 1
ATOM 2833 C C . ALA A 1 356 ? 5.603 -10.536 -36.522 1.00 93.31 356 ALA A C 1
ATOM 2835 O O . ALA A 1 356 ? 4.832 -10.851 -37.426 1.00 93.31 356 ALA A O 1
ATOM 2836 N N . ARG A 1 357 ? 6.004 -11.397 -35.593 1.00 94.44 357 ARG A N 1
ATOM 2837 C CA . ARG A 1 357 ? 5.401 -12.711 -35.394 1.00 94.44 357 ARG A CA 1
ATOM 2838 C C . ARG A 1 357 ? 4.333 -12.569 -34.315 1.00 94.44 357 ARG A C 1
ATOM 2840 O O . ARG A 1 357 ? 4.656 -12.124 -33.221 1.00 94.44 357 ARG A O 1
ATOM 2847 N N . PHE A 1 358 ? 3.090 -12.891 -34.635 1.00 94.81 358 PHE A N 1
ATOM 2848 C CA . PHE A 1 358 ? 1.995 -13.009 -33.679 1.00 94.81 358 PHE A CA 1
ATOM 2849 C C . PHE A 1 358 ? 2.311 -14.097 -32.646 1.00 94.81 358 PHE A C 1
ATOM 2851 O O . PHE A 1 358 ? 2.807 -15.159 -33.019 1.00 94.81 358 PHE A O 1
ATOM 2858 N N . SER A 1 359 ? 2.041 -13.826 -31.370 1.00 91.25 359 SER A N 1
ATOM 2859 C CA . SER A 1 359 ? 2.263 -14.773 -30.272 1.00 91.25 359 SER A CA 1
ATOM 2860 C C . SER A 1 359 ? 0.943 -15.299 -29.707 1.00 91.25 359 SER A C 1
ATOM 2862 O O . SER A 1 359 ? 0.727 -16.507 -29.678 1.00 91.25 359 SER A O 1
ATOM 2864 N N . LYS A 1 360 ? 0.056 -14.407 -29.246 1.00 90.19 360 LYS A N 1
ATOM 2865 C CA . LYS A 1 360 ? -1.271 -14.755 -28.704 1.00 90.19 360 LYS A CA 1
ATOM 2866 C C . LYS A 1 360 ? -2.193 -13.534 -28.670 1.00 90.19 360 LYS A C 1
ATOM 2868 O O . LYS A 1 360 ? -1.721 -12.398 -28.587 1.00 90.19 360 LYS A O 1
ATOM 2873 N N . ILE A 1 361 ? -3.506 -13.776 -28.682 1.00 90.00 361 ILE A N 1
ATOM 2874 C CA . ILE A 1 361 ? -4.517 -12.752 -28.379 1.00 90.00 361 ILE A CA 1
ATOM 2875 C C . ILE A 1 361 ? -4.488 -12.448 -26.880 1.00 90.00 361 ILE A C 1
ATOM 2877 O O . ILE A 1 361 ? -4.407 -13.356 -26.050 1.00 90.00 361 ILE A O 1
ATOM 2881 N N . ILE A 1 362 ? -4.584 -11.168 -26.534 1.00 82.62 362 ILE A N 1
ATOM 2882 C CA . ILE A 1 362 ? -4.777 -10.718 -25.159 1.00 82.62 362 ILE A CA 1
ATOM 2883 C C . ILE A 1 362 ? -6.285 -10.678 -24.921 1.00 82.62 362 ILE A C 1
ATOM 2885 O O . ILE A 1 362 ? -6.961 -9.720 -25.294 1.00 82.62 362 ILE A O 1
ATOM 2889 N N . ASN A 1 363 ? -6.830 -11.736 -24.320 1.00 66.44 363 ASN A N 1
ATOM 2890 C CA . ASN A 1 363 ? -8.237 -11.755 -23.933 1.00 66.44 363 ASN A CA 1
ATOM 2891 C C . ASN A 1 363 ? -8.465 -10.730 -22.819 1.00 66.44 363 ASN A C 1
ATOM 2893 O O . ASN A 1 363 ? -8.104 -10.953 -21.663 1.00 66.44 363 ASN A O 1
ATOM 2897 N N . THR A 1 364 ? -9.113 -9.615 -23.144 1.00 46.28 364 THR A N 1
ATOM 2898 C CA . THR A 1 364 ? -9.825 -8.832 -22.139 1.00 46.28 364 THR A CA 1
ATOM 2899 C C . THR A 1 364 ? -11.119 -9.576 -21.847 1.00 46.28 364 THR A C 1
ATOM 2901 O O . THR A 1 364 ? -12.123 -9.333 -22.511 1.00 46.28 364 THR A O 1
ATOM 2904 N N . SER A 1 365 ? -11.112 -10.505 -20.891 1.00 35.69 365 SER A N 1
ATOM 2905 C CA . SER A 1 365 ? -12.354 -11.062 -20.351 1.00 35.69 365 SER A CA 1
ATOM 2906 C C . SER A 1 365 ? -13.106 -9.947 -19.616 1.00 35.69 365 SER A C 1
ATOM 2908 O O . SER A 1 365 ? -12.951 -9.738 -18.414 1.00 35.69 365 SER A O 1
ATOM 2910 N N . LYS A 1 366 ? -13.860 -9.168 -20.390 1.00 38.28 366 LYS A N 1
ATOM 2911 C CA . LYS A 1 366 ? -15.173 -8.670 -20.016 1.00 38.28 366 LYS A CA 1
ATOM 2912 C C . LYS A 1 366 ? -16.146 -9.726 -20.515 1.00 38.28 366 LYS A C 1
ATOM 2914 O O . LYS A 1 366 ? -16.477 -9.703 -21.690 1.00 38.28 366 LYS A O 1
ATOM 2919 N N . ASP A 1 367 ? -16.579 -10.609 -19.633 1.00 31.12 367 ASP A N 1
ATOM 2920 C CA . ASP A 1 367 ? -17.841 -11.303 -19.832 1.00 31.12 367 ASP A CA 1
ATOM 2921 C C . ASP A 1 367 ? -18.705 -11.022 -18.606 1.00 31.12 367 ASP A C 1
ATOM 2923 O O . ASP A 1 367 ? -18.345 -11.394 -17.490 1.00 31.12 367 ASP A O 1
ATOM 2927 N N . SER A 1 368 ? -19.787 -10.288 -18.903 1.00 30.03 368 SER A N 1
ATOM 2928 C CA . SER A 1 368 ? -21.060 -10.104 -18.181 1.00 30.03 368 SER A CA 1
ATOM 2929 C C . SER A 1 368 ? -21.039 -9.689 -16.714 1.00 30.03 368 SER A C 1
ATOM 2931 O O . SER A 1 368 ? -20.736 -10.542 -15.853 1.00 30.03 368 SER A O 1
#

pLDDT: mean 75.33, std 18.2, range [30.03, 98.12]

Radius of gyration: 25.11 Å; Cα contacts (8 Å, |Δi|>4): 606; chains: 1; bounding box: 49×59×75 Å

Nearest PDB structures (foldseek):
  8s9t-assembly1_E  TM=7.507E-01  e=1.571E-07  Synechocystis sp. PCC 6803
  8s9x-assembly1_E  TM=7.399E-01  e=2.536E-07  Synechocystis sp. PCC 6803
  5xgu-assembly2_B  TM=6.878E-01  e=2.090E-02  Escherichia coli DEC6A
  1nnx-assembly1_A  TM=5.262E-01  e=8.288E-02  Escherichia coli
  3zjy-assembly1_C  TM=5.608E-01  e=3.286E-01  Homo sapiens

Secondary structure (DSSP, 8-state):
-HHHHHHHHTT-SSPPPB----TTS----S-B---TT-BTTB-S-SGGG--HHHHHH-EEETTTEEE--SEEEPP-EEEES--EEEEEEEPP-PPPPGGGHHHHBGGG-TTS-B-S-----B-SS--S-EESS--TTPPEEEEEPPTT-EEE--EEE-S--HHHHHHHHHHHSPPTT--EE-SGGGGGT--EE-----GGG-----HHHHHHS-S-------TTHHHHTS--S-HHHHHHHH-BTTTSSS-SPPPTTGGGTT-TT--B-TTS-BSSTHHHHHHHHHHHTSPPPPP-TT-EEEEEEEEETTEEEEE-TT--SPEEETTGGGS-TTPPTT-EEEEEEEEEETTTEEEEEEEEE-------

Mean predicted aligned error: 16.05 Å